Protein AF-A0A914YPM7-F1 (afdb_monomer_lite)

Radius of gyration: 37.82 Å; chains: 1; bounding box: 139×72×75 Å

Structure (mmCIF, N/CA/C/O backbone):
data_AF-A0A914YPM7-F1
#
_entry.id   AF-A0A914YPM7-F1
#
loop_
_atom_site.group_PDB
_atom_site.id
_atom_site.type_symbol
_atom_site.label_atom_id
_atom_site.label_alt_id
_atom_site.label_comp_id
_atom_site.label_asym_id
_atom_site.label_entity_id
_atom_site.label_seq_id
_atom_site.pdbx_PDB_ins_code
_atom_site.Cartn_x
_atom_site.Cartn_y
_atom_site.Cartn_z
_atom_site.occupancy
_atom_site.B_iso_or_equiv
_atom_site.auth_seq_id
_atom_site.auth_comp_id
_atom_site.auth_asym_id
_atom_site.auth_atom_id
_atom_site.pdbx_PDB_model_num
ATOM 1 N N . MET A 1 1 ? -40.660 -19.281 -16.024 1.00 26.83 1 MET A N 1
ATOM 2 C CA . MET A 1 1 ? -40.194 -19.882 -17.295 1.00 26.83 1 MET A CA 1
ATOM 3 C C . MET A 1 1 ? -38.926 -19.153 -17.717 1.00 26.83 1 MET A C 1
ATOM 5 O O . MET A 1 1 ? -38.837 -17.960 -17.471 1.00 26.83 1 MET A O 1
ATOM 9 N N . VAL A 1 2 ? -37.942 -19.888 -18.235 1.00 23.66 2 VAL A N 1
ATOM 10 C CA . VAL A 1 2 ? -36.572 -19.452 -18.594 1.00 23.66 2 VAL A CA 1
ATOM 11 C C . VAL A 1 2 ? -36.566 -18.195 -19.499 1.00 23.66 2 VAL A C 1
ATOM 13 O O . VAL A 1 2 ? -37.448 -18.094 -20.352 1.00 23.66 2 VAL A O 1
ATOM 16 N N . PRO A 1 3 ? -35.606 -17.254 -19.340 1.00 26.19 3 PRO A N 1
ATOM 17 C CA . PRO A 1 3 ? -35.573 -15.973 -20.057 1.00 26.19 3 PRO A CA 1
ATOM 18 C C . PRO A 1 3 ? -34.836 -16.068 -21.408 1.00 26.19 3 PRO A C 1
ATOM 20 O O . PRO A 1 3 ? -34.018 -16.976 -21.591 1.00 26.19 3 PRO A O 1
ATOM 23 N N . PRO A 1 4 ? -35.026 -15.113 -22.340 1.00 28.69 4 PRO A N 1
ATOM 24 C CA . PRO A 1 4 ? -34.111 -14.930 -23.455 1.00 28.69 4 PRO A CA 1
ATOM 25 C C . PRO A 1 4 ? -32.955 -13.983 -23.085 1.00 28.69 4 PRO A C 1
ATOM 27 O O . PRO A 1 4 ? -33.132 -12.955 -22.435 1.00 28.69 4 PRO A O 1
ATOM 30 N N . ARG A 1 5 ? -31.758 -14.381 -23.526 1.00 31.97 5 ARG A N 1
ATOM 31 C CA . ARG A 1 5 ? -30.486 -13.644 -23.509 1.00 31.97 5 ARG A CA 1
ATOM 32 C C . ARG A 1 5 ? -30.471 -12.523 -24.557 1.00 31.97 5 ARG A C 1
ATOM 34 O O . ARG A 1 5 ? -30.913 -12.784 -25.668 1.00 31.97 5 ARG A O 1
ATOM 41 N N . CYS A 1 6 ? -29.804 -11.409 -24.243 1.00 24.92 6 CYS A N 1
ATOM 42 C CA . CYS A 1 6 ? -28.936 -10.589 -25.120 1.00 24.92 6 CYS A CA 1
ATOM 43 C C . CYS A 1 6 ? -28.095 -9.687 -24.187 1.00 24.92 6 CYS A C 1
ATOM 45 O O . CYS A 1 6 ? -28.672 -8.984 -23.371 1.00 24.92 6 CYS A O 1
ATOM 47 N N . LYS A 1 7 ? -26.791 -9.940 -24.003 1.00 30.95 7 LYS A N 1
ATOM 48 C CA . LYS A 1 7 ? -25.614 -9.468 -24.770 1.00 30.95 7 LYS A CA 1
ATOM 49 C C . LYS A 1 7 ? -25.387 -7.951 -24.696 1.00 30.95 7 LYS A C 1
ATOM 51 O O . LYS A 1 7 ? -26.097 -7.189 -25.336 1.00 30.95 7 LYS A O 1
ATOM 56 N N . GLY A 1 8 ? -24.340 -7.596 -23.956 1.00 25.94 8 GLY A N 1
ATOM 57 C CA . GLY A 1 8 ? -23.749 -6.274 -23.779 1.00 25.94 8 GLY A CA 1
ATOM 58 C C . GLY A 1 8 ? -22.448 -6.478 -23.006 1.00 25.94 8 GLY A C 1
ATOM 59 O O . GLY A 1 8 ? -22.417 -6.334 -21.789 1.00 25.94 8 GLY A O 1
ATOM 60 N N . ASP A 1 9 ? -21.448 -6.998 -23.716 1.00 31.27 9 ASP A N 1
ATOM 61 C CA . ASP A 1 9 ? -20.073 -7.152 -23.248 1.00 31.27 9 ASP A CA 1
ATOM 62 C C . ASP A 1 9 ? -19.474 -5.741 -23.089 1.00 31.27 9 ASP A C 1
ATOM 64 O O . ASP A 1 9 ? -19.606 -4.956 -24.024 1.00 31.27 9 ASP A O 1
ATOM 68 N N . ASP A 1 10 ? -18.952 -5.415 -21.892 1.00 31.94 10 ASP A N 1
ATOM 69 C CA . ASP A 1 10 ? -17.794 -4.515 -21.634 1.00 31.94 10 ASP A CA 1
ATOM 70 C C . ASP A 1 10 ? -17.740 -3.860 -20.230 1.00 31.94 10 ASP A C 1
ATOM 72 O O . ASP A 1 10 ? -16.764 -3.190 -19.921 1.00 31.94 10 ASP A O 1
ATOM 76 N N . TYR A 1 11 ? -18.675 -4.132 -19.305 1.00 30.77 11 TYR A N 1
ATOM 77 C CA . TYR A 1 11 ? -18.599 -3.602 -17.916 1.00 30.77 11 TYR A CA 1
ATOM 78 C C . TYR A 1 11 ? -18.684 -4.678 -16.812 1.00 30.77 11 TYR A C 1
ATOM 80 O O . TYR A 1 11 ? -18.988 -4.412 -15.651 1.00 30.77 11 TYR A O 1
ATOM 88 N N . ILE A 1 12 ? -18.382 -5.932 -17.167 1.00 30.17 12 ILE A N 1
ATOM 89 C CA . ILE A 1 12 ? -18.456 -7.118 -16.298 1.00 30.17 12 ILE A CA 1
ATOM 90 C C . ILE A 1 12 ? -17.058 -7.465 -15.758 1.00 30.17 12 ILE A C 1
ATOM 92 O O . ILE A 1 12 ? -16.567 -8.553 -16.020 1.00 30.17 12 ILE A O 1
ATOM 96 N N . THR A 1 13 ? -16.395 -6.571 -15.023 1.00 30.06 13 THR A N 1
ATOM 97 C CA . THR A 1 13 ? -15.088 -6.916 -14.409 1.00 30.06 13 THR A CA 1
ATOM 98 C C . THR A 1 13 ? -15.084 -6.745 -12.891 1.00 30.06 13 THR A C 1
ATOM 100 O O . THR A 1 13 ? -14.461 -7.543 -12.205 1.00 30.06 13 THR A O 1
ATOM 103 N N . ILE A 1 14 ? -15.893 -5.839 -12.332 1.00 32.25 14 ILE A N 1
ATOM 104 C CA . ILE A 1 14 ? -15.967 -5.628 -10.870 1.00 32.25 14 ILE A CA 1
ATOM 105 C C . ILE A 1 14 ? -17.014 -6.554 -10.207 1.00 32.25 14 ILE A C 1
ATOM 107 O O . ILE A 1 14 ? -16.886 -6.948 -9.053 1.00 32.25 14 ILE A O 1
ATOM 111 N N . VAL A 1 15 ? -18.011 -7.030 -10.965 1.00 31.58 15 VAL A N 1
ATOM 112 C CA . VAL A 1 15 ? -19.019 -8.006 -10.487 1.00 31.58 15 VAL A CA 1
ATOM 113 C C . VAL A 1 15 ? -18.528 -9.466 -10.596 1.00 31.58 15 VAL A C 1
ATOM 115 O O . VAL A 1 15 ? -19.172 -10.377 -10.069 1.00 31.58 15 VAL A O 1
ATOM 118 N N . ILE A 1 16 ? -17.394 -9.726 -11.266 1.00 33.19 16 ILE A N 1
ATOM 119 C CA . ILE A 1 16 ? -16.871 -11.094 -11.436 1.00 33.19 16 ILE A CA 1
ATOM 120 C C . ILE A 1 16 ? -16.238 -11.628 -10.153 1.00 33.19 16 ILE A C 1
ATOM 122 O O . ILE A 1 16 ? -16.436 -12.807 -9.877 1.00 33.19 16 ILE A O 1
ATOM 126 N N . ASP A 1 17 ? -15.612 -10.808 -9.310 1.00 30.77 17 ASP A N 1
ATOM 127 C CA . ASP A 1 17 ? -14.884 -11.344 -8.148 1.00 30.77 17 ASP A CA 1
ATOM 128 C C . ASP A 1 17 ? -15.823 -11.947 -7.083 1.00 30.77 17 ASP A C 1
ATOM 130 O O . ASP A 1 17 ? -15.630 -13.063 -6.595 1.00 30.77 17 ASP A O 1
ATOM 134 N N . LYS A 1 18 ? -16.982 -11.314 -6.845 1.00 31.17 18 LYS A N 1
ATOM 135 C CA . LYS A 1 18 ? -18.034 -11.899 -5.989 1.00 31.17 18 LYS A CA 1
ATOM 136 C C . LYS A 1 18 ? -18.705 -13.128 -6.619 1.00 31.17 18 LYS A C 1
ATOM 138 O O . LYS A 1 18 ? -19.267 -13.955 -5.902 1.00 31.17 18 LYS A O 1
ATOM 143 N N . LYS A 1 19 ? -18.658 -13.295 -7.948 1.00 29.94 19 LYS A N 1
ATOM 144 C CA . LYS A 1 19 ? -19.285 -14.430 -8.650 1.00 29.94 19 LYS A CA 1
ATOM 145 C C . LYS A 1 19 ? -18.329 -15.600 -8.880 1.00 29.94 19 LYS A C 1
ATOM 147 O O . LYS A 1 19 ? -18.798 -16.734 -8.842 1.00 29.94 19 LYS A O 1
ATOM 152 N N . GLU A 1 20 ? -17.026 -15.381 -9.052 1.00 28.78 20 GLU A N 1
ATOM 153 C CA . GLU A 1 20 ? -16.020 -16.452 -9.094 1.00 28.78 20 GLU A CA 1
ATOM 154 C C . GLU A 1 20 ? -15.877 -17.131 -7.733 1.00 28.78 20 GLU A C 1
ATOM 156 O O . GLU A 1 20 ? -15.756 -18.355 -7.688 1.00 28.78 20 GLU A O 1
ATOM 161 N N . HIS A 1 21 ? -16.064 -16.409 -6.623 1.00 30.12 21 HIS A N 1
ATOM 162 C CA . HIS A 1 21 ? -16.155 -17.052 -5.313 1.00 30.12 21 HIS A CA 1
ATOM 163 C C . HIS A 1 21 ? -17.398 -17.958 -5.186 1.00 30.12 21 HIS A C 1
ATOM 165 O O . HIS A 1 21 ? -17.313 -19.064 -4.654 1.00 30.12 21 HIS A O 1
ATOM 171 N N . ILE A 1 22 ? -18.536 -17.558 -5.770 1.00 30.27 22 ILE A N 1
ATOM 172 C CA . ILE A 1 22 ? -19.788 -18.342 -5.792 1.00 30.27 22 ILE A CA 1
ATOM 173 C C . ILE A 1 22 ? -19.742 -19.502 -6.812 1.00 30.27 22 ILE A C 1
ATOM 175 O O . ILE A 1 22 ? -20.415 -20.520 -6.629 1.00 30.27 22 ILE A O 1
ATOM 179 N N . VAL A 1 23 ? -18.951 -19.390 -7.884 1.00 30.56 23 VAL A N 1
ATOM 180 C CA . VAL A 1 23 ? -18.801 -20.429 -8.921 1.00 30.56 23 VAL A CA 1
ATOM 181 C C . VAL A 1 23 ? -17.716 -21.450 -8.555 1.00 30.56 23 VAL A C 1
ATOM 183 O O . VAL A 1 23 ? -17.927 -22.640 -8.787 1.00 30.56 23 VAL A O 1
ATOM 186 N N . ASN A 1 24 ? -16.635 -21.049 -7.880 1.00 27.55 24 ASN A N 1
ATOM 187 C CA . ASN A 1 24 ? -15.639 -21.979 -7.332 1.00 27.55 24 ASN A CA 1
ATOM 188 C C . ASN A 1 24 ? -16.194 -22.807 -6.155 1.00 27.55 24 ASN A C 1
ATOM 190 O O . ASN A 1 24 ? -15.786 -23.952 -5.962 1.00 27.55 24 ASN A O 1
ATOM 194 N N . LEU A 1 25 ? -17.223 -22.311 -5.455 1.00 31.27 25 LEU A N 1
ATOM 195 C CA . LEU A 1 25 ? -18.004 -23.082 -4.474 1.00 31.27 25 LEU A CA 1
ATOM 196 C C . LEU A 1 25 ? -18.876 -24.191 -5.097 1.00 31.27 25 LEU A C 1
ATOM 198 O O . LEU A 1 25 ? -19.348 -25.068 -4.380 1.00 31.27 25 LEU A O 1
ATOM 202 N N . LYS A 1 26 ? -19.091 -24.200 -6.422 1.00 29.67 26 LYS A N 1
ATOM 203 C CA . LYS A 1 26 ? -19.855 -25.259 -7.109 1.00 29.67 26 LYS A CA 1
ATOM 204 C C . LYS A 1 26 ? -19.000 -26.415 -7.635 1.00 29.67 26 LYS A C 1
ATOM 206 O O . LYS A 1 26 ? -19.567 -27.359 -8.181 1.00 29.67 26 LYS A O 1
ATOM 211 N N . GLN A 1 27 ? -17.673 -26.364 -7.498 1.00 28.48 27 GLN A N 1
ATOM 212 C CA . GLN A 1 27 ? -16.773 -27.397 -8.041 1.00 28.48 27 GLN A CA 1
ATOM 213 C C . GLN A 1 27 ? -15.803 -28.022 -7.023 1.00 28.48 27 GLN A C 1
ATOM 215 O O . GLN A 1 27 ? -15.010 -28.880 -7.402 1.00 28.48 27 GLN A O 1
ATOM 220 N N . GLY A 1 28 ? -15.907 -27.689 -5.734 1.00 28.31 28 GLY A N 1
ATOM 221 C CA . GLY A 1 28 ? -15.182 -28.368 -4.653 1.00 28.31 28 GLY A CA 1
ATOM 222 C C . GLY A 1 28 ? -16.146 -29.001 -3.651 1.00 28.31 28 GLY A C 1
ATOM 223 O O . GLY A 1 28 ? -17.120 -28.366 -3.265 1.00 28.31 28 GLY A O 1
ATOM 224 N N . ASN A 1 29 ? -15.882 -30.247 -3.248 1.00 30.70 29 ASN A N 1
ATOM 225 C CA . ASN A 1 29 ? -16.627 -31.030 -2.252 1.00 30.70 29 ASN A CA 1
ATOM 226 C C . ASN A 1 29 ? -16.739 -30.319 -0.885 1.00 30.70 29 ASN A C 1
ATOM 228 O O . ASN A 1 29 ? -16.025 -30.656 0.054 1.00 30.70 29 ASN A O 1
ATOM 232 N N . ILE A 1 30 ? -17.664 -29.375 -0.747 1.00 36.69 30 ILE A N 1
ATOM 233 C CA . ILE A 1 30 ? -18.179 -28.937 0.551 1.00 36.69 30 ILE A CA 1
ATOM 234 C C . ILE A 1 30 ? -19.538 -29.617 0.699 1.00 36.69 30 ILE A C 1
ATOM 236 O O . ILE A 1 30 ? -20.400 -29.493 -0.175 1.00 36.69 30 ILE A O 1
ATOM 240 N N . SER A 1 31 ? -19.713 -30.393 1.771 1.00 47.38 31 SER A N 1
ATOM 241 C CA . SER A 1 31 ? -21.009 -30.958 2.153 1.00 47.38 31 SER A CA 1
ATOM 242 C C . SER A 1 31 ? -22.061 -29.843 2.092 1.00 47.38 31 SER A C 1
ATOM 244 O O . SER A 1 31 ? -21.815 -28.734 2.561 1.00 47.38 31 SER A O 1
ATOM 246 N N . SER A 1 32 ? -23.227 -30.075 1.476 1.00 56.41 32 SER A N 1
ATOM 247 C CA . SER A 1 32 ? -24.185 -28.990 1.177 1.00 56.41 32 SER A CA 1
ATOM 248 C C . SER A 1 32 ? -24.657 -28.195 2.410 1.00 56.41 32 SER A C 1
ATOM 250 O O . SER A 1 32 ? -25.196 -27.105 2.253 1.00 56.41 32 SER A O 1
ATOM 252 N N . CYS A 1 33 ? -24.405 -28.701 3.624 1.00 64.31 33 CYS A N 1
ATOM 253 C CA . CYS A 1 33 ? -24.662 -28.043 4.906 1.00 64.31 33 CYS A CA 1
ATOM 254 C C . CYS A 1 33 ? -23.712 -26.869 5.227 1.00 64.31 33 CYS A C 1
ATOM 256 O O . CYS A 1 33 ? -24.055 -26.032 6.062 1.00 64.31 33 CYS A O 1
ATOM 258 N N . GLY A 1 34 ? -22.524 -26.812 4.610 1.00 54.81 34 GLY A N 1
ATOM 259 C CA . GLY A 1 34 ? -21.492 -25.795 4.865 1.00 54.81 34 GLY A CA 1
ATOM 260 C C . GLY A 1 34 ? -21.659 -24.489 4.079 1.00 54.81 34 GLY A C 1
ATOM 261 O O . GLY A 1 34 ? -20.813 -23.596 4.160 1.00 54.81 34 GLY A O 1
ATOM 262 N N . TYR A 1 35 ? -22.736 -24.361 3.300 1.00 60.94 35 TYR A N 1
ATOM 263 C CA . TYR A 1 35 ? -23.008 -23.172 2.497 1.00 60.94 35 TYR A CA 1
ATOM 264 C C . TYR A 1 35 ? -23.136 -21.923 3.382 1.00 60.94 35 TYR A C 1
ATOM 266 O O . TYR A 1 35 ? -23.910 -21.901 4.338 1.00 60.94 35 TYR A O 1
ATOM 274 N N . GLY A 1 36 ? -22.380 -20.874 3.053 1.00 51.06 36 GLY A N 1
ATOM 275 C CA . GLY A 1 36 ? -22.413 -19.599 3.770 1.00 51.06 36 GLY A CA 1
ATOM 276 C C . GLY A 1 36 ? -21.486 -19.504 4.989 1.00 51.06 36 GLY A C 1
ATOM 277 O O . GLY A 1 36 ? -21.279 -18.396 5.474 1.00 51.06 36 GLY A O 1
ATOM 278 N N . LEU A 1 37 ? -20.893 -20.616 5.455 1.00 64.88 37 LEU A N 1
ATOM 279 C CA . LEU A 1 37 ? -20.035 -20.637 6.650 1.00 64.88 37 LEU A CA 1
ATOM 280 C C . LEU A 1 37 ? -18.765 -19.799 6.506 1.00 64.88 37 LEU A C 1
ATOM 282 O O . LEU A 1 37 ? -18.388 -19.122 7.451 1.00 64.88 37 LEU A O 1
ATOM 286 N N . ALA A 1 38 ? -18.137 -19.795 5.327 1.00 51.03 38 ALA A N 1
ATOM 287 C CA . ALA A 1 38 ? -16.929 -19.005 5.078 1.00 51.03 38 ALA A CA 1
ATOM 288 C C . ALA A 1 38 ? -17.133 -17.491 5.293 1.00 51.03 38 ALA A C 1
ATOM 290 O O . ALA A 1 38 ? -16.171 -16.788 5.563 1.00 51.03 38 ALA A O 1
ATOM 291 N N . PHE A 1 39 ? -18.378 -17.004 5.219 1.00 46.34 39 PHE A N 1
ATOM 292 C CA . PHE A 1 39 ? -18.729 -15.599 5.451 1.00 46.34 39 PHE A CA 1
ATOM 293 C C . PHE A 1 39 ? -19.090 -15.301 6.918 1.00 46.34 39 PHE A C 1
ATOM 295 O O . PHE A 1 39 ? -19.468 -14.180 7.249 1.00 46.34 39 PHE A O 1
ATOM 302 N N . GLN A 1 40 ? -19.037 -16.300 7.806 1.00 60.16 40 GLN A N 1
ATOM 303 C CA . GLN A 1 40 ? -19.410 -16.157 9.211 1.00 60.16 40 GLN A CA 1
ATOM 304 C C . GLN A 1 40 ? -18.174 -15.950 10.085 1.00 60.16 40 GLN A C 1
ATOM 306 O O . GLN A 1 40 ? -17.297 -16.803 10.148 1.00 60.16 40 GLN A O 1
ATOM 311 N N . ARG A 1 41 ? -18.138 -14.859 10.856 1.00 56.94 41 ARG A N 1
ATOM 312 C CA . ARG A 1 41 ? -16.989 -14.511 11.720 1.00 56.94 41 ARG A CA 1
ATOM 313 C C . ARG A 1 41 ? -16.663 -15.554 12.789 1.00 56.94 41 ARG A C 1
ATOM 315 O O . ARG A 1 41 ? -15.511 -15.704 13.186 1.00 56.94 41 ARG A O 1
ATOM 322 N N . TRP A 1 42 ? -17.679 -16.270 13.262 1.00 76.69 42 TRP A N 1
ATOM 323 C CA . TRP A 1 42 ? -17.543 -17.355 14.233 1.00 76.69 42 TRP A CA 1
ATOM 324 C C . TRP A 1 42 ? -17.113 -18.679 13.596 1.00 76.69 42 TRP A C 1
ATOM 326 O O . TRP A 1 42 ? -16.917 -19.650 14.319 1.00 76.69 42 TRP A O 1
ATOM 336 N N . TYR A 1 43 ? -16.953 -18.743 12.272 1.00 82.38 43 TYR A N 1
ATOM 337 C CA . TYR A 1 43 ? -16.416 -19.901 11.572 1.00 82.38 43 TYR A CA 1
ATOM 338 C C . TYR A 1 43 ? -14.925 -19.710 11.282 1.00 82.38 43 TYR A C 1
ATOM 340 O O . TYR A 1 43 ? -14.514 -18.823 10.545 1.00 82.38 43 TYR A O 1
ATOM 348 N N . TRP A 1 44 ? -14.090 -20.544 11.888 1.00 79.12 44 TRP A N 1
ATOM 349 C CA . TRP A 1 44 ? -12.632 -20.421 11.854 1.00 79.12 44 TRP A CA 1
ATOM 350 C C . TRP A 1 44 ? -11.965 -21.426 10.907 1.00 79.12 44 TRP A C 1
ATOM 352 O O . TRP A 1 44 ? -10.749 -21.624 10.981 1.00 79.12 44 TRP A O 1
ATOM 362 N N . GLY A 1 45 ? -12.743 -22.090 10.045 1.00 80.69 45 GLY A N 1
ATOM 363 C CA . GLY A 1 45 ? -12.248 -23.093 9.099 1.00 80.69 45 GLY A CA 1
ATOM 364 C C . GLY A 1 45 ? -11.351 -24.131 9.775 1.00 80.69 45 GLY A C 1
ATOM 365 O O . GLY A 1 45 ? -11.686 -24.664 10.833 1.00 80.69 45 GLY A O 1
ATOM 366 N N . ASN A 1 46 ? -10.163 -24.359 9.223 1.00 77.12 46 ASN A N 1
ATOM 367 C CA . ASN A 1 46 ? -9.214 -25.373 9.686 1.00 77.12 46 ASN A CA 1
ATOM 368 C C . ASN A 1 46 ? -8.432 -25.012 10.972 1.00 77.12 46 ASN A C 1
ATOM 370 O O . ASN A 1 46 ? -7.384 -25.609 11.242 1.00 77.12 46 ASN A O 1
ATOM 374 N N . ALA A 1 47 ? -8.901 -24.045 11.771 1.00 73.75 47 ALA A N 1
ATOM 375 C CA . ALA A 1 47 ? -8.243 -23.642 13.011 1.00 73.75 47 ALA A CA 1
ATOM 376 C C . ALA A 1 47 ? -8.014 -24.823 13.970 1.00 73.75 47 ALA A C 1
ATOM 378 O O . ALA A 1 47 ? -8.868 -25.691 14.160 1.00 73.75 47 ALA A O 1
ATOM 379 N N . THR A 1 48 ? -6.853 -24.843 14.630 1.00 77.94 48 THR A N 1
ATOM 380 C CA . THR A 1 48 ? -6.533 -25.913 15.578 1.00 77.94 48 THR A CA 1
ATOM 381 C C . THR A 1 48 ? -7.299 -25.745 16.888 1.00 77.94 48 THR A C 1
ATOM 383 O O . THR A 1 48 ? -7.684 -24.643 17.287 1.00 77.94 48 THR A O 1
ATOM 386 N N . ARG A 1 49 ? -7.482 -26.856 17.612 1.00 78.12 49 ARG A N 1
ATOM 387 C CA . ARG A 1 49 ? -8.100 -26.846 18.946 1.00 78.12 49 ARG A CA 1
ATOM 388 C C . ARG A 1 49 ? -7.396 -25.877 19.902 1.00 78.12 49 ARG A C 1
ATOM 390 O O . ARG A 1 49 ? -8.076 -25.180 20.645 1.00 78.12 49 ARG A O 1
ATOM 397 N N . ASP A 1 50 ? -6.067 -25.815 19.862 1.00 75.81 50 ASP A N 1
ATOM 398 C CA . ASP A 1 50 ? -5.274 -24.968 20.761 1.00 75.81 50 ASP A CA 1
ATOM 399 C C . ASP A 1 50 ? -5.442 -23.475 20.451 1.00 75.81 50 ASP A C 1
ATOM 401 O O . ASP A 1 50 ? -5.483 -22.647 21.366 1.00 75.81 50 ASP A O 1
ATOM 405 N N . MET A 1 51 ? -5.588 -23.123 19.167 1.00 63.78 51 MET A N 1
ATOM 406 C CA . MET A 1 51 ? -5.881 -21.749 18.745 1.00 63.78 51 MET A CA 1
ATOM 407 C C . MET A 1 51 ? -7.225 -21.283 19.301 1.00 63.78 51 MET A C 1
ATOM 409 O O . MET A 1 51 ? -7.299 -20.212 19.899 1.00 63.78 51 MET A O 1
ATOM 413 N N . VAL A 1 52 ? -8.259 -22.117 19.164 1.00 75.25 52 VAL A N 1
ATOM 414 C CA . VAL A 1 52 ? -9.586 -21.842 19.725 1.00 75.25 52 VAL A CA 1
ATOM 415 C C . VAL A 1 52 ? -9.529 -21.764 21.252 1.00 75.25 52 VAL A C 1
ATOM 417 O O . VAL A 1 52 ? -9.987 -20.781 21.824 1.00 75.25 52 VAL A O 1
ATOM 420 N N . ALA A 1 53 ? -8.903 -22.735 21.923 1.00 78.19 53 ALA A N 1
ATOM 421 C CA . ALA A 1 53 ? -8.802 -22.751 23.385 1.00 78.19 53 ALA A CA 1
ATOM 422 C C . ALA A 1 53 ? -8.130 -21.483 23.941 1.00 78.19 53 ALA A C 1
ATOM 424 O O . ALA A 1 53 ? -8.561 -20.946 24.955 1.00 78.19 53 ALA A O 1
ATOM 425 N N . THR A 1 54 ? -7.109 -20.964 23.252 1.00 66.44 54 THR A N 1
ATOM 426 C CA . THR A 1 54 ? -6.427 -19.718 23.641 1.00 66.44 54 THR A CA 1
ATOM 427 C C . THR A 1 54 ? -7.341 -18.496 23.523 1.00 66.44 54 THR A C 1
ATOM 429 O O . THR A 1 54 ? -7.281 -17.596 24.364 1.00 66.44 54 THR A O 1
ATOM 432 N N . ALA A 1 55 ? -8.181 -18.455 22.489 1.00 60.12 55 ALA A N 1
ATOM 433 C CA . ALA A 1 55 ? -9.109 -17.358 22.235 1.00 60.12 55 ALA A CA 1
ATOM 434 C C . ALA A 1 55 ? -10.307 -17.347 23.195 1.00 60.12 55 ALA A C 1
ATOM 436 O O . ALA A 1 55 ? -10.814 -16.285 23.543 1.00 60.12 55 ALA A O 1
ATOM 437 N N . MET A 1 56 ? -10.716 -18.529 23.660 1.00 77.25 56 MET A N 1
ATOM 438 C CA . MET A 1 56 ? -11.805 -18.720 24.622 1.00 77.25 56 MET A CA 1
ATOM 439 C C . MET A 1 56 ? -11.423 -18.318 26.062 1.00 77.25 56 MET A C 1
ATOM 441 O O . MET A 1 56 ? -12.282 -18.279 26.950 1.00 77.25 56 MET A O 1
ATOM 445 N N . ILE A 1 57 ? -10.145 -18.019 26.339 1.00 75.31 57 ILE A N 1
ATOM 446 C CA . ILE A 1 57 ? -9.682 -17.574 27.664 1.00 75.31 57 ILE A CA 1
ATOM 447 C C . ILE A 1 57 ? -10.303 -16.214 28.001 1.00 75.31 57 ILE A C 1
ATOM 449 O O . ILE A 1 57 ? -10.124 -15.248 27.265 1.00 75.31 57 ILE A O 1
ATOM 453 N N . GLY A 1 58 ? -10.979 -16.132 29.151 1.00 68.75 58 GLY A N 1
ATOM 454 C CA . GLY A 1 58 ? -11.584 -14.893 29.654 1.00 68.75 58 GLY A CA 1
ATOM 455 C C . GLY A 1 58 ? -12.908 -14.499 28.991 1.00 68.75 58 GLY A C 1
ATOM 456 O O . GLY A 1 58 ? -13.483 -13.491 29.379 1.00 68.75 58 GLY A O 1
ATOM 457 N N . GLN A 1 59 ? -13.401 -15.289 28.031 1.00 76.12 59 GLN A N 1
ATOM 458 C CA . GLN A 1 59 ? -14.681 -15.040 27.367 1.00 76.12 59 GLN A CA 1
ATOM 459 C C . GLN A 1 59 ? -15.875 -15.425 28.264 1.00 76.12 59 GLN A C 1
ATOM 461 O O . GLN A 1 59 ? -15.755 -16.389 29.035 1.00 76.12 59 GLN A O 1
ATOM 466 N N . PRO A 1 60 ? -17.007 -14.697 28.185 1.00 71.56 60 PRO A N 1
ATOM 467 C CA . PRO A 1 60 ? -18.206 -14.972 28.975 1.00 71.56 60 PRO A CA 1
ATOM 468 C C . PRO A 1 60 ? -18.931 -16.256 28.539 1.00 71.56 60 PRO A C 1
ATOM 470 O O . PRO A 1 60 ? -18.717 -16.795 27.454 1.00 71.56 60 PRO A O 1
ATOM 473 N N . ASP A 1 61 ? -19.818 -16.759 29.398 1.00 84.81 61 ASP A N 1
ATOM 474 C CA . ASP A 1 61 ? -20.687 -17.889 29.058 1.00 84.81 61 ASP A CA 1
ATOM 475 C C . ASP A 1 61 ? -21.593 -17.545 27.867 1.00 84.81 61 ASP A C 1
ATOM 477 O O . ASP A 1 61 ? -22.132 -16.445 27.780 1.00 84.81 61 ASP A O 1
ATOM 481 N N . GLY A 1 62 ? -21.766 -18.494 26.948 1.00 82.06 62 GLY A N 1
ATOM 482 C CA . GLY A 1 62 ? -22.485 -18.292 25.687 1.00 82.06 62 GLY A CA 1
ATOM 483 C C . GLY A 1 62 ? -21.577 -17.897 24.524 1.00 82.06 62 GLY A C 1
ATOM 484 O O . GLY A 1 62 ? -22.040 -17.841 23.385 1.00 82.06 62 GLY A O 1
ATOM 485 N N . THR A 1 63 ? -20.278 -17.670 24.766 1.00 85.25 63 THR A N 1
ATOM 486 C CA . THR A 1 63 ? -19.309 -17.481 23.681 1.00 85.25 63 THR A CA 1
ATOM 487 C C . THR A 1 63 ? -19.109 -18.755 22.883 1.00 85.25 63 THR A C 1
ATOM 489 O O . THR A 1 63 ? -18.883 -19.813 23.471 1.00 85.25 63 THR A O 1
ATOM 492 N N . PHE A 1 64 ? -19.159 -18.668 21.553 1.00 91.94 64 PHE A N 1
ATOM 493 C CA . PHE A 1 64 ? -19.049 -19.840 20.695 1.00 91.94 64 PHE A CA 1
ATOM 494 C C . PHE A 1 64 ? -18.243 -19.622 19.415 1.00 91.94 64 PHE A C 1
ATOM 496 O O . PHE A 1 64 ? -18.141 -18.513 18.900 1.00 91.94 64 PHE A O 1
ATOM 503 N N . VAL A 1 65 ? -17.685 -20.709 18.885 1.00 88.94 65 VAL A N 1
ATOM 504 C CA . VAL A 1 65 ? -16.931 -20.738 17.624 1.00 88.94 65 VAL A CA 1
ATOM 505 C C . VAL A 1 65 ? -17.096 -22.086 16.932 1.00 88.94 65 VAL A C 1
ATOM 507 O O . VAL A 1 65 ? -17.100 -23.126 17.591 1.00 88.94 65 VAL A O 1
ATOM 510 N N . ILE A 1 66 ? -17.201 -22.085 15.607 1.00 91.81 66 ILE A N 1
ATOM 511 C CA . ILE A 1 66 ? -17.198 -23.281 14.766 1.00 91.81 66 ILE A CA 1
ATOM 512 C C . ILE A 1 66 ? -15.884 -23.384 14.004 1.00 91.81 66 ILE A C 1
ATOM 514 O O . ILE A 1 66 ? -15.346 -22.401 13.515 1.00 91.81 66 ILE A O 1
ATOM 518 N N . ARG A 1 67 ? -15.372 -24.603 13.880 1.00 89.94 67 ARG A N 1
ATOM 519 C CA . ARG A 1 67 ? -14.225 -24.947 13.035 1.00 89.94 67 ARG A CA 1
ATOM 520 C C . ARG A 1 67 ? -14.458 -26.284 12.342 1.00 89.94 67 ARG A C 1
ATOM 522 O O . ARG A 1 67 ? -15.337 -27.045 12.754 1.00 89.94 67 ARG A O 1
ATOM 529 N N . ASP A 1 68 ? -13.621 -26.606 11.371 1.00 86.31 68 ASP A N 1
ATOM 530 C CA . ASP A 1 68 ? -13.601 -27.914 10.725 1.00 86.31 68 ASP A CA 1
ATOM 531 C C . ASP A 1 68 ? -13.333 -29.010 11.763 1.00 86.31 68 ASP A C 1
ATOM 533 O O . ASP A 1 68 ? -12.468 -28.888 12.648 1.00 86.31 68 ASP A O 1
ATOM 537 N N . ALA A 1 69 ? -14.118 -30.087 11.694 1.00 87.50 69 ALA A N 1
ATOM 538 C CA . ALA A 1 69 ? -13.839 -31.279 12.475 1.00 87.50 69 ALA A CA 1
ATOM 539 C C . ALA A 1 69 ? -12.660 -32.049 11.867 1.00 87.50 69 ALA A C 1
ATOM 541 O O . ALA A 1 69 ? -12.284 -31.882 10.713 1.00 87.50 69 ALA A O 1
ATOM 542 N N . SER A 1 70 ? -12.085 -32.965 12.647 1.00 80.75 70 SER A N 1
ATOM 543 C CA . SER A 1 70 ? -11.104 -33.923 12.117 1.00 80.75 70 SER A CA 1
ATOM 544 C C . SER A 1 70 ? -11.744 -34.986 11.211 1.00 80.75 70 SER A C 1
ATOM 546 O O . SER A 1 70 ? -11.030 -35.742 10.562 1.00 80.75 70 SER A O 1
ATOM 548 N N . THR A 1 71 ? -13.078 -35.083 11.213 1.00 79.44 71 THR A N 1
ATOM 549 C CA . THR A 1 71 ? -13.857 -35.932 10.306 1.00 79.44 71 THR A CA 1
ATOM 550 C C . THR A 1 71 ? -14.279 -35.096 9.105 1.00 79.44 71 THR A C 1
ATOM 552 O O . THR A 1 71 ? -14.867 -34.034 9.292 1.00 79.44 71 THR A O 1
ATOM 555 N N . ASP A 1 72 ? -13.985 -35.578 7.899 1.00 72.69 72 ASP A N 1
ATOM 556 C CA . ASP A 1 72 ? -14.267 -34.859 6.656 1.00 72.69 72 ASP A CA 1
ATOM 557 C C . ASP A 1 72 ? -15.777 -34.617 6.479 1.00 72.69 72 ASP A C 1
ATOM 559 O O . ASP A 1 72 ? -16.580 -35.542 6.620 1.00 72.69 72 ASP A O 1
ATOM 563 N N . GLY A 1 73 ? -16.157 -33.365 6.213 1.00 74.44 73 GLY A N 1
ATOM 564 C CA . GLY A 1 73 ? -17.548 -32.931 6.034 1.00 74.44 73 GLY A CA 1
ATOM 565 C C . GLY A 1 73 ? -18.336 -32.555 7.300 1.00 74.44 73 GLY A C 1
ATOM 566 O O . GLY A 1 73 ? -19.438 -32.022 7.147 1.00 74.44 73 GLY A O 1
ATOM 567 N N . ASP A 1 74 ? -17.791 -32.777 8.504 1.00 87.88 74 ASP A N 1
ATOM 568 C CA . ASP A 1 74 ? -18.389 -32.404 9.800 1.00 87.88 74 ASP A CA 1
ATOM 569 C C . ASP A 1 74 ? -17.721 -31.154 10.411 1.00 87.88 74 ASP A C 1
ATOM 571 O O . ASP A 1 74 ? -16.592 -30.793 10.072 1.00 87.88 74 ASP A O 1
ATOM 575 N N . PHE A 1 75 ? -18.367 -30.541 11.410 1.00 93.00 75 PHE A N 1
ATOM 576 C CA . PHE A 1 75 ? -17.834 -29.366 12.111 1.00 93.00 75 PHE A CA 1
ATOM 577 C C . PHE A 1 75 ? -17.736 -29.573 13.627 1.00 93.00 75 PHE A C 1
ATOM 579 O O . PHE A 1 75 ? -18.334 -30.478 14.208 1.00 93.00 75 PHE A O 1
ATOM 586 N N . THR A 1 76 ? -16.941 -28.738 14.294 1.00 94.50 76 THR A N 1
ATOM 587 C CA . THR A 1 76 ? -16.831 -28.693 15.757 1.00 94.50 76 THR A CA 1
ATOM 588 C C . THR A 1 76 ? -17.238 -27.317 16.266 1.00 94.50 76 THR A C 1
ATOM 590 O O . THR A 1 76 ? -16.547 -26.339 15.995 1.00 94.50 76 THR A O 1
ATOM 593 N N . LEU A 1 77 ? -18.313 -27.266 17.049 1.00 94.50 77 LEU A N 1
ATOM 594 C CA . LEU A 1 77 ? -18.736 -26.112 17.837 1.00 94.50 77 LEU A CA 1
ATOM 595 C C . LEU A 1 77 ? -18.013 -26.136 19.188 1.00 94.50 77 LEU A C 1
ATOM 597 O O . LEU A 1 77 ? -18.047 -27.136 19.898 1.00 94.50 77 LEU A O 1
ATOM 601 N N . THR A 1 78 ? -17.358 -25.046 19.563 1.00 94.75 78 THR A N 1
ATOM 602 C CA . THR A 1 78 ? -16.819 -24.843 20.912 1.00 94.75 78 THR A CA 1
ATOM 603 C C . THR A 1 78 ? -17.661 -23.778 21.596 1.00 94.75 78 THR A C 1
ATOM 605 O O . THR A 1 78 ? -17.766 -22.688 21.051 1.00 94.75 78 THR A O 1
ATOM 608 N N . LEU A 1 79 ? -18.256 -24.085 22.750 1.00 94.88 79 LEU A N 1
ATOM 609 C CA . LEU A 1 79 ? -19.162 -23.209 23.502 1.00 94.88 79 LEU A CA 1
ATOM 610 C C . LEU A 1 79 ? -18.667 -23.014 24.941 1.00 94.88 79 LEU A C 1
ATOM 612 O O . LEU A 1 79 ? -18.338 -23.988 25.620 1.00 94.88 79 LEU A O 1
ATOM 616 N N . LYS A 1 80 ? -18.650 -21.773 25.429 1.00 92.50 80 LYS A N 1
ATOM 617 C CA . LYS A 1 80 ? -18.328 -21.432 26.817 1.00 92.50 80 LYS A CA 1
ATOM 618 C C . LYS A 1 80 ? -19.541 -21.667 27.714 1.00 92.50 80 LYS A C 1
ATOM 620 O O . LYS A 1 80 ? -20.574 -21.029 27.536 1.00 92.50 80 LYS A O 1
ATOM 625 N N . VAL A 1 81 ? -19.417 -22.571 28.683 1.00 91.38 81 VAL A N 1
ATOM 626 C CA . VAL A 1 81 ? -20.470 -22.869 29.665 1.00 91.38 81 VAL A CA 1
ATOM 627 C C . VAL A 1 81 ? -19.857 -22.985 31.056 1.00 91.38 81 VAL A C 1
ATOM 629 O O . VAL A 1 81 ? -18.987 -23.831 31.289 1.00 91.38 81 VAL A O 1
ATOM 632 N N . ARG A 1 82 ? -20.330 -22.167 31.999 1.00 86.88 82 ARG A N 1
ATOM 633 C CA . ARG A 1 82 ? -19.855 -22.077 33.387 1.00 86.88 82 ARG A CA 1
ATOM 634 C C . ARG A 1 82 ? -18.336 -21.927 33.474 1.00 86.88 82 ARG A C 1
ATOM 636 O O . ARG A 1 82 ? -17.679 -22.612 34.257 1.00 86.88 82 ARG A O 1
ATOM 643 N N . GLY A 1 83 ? -17.768 -21.090 32.607 1.00 79.50 83 GLY A N 1
ATOM 644 C CA . GLY A 1 83 ? -16.327 -20.849 32.510 1.00 79.50 83 GLY A CA 1
ATOM 645 C C . GLY A 1 83 ? -15.512 -21.971 31.847 1.00 79.50 83 GLY A C 1
ATOM 646 O O . GLY A 1 83 ? -14.296 -21.827 31.713 1.00 79.50 83 GLY A O 1
ATOM 647 N N . THR A 1 84 ? -16.147 -23.059 31.396 1.00 88.19 84 THR A N 1
ATOM 648 C CA . THR A 1 84 ? -15.487 -24.198 30.730 1.00 88.19 84 THR A CA 1
ATOM 649 C C . THR A 1 84 ? -15.822 -24.268 29.244 1.00 88.19 84 THR A C 1
ATOM 651 O O . THR A 1 84 ? -16.958 -24.016 28.850 1.00 88.19 84 THR A O 1
ATOM 654 N N . ASP A 1 85 ? -14.848 -24.647 28.416 1.00 91.88 85 ASP A N 1
ATOM 655 C CA . ASP A 1 85 ? -15.042 -24.772 26.970 1.00 91.88 85 ASP A CA 1
ATOM 656 C C . ASP A 1 85 ? -15.576 -26.176 26.639 1.00 91.88 85 ASP A C 1
ATOM 658 O O . ASP A 1 85 ? -14.914 -27.191 26.879 1.00 91.88 85 ASP A O 1
ATOM 662 N N . ARG A 1 86 ? -16.789 -26.253 26.089 1.00 93.56 86 ARG A N 1
ATOM 663 C CA . ARG A 1 86 ? -17.455 -27.495 25.678 1.00 93.56 86 ARG A CA 1
ATOM 664 C C . ARG A 1 86 ? -17.327 -27.675 24.172 1.00 93.56 86 ARG A C 1
ATOM 666 O O . ARG A 1 86 ? -17.763 -26.820 23.413 1.00 93.56 86 ARG A O 1
ATOM 673 N N . LEU A 1 87 ? -16.734 -28.789 23.743 1.00 92.75 87 LEU A N 1
ATOM 674 C CA . LEU A 1 87 ? -16.615 -29.149 22.329 1.00 92.75 87 LEU A CA 1
ATOM 675 C C . LEU A 1 87 ? -17.783 -30.056 21.937 1.00 92.75 87 LEU A C 1
ATOM 677 O O . LEU A 1 87 ? -17.977 -31.114 22.534 1.00 92.75 87 LEU A O 1
ATOM 681 N N . ILE A 1 88 ? -18.532 -29.646 20.925 1.00 93.12 88 ILE A N 1
ATOM 682 C CA . ILE A 1 88 ? -19.752 -30.286 20.445 1.00 93.12 88 ILE A CA 1
ATOM 683 C C . ILE A 1 88 ? -19.561 -30.574 18.957 1.00 93.12 88 ILE A C 1
ATOM 685 O O . ILE A 1 88 ? -19.156 -29.701 18.189 1.00 93.12 88 ILE A O 1
ATOM 689 N N . LYS A 1 89 ? -19.825 -31.813 18.540 1.00 91.81 89 LYS A N 1
ATOM 690 C CA . LYS A 1 89 ? -19.725 -32.194 17.131 1.00 91.81 89 LYS A CA 1
ATOM 691 C C . LYS A 1 89 ? -21.012 -31.803 16.405 1.00 91.81 89 LYS A C 1
ATOM 693 O O . LYS A 1 89 ? -22.099 -32.125 16.872 1.00 91.81 89 LYS A O 1
ATOM 698 N N . VAL A 1 90 ? -20.873 -31.134 15.266 1.00 92.19 90 VAL A N 1
ATOM 699 C CA . VAL A 1 90 ? -21.967 -30.854 14.333 1.00 92.19 90 VAL A CA 1
ATOM 700 C C . VAL A 1 90 ? -21.844 -31.845 13.187 1.00 92.19 90 VAL A C 1
ATOM 702 O O . VAL A 1 90 ? -20.859 -31.832 12.447 1.00 92.19 90 VAL A O 1
ATOM 705 N N . ILE A 1 91 ? -22.826 -32.732 13.088 1.00 90.56 91 ILE A N 1
ATOM 706 C CA . ILE A 1 91 ? -22.835 -33.855 12.155 1.00 90.56 91 ILE A CA 1
ATOM 707 C C . ILE A 1 91 ? -23.587 -33.431 10.899 1.00 90.56 91 ILE A C 1
ATOM 709 O O . ILE A 1 91 ? -24.686 -32.887 11.008 1.00 90.56 91 ILE A O 1
ATOM 713 N N . CYS A 1 92 ? -23.013 -33.679 9.722 1.00 85.31 92 CYS A N 1
ATOM 714 C CA . CYS A 1 92 ? -23.617 -33.333 8.436 1.00 85.31 92 CYS A CA 1
ATOM 715 C C . CYS A 1 92 ? -23.778 -34.578 7.554 1.00 85.31 92 CYS A C 1
ATOM 717 O O . CYS A 1 92 ? -22.797 -35.172 7.115 1.00 85.31 92 CYS A O 1
ATOM 719 N N . VAL A 1 93 ? -25.021 -34.962 7.242 1.00 83.56 93 VAL A N 1
ATOM 720 C CA . VAL A 1 93 ? -25.326 -36.128 6.392 1.00 83.56 93 VAL A CA 1
ATOM 721 C C . VAL A 1 93 ? -26.437 -35.771 5.406 1.00 83.56 93 VAL A C 1
ATOM 723 O O . VAL A 1 93 ? -27.468 -35.232 5.794 1.00 83.56 93 VAL A O 1
ATOM 726 N N . ASN A 1 94 ? -26.243 -36.082 4.117 1.00 77.31 94 ASN A N 1
ATOM 727 C CA . ASN A 1 94 ? -27.235 -35.883 3.044 1.00 77.31 94 ASN A CA 1
ATOM 728 C C . ASN A 1 94 ? -27.828 -34.461 2.958 1.00 77.31 94 ASN A C 1
ATOM 730 O O . ASN A 1 94 ? -28.985 -34.288 2.584 1.00 77.31 94 ASN A O 1
ATOM 734 N N . GLY A 1 95 ? -27.040 -33.441 3.302 1.00 74.38 95 GLY A N 1
ATOM 735 C CA . GLY A 1 95 ? -27.469 -32.044 3.242 1.00 74.38 95 GLY A CA 1
ATOM 736 C C . GLY A 1 95 ? -28.340 -31.566 4.396 1.00 74.38 95 GLY A C 1
ATOM 737 O O . GLY A 1 95 ? -28.866 -30.460 4.329 1.00 74.38 95 GLY A O 1
ATOM 738 N N . LYS A 1 96 ? -28.448 -32.370 5.456 1.00 83.81 96 LYS A N 1
ATOM 739 C CA . LYS A 1 96 ? -28.990 -31.970 6.751 1.00 83.81 96 LYS A CA 1
ATOM 740 C C . LYS A 1 96 ? -27.896 -31.997 7.819 1.00 83.81 96 LYS A C 1
ATOM 742 O O . LYS A 1 96 ? -26.940 -32.772 7.717 1.00 83.81 96 LYS A O 1
ATOM 747 N N . CYS A 1 97 ? -28.028 -31.168 8.849 1.00 88.44 97 CYS A N 1
ATOM 748 C CA . CYS A 1 97 ? -27.109 -31.130 9.981 1.00 88.44 97 CYS A CA 1
ATOM 749 C C . CYS A 1 97 ? -27.819 -31.059 11.338 1.00 88.44 97 CYS A C 1
ATOM 751 O O . CYS A 1 97 ? -28.971 -30.637 11.444 1.00 88.44 97 CYS A O 1
ATOM 753 N N . GLY A 1 98 ? -27.102 -31.465 12.384 1.00 90.19 98 GLY A N 1
ATOM 754 C CA . GLY A 1 98 ? -27.574 -31.452 13.766 1.00 90.19 98 GLY A CA 1
ATOM 755 C C . GLY A 1 98 ? -26.507 -31.955 14.739 1.00 90.19 98 GLY A C 1
ATOM 756 O O . GLY A 1 98 ? -25.396 -32.309 14.339 1.00 90.19 98 GLY A O 1
ATOM 757 N N . PHE A 1 99 ? -26.840 -31.984 16.029 1.00 90.19 99 PHE A N 1
ATOM 758 C CA . PHE A 1 99 ? -25.929 -32.451 17.084 1.00 90.19 99 PHE A CA 1
ATOM 759 C C . PHE A 1 99 ? -26.037 -33.959 17.363 1.00 90.19 99 PHE A C 1
ATOM 761 O O . PHE A 1 99 ? -25.121 -34.546 17.937 1.00 90.19 99 PHE A O 1
ATOM 768 N N . ASN A 1 100 ? -27.131 -34.601 16.936 1.00 85.00 100 ASN A N 1
ATOM 769 C CA . ASN A 1 100 ? -27.355 -36.041 17.060 1.00 85.00 100 ASN A CA 1
ATOM 770 C C . ASN A 1 100 ? -27.675 -36.650 15.683 1.00 85.00 100 ASN A C 1
ATOM 772 O O . ASN A 1 100 ? -28.381 -36.050 14.875 1.00 85.00 100 ASN A O 1
ATOM 776 N N . VAL A 1 101 ? -27.160 -37.854 15.423 1.00 78.12 101 VAL A N 1
ATOM 777 C CA . VAL A 1 101 ? -27.334 -38.593 14.160 1.00 78.12 101 VAL A CA 1
ATOM 778 C C . VAL A 1 101 ? -28.806 -38.933 13.904 1.00 78.12 101 VAL A C 1
ATOM 780 O O . VAL A 1 101 ? -29.233 -38.997 12.755 1.00 78.12 101 VAL A O 1
ATOM 783 N N . GLU A 1 102 ? -29.588 -39.129 14.966 1.00 76.00 102 GLU A N 1
ATOM 784 C CA . GLU A 1 102 ? -31.008 -39.490 14.885 1.00 76.00 102 GLU A CA 1
ATOM 785 C C . GLU A 1 102 ? -31.936 -38.280 14.643 1.00 76.00 102 GLU A C 1
ATOM 787 O O . GLU A 1 102 ? -33.107 -38.471 14.327 1.00 76.00 102 GLU A O 1
ATOM 792 N N . SER A 1 103 ? -31.423 -37.043 14.741 1.00 75.56 103 SER A N 1
ATOM 793 C CA . SER A 1 103 ? -32.204 -35.796 14.654 1.00 75.56 103 SER A CA 1
ATOM 794 C C . SER A 1 103 ? -31.465 -34.703 13.856 1.00 75.56 103 SER A C 1
ATOM 796 O O . SER A 1 103 ? -30.990 -33.701 14.399 1.00 75.56 103 SER A O 1
ATOM 798 N N . LEU A 1 104 ? -31.335 -34.908 12.541 1.00 84.62 104 LEU A N 1
ATOM 799 C CA . LEU A 1 104 ? -30.737 -33.947 11.603 1.00 84.62 104 LEU A CA 1
ATOM 800 C C . LEU A 1 104 ? -31.826 -33.069 10.966 1.00 84.62 104 LEU A C 1
ATOM 802 O O . LEU A 1 104 ? -32.295 -33.336 9.859 1.00 84.62 104 LEU A O 1
ATOM 806 N N . GLU A 1 105 ? -32.266 -32.041 11.685 1.00 83.69 105 GLU A N 1
ATOM 807 C CA . GLU A 1 105 ? -33.445 -31.249 11.301 1.00 83.69 105 GLU A CA 1
ATOM 808 C C . GLU A 1 105 ? -33.109 -30.052 10.390 1.00 83.69 105 GLU A C 1
ATOM 810 O O . GLU A 1 105 ? -33.929 -29.643 9.559 1.00 83.69 105 GLU A O 1
ATOM 815 N N . TYR A 1 106 ? -31.876 -29.544 10.456 1.00 84.50 106 TYR A N 1
ATOM 816 C CA . TYR A 1 106 ? -31.487 -28.265 9.857 1.00 84.50 106 TYR A CA 1
ATOM 817 C C . TYR A 1 106 ? -30.847 -28.421 8.476 1.00 84.50 106 TYR A C 1
ATOM 819 O O . TYR A 1 106 ? -30.054 -29.328 8.250 1.00 84.50 106 TYR A O 1
ATOM 827 N N . ASP A 1 107 ? -31.173 -27.517 7.549 1.00 81.25 107 ASP A N 1
ATOM 828 C CA . ASP A 1 107 ? -30.669 -27.521 6.160 1.00 81.25 107 ASP A CA 1
ATOM 829 C C . ASP A 1 107 ? -29.250 -26.947 5.996 1.00 81.25 107 ASP A C 1
ATOM 831 O O . ASP A 1 107 ? -28.621 -27.117 4.953 1.00 81.25 107 ASP A O 1
ATOM 835 N N . SER A 1 108 ? -28.735 -26.243 7.005 1.00 84.19 108 SER A N 1
ATOM 836 C CA . SER A 1 108 ? -27.372 -25.710 7.009 1.00 84.19 108 SER A CA 1
ATOM 837 C C . SER A 1 108 ? -26.877 -25.477 8.429 1.00 8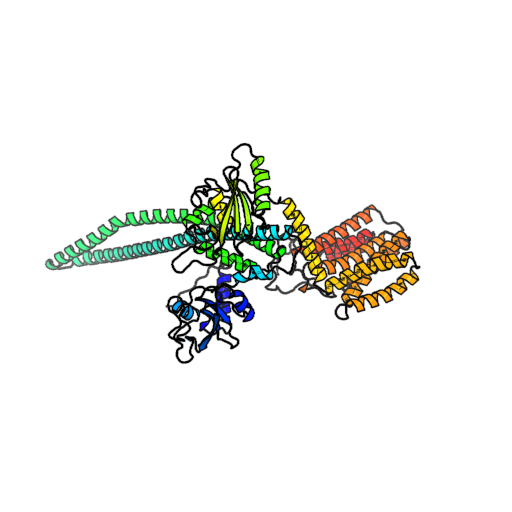4.19 108 SER A C 1
ATOM 839 O O . SER A 1 108 ? -27.665 -25.267 9.355 1.00 84.19 108 SER A O 1
ATOM 841 N N . VAL A 1 109 ? -25.554 -25.469 8.599 1.00 84.56 109 VAL A N 1
ATOM 842 C CA . VAL A 1 109 ? -24.934 -25.177 9.900 1.00 84.56 109 VAL A CA 1
ATOM 843 C C . VAL A 1 109 ? -25.256 -23.751 10.345 1.00 84.56 109 VAL A C 1
ATOM 845 O O . VAL A 1 109 ? -25.431 -23.511 11.533 1.00 84.56 109 VAL A O 1
ATOM 848 N N . LEU A 1 110 ? -25.409 -22.820 9.398 1.00 82.50 110 LEU A N 1
ATOM 849 C CA . LEU A 1 110 ? -25.872 -21.460 9.671 1.00 82.50 110 LEU A CA 1
ATOM 850 C C . LEU A 1 110 ? -27.275 -21.461 10.299 1.00 82.50 110 LEU A C 1
ATOM 852 O O . LEU A 1 110 ? -27.464 -20.875 11.358 1.00 82.50 110 LEU A O 1
ATOM 856 N N . HIS A 1 111 ? -28.222 -22.195 9.702 1.00 84.25 111 HIS A N 1
ATOM 857 C CA . HIS A 1 111 ? -29.583 -22.325 10.230 1.00 84.25 111 HIS A CA 1
ATOM 858 C C . HIS A 1 111 ? -29.594 -22.986 11.618 1.00 84.25 111 HIS A C 1
ATOM 860 O O . HIS A 1 111 ? -30.306 -22.527 12.507 1.00 84.25 111 HIS A O 1
ATOM 866 N N . LEU A 1 112 ? -28.761 -24.013 11.829 1.00 88.75 112 LEU A N 1
ATOM 867 C CA . LEU A 1 112 ? -28.583 -24.646 13.139 1.00 88.75 112 LEU A CA 1
ATOM 868 C C . LEU A 1 112 ? -28.066 -23.649 14.190 1.00 88.75 112 LEU A C 1
ATOM 870 O O . LEU A 1 112 ? -28.569 -23.630 15.309 1.00 88.75 112 LEU A O 1
ATOM 874 N N . MET A 1 113 ? -27.063 -22.831 13.855 1.00 89.50 113 MET A N 1
ATOM 875 C CA . MET A 1 113 ? -26.514 -21.855 14.803 1.00 89.50 113 MET A CA 1
ATOM 876 C C . MET A 1 113 ? -27.520 -20.752 15.122 1.00 89.50 113 MET A C 1
ATOM 878 O O . MET A 1 113 ? -27.707 -20.428 16.292 1.00 89.50 113 MET A O 1
ATOM 882 N N . ASP A 1 114 ? -28.196 -20.212 14.107 1.00 81.88 114 ASP A N 1
ATOM 883 C CA . ASP A 1 114 ? -29.170 -19.135 14.288 1.00 81.88 114 ASP A CA 1
ATOM 884 C C . ASP A 1 114 ? -30.378 -19.583 15.120 1.00 81.88 114 ASP A C 1
ATOM 886 O O . ASP A 1 114 ? -30.819 -18.839 15.995 1.00 81.88 114 ASP A O 1
ATOM 890 N N . ALA A 1 115 ? -30.852 -20.822 14.947 1.00 83.69 115 ALA A N 1
ATOM 891 C CA . ALA A 1 115 ? -31.928 -21.383 15.768 1.00 83.69 115 ALA A CA 1
ATOM 892 C C . ALA A 1 115 ? -31.565 -21.469 17.264 1.00 83.69 115 ALA A C 1
ATOM 894 O O . ALA A 1 115 ? -32.430 -21.317 18.126 1.00 83.69 115 ALA A O 1
ATOM 895 N N . HIS A 1 116 ? -30.282 -21.660 17.584 1.00 87.56 116 HIS A N 1
ATOM 896 C CA . HIS A 1 116 ? -29.786 -21.772 18.958 1.00 87.56 116 HIS A CA 1
ATOM 897 C C . HIS A 1 116 ? -29.173 -20.474 19.516 1.00 87.56 116 HIS A C 1
ATOM 899 O O . HIS A 1 116 ? -28.596 -20.487 20.606 1.00 87.56 116 HIS A O 1
ATOM 905 N N . ARG A 1 117 ? -29.324 -19.335 18.823 1.00 82.06 117 ARG A N 1
ATOM 906 C CA . ARG A 1 117 ? -28.929 -18.013 19.354 1.00 82.06 117 ARG A CA 1
ATOM 907 C C . ARG A 1 117 ? -29.814 -17.537 20.500 1.00 82.06 117 ARG A C 1
ATOM 909 O O . ARG A 1 117 ? -29.322 -16.898 21.421 1.00 82.06 117 ARG A O 1
ATOM 916 N N . GLU A 1 118 ? -31.105 -17.849 20.445 1.00 71.69 118 GLU A N 1
ATOM 917 C CA . GLU A 1 118 ? -32.089 -17.445 21.463 1.00 71.69 118 GLU A CA 1
ATOM 918 C C . GLU A 1 118 ? -32.573 -18.632 22.310 1.00 71.69 118 GLU A C 1
ATOM 920 O O . GLU A 1 118 ? -33.121 -18.449 23.396 1.00 71.69 118 GLU A O 1
ATOM 925 N N . CYS A 1 119 ? -32.337 -19.860 21.838 1.00 81.62 119 CYS A N 1
ATOM 926 C CA . CYS A 1 119 ? -32.779 -21.095 22.476 1.00 81.62 119 CYS A CA 1
ATOM 927 C C . CYS A 1 119 ? -31.572 -21.937 22.940 1.00 81.62 119 CYS A C 1
ATOM 929 O O . CYS A 1 119 ? -30.771 -22.363 22.102 1.00 81.62 119 CYS A O 1
ATOM 931 N N . PRO A 1 120 ? -31.426 -22.216 24.253 1.00 85.81 120 PRO A N 1
ATOM 932 C CA . PRO A 1 120 ? -30.354 -23.056 24.784 1.00 85.81 120 PRO A CA 1
ATOM 933 C C . PRO A 1 120 ? -30.332 -24.461 24.178 1.00 85.81 120 PRO A C 1
ATOM 935 O O . PRO A 1 120 ? -31.344 -24.990 23.727 1.00 85.81 120 PRO A O 1
ATOM 938 N N . LEU A 1 121 ? -29.181 -25.122 24.266 1.00 85.06 121 LEU A N 1
ATOM 939 C CA . LEU A 1 121 ? -28.976 -26.484 23.762 1.00 85.06 121 LEU A CA 1
ATOM 940 C C . LEU A 1 121 ? -29.477 -27.570 24.736 1.00 85.06 121 LEU A C 1
ATOM 942 O O . LEU A 1 121 ? -28.981 -28.697 24.721 1.00 85.06 121 LEU A O 1
ATOM 946 N N . THR A 1 122 ? -30.456 -27.253 25.589 1.00 84.56 122 THR A N 1
ATOM 947 C CA . THR A 1 122 ? -30.961 -28.140 26.653 1.00 84.56 122 THR A CA 1
ATOM 948 C C . THR A 1 122 ? -31.650 -29.390 26.121 1.00 84.56 122 THR A C 1
ATOM 950 O O . THR A 1 122 ? -31.585 -30.431 26.772 1.00 84.56 122 THR A O 1
ATOM 953 N N . GLU A 1 123 ? -32.262 -29.308 24.937 1.00 78.69 123 GLU A N 1
ATOM 954 C CA . GLU A 1 123 ? -32.870 -30.455 24.250 1.00 78.69 123 GLU A CA 1
ATOM 955 C C . GLU A 1 123 ? -31.825 -31.487 23.808 1.00 78.69 123 GLU A C 1
ATOM 957 O O . GLU A 1 123 ? -32.087 -32.687 23.830 1.00 78.69 123 GLU A O 1
ATOM 962 N N . TYR A 1 124 ? -30.619 -31.029 23.460 1.00 82.94 124 TYR A N 1
ATOM 963 C CA . TYR A 1 124 ? -29.499 -31.900 23.111 1.00 82.94 124 TYR A CA 1
ATOM 964 C C . TYR A 1 124 ? -28.752 -32.395 24.356 1.00 82.94 124 TYR A C 1
ATOM 966 O O . TYR A 1 124 ? -28.431 -33.579 24.470 1.00 82.94 124 TYR A O 1
ATOM 974 N N . ASN A 1 125 ? -28.460 -31.498 25.300 1.00 85.56 125 ASN A N 1
ATOM 975 C CA . ASN A 1 125 ? -27.825 -31.841 26.565 1.00 85.56 125 ASN A CA 1
ATOM 976 C C . ASN A 1 125 ? -28.263 -30.856 27.670 1.00 85.56 125 ASN A C 1
ATOM 978 O O . ASN A 1 125 ? -27.936 -29.670 27.575 1.00 85.56 125 ASN A O 1
ATOM 982 N N . PRO A 1 126 ? -28.911 -31.325 28.756 1.00 86.25 126 PRO A N 1
ATOM 983 C CA . PRO A 1 126 ? -29.371 -30.472 29.857 1.00 86.25 126 PRO A CA 1
ATOM 984 C C . PRO A 1 126 ? -28.275 -29.623 30.524 1.00 86.25 126 PRO A C 1
ATOM 986 O O . PRO A 1 126 ? -28.573 -28.567 31.082 1.00 86.25 126 PRO A O 1
ATOM 989 N N . ASP A 1 127 ? -27.009 -30.051 30.456 1.00 84.19 127 ASP A N 1
ATOM 990 C CA . ASP A 1 127 ? -25.869 -29.302 31.000 1.00 84.19 127 ASP A CA 1
ATOM 991 C C . ASP A 1 127 ? -25.491 -28.074 30.151 1.00 84.19 127 ASP A C 1
ATOM 993 O O . ASP A 1 127 ? -24.772 -27.192 30.628 1.00 84.19 127 ASP A O 1
ATOM 997 N N . LEU A 1 128 ? -25.982 -27.983 28.910 1.00 87.81 128 LEU A N 1
ATOM 998 C CA . LEU A 1 128 ? -25.758 -26.873 27.980 1.00 87.81 128 LEU A CA 1
ATOM 999 C C . LEU A 1 128 ? -26.910 -25.857 28.033 1.00 87.81 128 LEU A C 1
ATOM 1001 O O . LEU A 1 128 ? -27.465 -25.455 27.011 1.00 87.81 128 LEU A O 1
ATOM 1005 N N . ASN A 1 129 ? -27.269 -25.425 29.244 1.00 87.31 129 ASN A N 1
ATOM 1006 C CA . ASN A 1 129 ? -28.319 -24.429 29.477 1.00 87.31 129 ASN A CA 1
ATOM 1007 C C . ASN A 1 129 ? -27.838 -22.985 29.248 1.00 87.31 129 ASN A C 1
ATOM 1009 O O . ASN A 1 129 ? -27.987 -22.122 30.113 1.00 87.31 129 ASN A O 1
ATOM 1013 N N . VAL A 1 130 ? -27.189 -22.749 28.111 1.00 85.12 130 VAL A N 1
ATOM 1014 C CA . VAL A 1 130 ? -26.726 -21.431 27.675 1.00 85.12 130 VAL A CA 1
ATOM 1015 C C . VAL A 1 130 ? -26.932 -21.344 26.158 1.00 85.12 130 VAL A C 1
ATOM 1017 O O . VAL A 1 130 ? -26.553 -22.290 25.460 1.00 85.12 130 VAL A O 1
ATOM 1020 N N . PRO A 1 131 ? -27.558 -20.274 25.640 1.00 87.06 131 PRO A N 1
ATOM 1021 C CA . PRO A 1 131 ? -27.705 -20.082 24.202 1.00 87.06 131 PRO A CA 1
ATOM 1022 C C . PRO A 1 131 ? -26.377 -19.674 23.542 1.00 87.06 131 PRO A C 1
ATOM 1024 O O . PRO A 1 131 ? -25.396 -19.343 24.213 1.00 87.06 131 PRO A O 1
ATOM 1027 N N . LEU A 1 132 ? -26.334 -19.714 22.210 1.00 89.12 132 LEU A N 1
ATOM 1028 C CA . LEU A 1 132 ? -25.189 -19.283 21.403 1.00 89.12 132 LEU A CA 1
ATOM 1029 C C . LEU A 1 132 ? -25.150 -17.749 21.304 1.00 89.12 132 LEU A C 1
ATOM 1031 O O . LEU A 1 132 ? -25.426 -17.165 20.259 1.00 89.12 132 LEU A O 1
ATOM 1035 N N . THR A 1 133 ? -24.843 -17.098 22.425 1.00 78.69 133 THR A N 1
ATOM 1036 C CA . THR A 1 133 ? -25.014 -15.651 22.606 1.00 78.69 133 THR A CA 1
ATOM 1037 C C . THR A 1 133 ? -23.912 -14.815 21.958 1.00 78.69 133 THR A C 1
ATOM 1039 O O . THR A 1 133 ? -24.205 -13.778 21.370 1.00 78.69 133 THR A O 1
ATOM 1042 N N . PHE A 1 134 ? -22.644 -15.231 22.071 1.00 74.81 134 PHE A N 1
ATOM 1043 C CA . PHE A 1 134 ? -21.498 -14.395 21.688 1.00 74.81 134 PHE A CA 1
ATOM 1044 C C . PHE A 1 134 ? -20.631 -15.090 20.619 1.00 74.81 134 PHE A C 1
ATOM 1046 O O . PHE A 1 134 ? -19.766 -15.902 20.955 1.00 74.81 134 PHE A O 1
ATOM 1053 N N . PRO A 1 135 ? -20.830 -14.808 19.321 1.00 77.75 135 PRO A N 1
ATOM 1054 C CA . PRO A 1 135 ? -20.012 -15.398 18.270 1.00 77.75 135 PRO A CA 1
ATOM 1055 C C . PRO A 1 135 ? -18.569 -14.883 18.341 1.00 77.75 135 PRO A C 1
ATOM 1057 O O . PRO A 1 135 ? -18.312 -13.686 18.222 1.00 77.75 135 PRO A O 1
ATOM 1060 N N . LEU A 1 136 ? -17.601 -15.782 18.506 1.00 67.06 136 LEU A N 1
ATOM 1061 C CA . LEU A 1 136 ? -16.196 -15.416 18.657 1.00 67.06 136 LEU A CA 1
ATOM 1062 C C . LEU A 1 136 ? -15.519 -15.248 17.290 1.00 67.06 136 LEU A C 1
ATOM 1064 O O . LEU A 1 136 ? -15.265 -16.225 16.589 1.00 67.06 136 LEU A O 1
ATOM 1068 N N . GLY A 1 137 ? -15.192 -14.006 16.929 1.00 57.41 137 GLY A N 1
ATOM 1069 C CA . GLY A 1 137 ? -14.424 -13.672 15.724 1.00 57.41 137 GLY A CA 1
ATOM 1070 C C . GLY A 1 137 ? -12.936 -14.032 15.826 1.00 57.41 137 GLY A C 1
ATOM 1071 O O . GLY A 1 137 ? -12.338 -13.934 16.900 1.00 57.41 137 GLY A O 1
ATOM 1072 N N . ARG A 1 138 ? -12.309 -14.407 14.701 1.00 47.19 138 ARG A N 1
ATOM 1073 C CA . ARG A 1 138 ? -10.879 -14.788 14.617 1.00 47.19 138 ARG A CA 1
ATOM 1074 C C . ARG A 1 138 ? -9.915 -13.677 15.081 1.00 47.19 138 ARG A C 1
ATOM 1076 O O . ARG A 1 138 ? -8.823 -13.977 15.571 1.00 47.19 138 ARG A O 1
ATOM 1083 N N . LEU A 1 139 ? -10.341 -12.412 15.013 1.00 38.00 139 LEU A N 1
ATOM 1084 C CA . LEU A 1 139 ? -9.525 -11.215 15.260 1.00 38.00 139 LEU A CA 1
ATOM 1085 C C . LEU A 1 139 ? -9.181 -10.885 16.726 1.00 38.00 139 LEU A C 1
ATOM 1087 O O . LEU A 1 139 ? -8.348 -10.013 16.964 1.00 38.00 139 LEU A O 1
ATOM 1091 N N . ILE A 1 140 ? -9.696 -11.600 17.733 1.00 37.47 140 ILE A N 1
ATOM 1092 C CA . ILE A 1 140 ? -9.365 -11.291 19.146 1.00 37.47 140 ILE A CA 1
ATOM 1093 C C . ILE A 1 140 ? -7.943 -11.773 19.546 1.00 37.47 140 ILE A C 1
ATOM 1095 O O . ILE A 1 140 ? -7.429 -11.461 20.620 1.00 37.47 140 ILE A O 1
ATOM 1099 N N . CYS A 1 141 ? -7.224 -12.489 18.671 1.00 33.53 141 CYS A N 1
ATOM 1100 C CA . CYS A 1 141 ? -5.938 -13.115 19.018 1.00 33.53 141 CYS A CA 1
ATOM 1101 C C . CYS A 1 141 ? -4.664 -12.312 18.677 1.00 33.53 141 CYS A C 1
ATOM 1103 O O . CYS A 1 141 ? -3.575 -12.703 19.115 1.00 33.53 141 CYS A O 1
ATOM 1105 N N . LEU A 1 142 ? -4.739 -11.202 17.932 1.00 35.62 142 LEU A N 1
ATOM 1106 C CA . LEU A 1 142 ? -3.531 -10.528 17.419 1.00 35.62 142 LEU A CA 1
ATOM 1107 C C . LEU A 1 142 ? -2.799 -9.646 18.444 1.00 35.62 142 LEU A C 1
ATOM 1109 O O . LEU A 1 142 ? -1.599 -9.413 18.297 1.00 35.62 142 LEU A O 1
ATOM 1113 N N . GLY A 1 143 ? -3.436 -9.299 19.567 1.00 35.84 143 GLY A N 1
ATOM 1114 C CA . GLY A 1 143 ? -2.742 -8.689 20.711 1.00 35.84 143 GLY A CA 1
ATOM 1115 C C . GLY A 1 143 ? -1.710 -9.610 21.385 1.00 35.84 143 GLY A C 1
ATOM 1116 O O . GLY A 1 143 ? -0.870 -9.138 22.145 1.00 35.84 143 GLY A O 1
ATOM 1117 N N . LYS A 1 144 ? -1.730 -10.926 21.108 1.00 36.62 144 LYS A N 1
ATOM 1118 C CA . LYS A 1 144 ? -0.875 -11.914 21.796 1.00 36.62 144 LYS A CA 1
ATOM 1119 C C . LYS A 1 144 ? 0.289 -12.469 20.962 1.00 36.62 144 LYS A C 1
ATOM 1121 O O . LYS A 1 144 ? 1.165 -13.110 21.539 1.00 36.62 144 LYS A O 1
ATOM 1126 N N . LYS A 1 145 ? 0.350 -12.235 19.641 1.00 30.70 145 LYS A N 1
ATOM 1127 C CA . LYS A 1 145 ? 1.402 -12.804 18.758 1.00 30.70 145 LYS A CA 1
ATOM 1128 C C . LYS A 1 145 ? 2.429 -11.813 18.196 1.00 30.70 145 LYS A C 1
ATOM 1130 O O . LYS A 1 145 ? 3.451 -12.263 17.684 1.00 30.70 145 LYS A O 1
ATOM 1135 N N . SER A 1 146 ? 2.235 -10.502 18.345 1.00 33.81 146 SER A N 1
ATOM 1136 C CA . SER A 1 146 ? 3.181 -9.488 17.833 1.00 33.81 146 SER A CA 1
ATOM 1137 C C . SER A 1 146 ? 4.545 -9.464 18.563 1.00 33.81 146 SER A C 1
ATOM 1139 O O . SER A 1 146 ? 5.513 -8.879 18.087 1.00 33.81 146 SER A O 1
ATOM 1141 N N . SER A 1 147 ? 4.702 -10.171 19.684 1.00 33.81 147 SER A N 1
ATOM 1142 C CA . SER A 1 147 ? 5.880 -10.079 20.560 1.00 33.81 147 SER A CA 1
ATOM 1143 C C . SER A 1 147 ? 7.173 -10.751 20.058 1.00 33.81 147 SER A C 1
ATOM 1145 O O . SER A 1 147 ? 8.066 -11.010 20.866 1.00 33.81 147 SER A O 1
ATOM 1147 N N . LYS A 1 148 ? 7.338 -11.033 18.755 1.00 33.25 148 LYS A N 1
ATOM 1148 C CA . LYS A 1 148 ? 8.563 -11.698 18.263 1.00 33.25 148 LYS A CA 1
ATOM 1149 C C . LYS A 1 148 ? 9.284 -11.103 17.057 1.00 33.25 148 LYS A C 1
ATOM 1151 O O . LYS A 1 148 ? 10.317 -11.662 16.694 1.00 33.25 148 LYS A O 1
ATOM 1156 N N . LEU A 1 149 ? 8.858 -9.976 16.487 1.00 38.19 149 LEU A N 1
ATOM 1157 C CA . LEU A 1 149 ? 9.627 -9.322 15.420 1.00 38.19 149 LEU A CA 1
ATOM 1158 C C . LEU A 1 149 ? 9.479 -7.787 15.470 1.00 38.19 149 LEU A C 1
ATOM 1160 O O . LEU A 1 149 ? 8.356 -7.307 15.510 1.00 38.19 149 LEU A O 1
ATOM 1164 N N . LEU A 1 150 ? 10.620 -7.077 15.402 1.00 39.53 150 LEU A N 1
ATOM 1165 C CA . LEU A 1 150 ? 10.838 -5.608 15.302 1.00 39.53 150 LEU A CA 1
ATOM 1166 C C . LEU A 1 150 ? 10.873 -4.863 16.663 1.00 39.53 150 LEU A C 1
ATOM 1168 O O . LEU A 1 150 ? 9.895 -4.820 17.400 1.00 39.53 150 LEU A O 1
ATOM 1172 N N . ILE A 1 151 ? 12.065 -4.546 17.200 1.00 44.09 151 ILE A N 1
ATOM 1173 C CA . ILE A 1 151 ? 12.917 -3.351 16.961 1.00 44.09 151 ILE A CA 1
ATOM 1174 C C . ILE A 1 151 ? 12.187 -2.043 17.318 1.00 44.09 151 ILE A C 1
ATOM 1176 O O . ILE A 1 151 ? 11.250 -1.682 16.629 1.00 44.09 151 ILE A O 1
ATOM 1180 N N . ASP A 1 152 ? 12.687 -1.375 18.369 1.00 52.66 152 ASP A N 1
ATOM 1181 C CA . ASP A 1 152 ? 12.384 -0.028 18.900 1.00 52.66 152 ASP A CA 1
ATOM 1182 C C . ASP A 1 152 ? 10.907 0.357 19.140 1.00 52.66 152 ASP A C 1
ATOM 1184 O O . ASP A 1 152 ? 10.009 0.114 18.335 1.00 52.66 152 ASP A O 1
ATOM 1188 N N . ASP A 1 153 ? 10.646 1.032 20.260 1.00 51.41 153 ASP A N 1
ATOM 1189 C CA . ASP A 1 153 ? 9.303 1.508 20.582 1.00 51.41 153 ASP A CA 1
ATOM 1190 C C . ASP A 1 153 ? 8.824 2.510 19.524 1.00 51.41 153 ASP A C 1
ATOM 1192 O O . ASP A 1 153 ? 7.689 2.418 19.087 1.00 51.41 153 ASP A O 1
ATOM 1196 N N . THR A 1 154 ? 9.688 3.351 18.950 1.00 50.69 154 THR A N 1
ATOM 1197 C CA . THR A 1 154 ? 9.322 4.289 17.867 1.00 50.69 154 THR A CA 1
ATOM 1198 C C . THR A 1 154 ? 8.660 3.619 16.651 1.00 50.69 154 THR A C 1
ATOM 1200 O O . THR A 1 154 ? 7.728 4.178 16.061 1.00 50.69 154 THR A O 1
ATOM 1203 N N . TYR A 1 155 ? 9.105 2.418 16.275 1.00 55.09 155 TYR A N 1
ATOM 1204 C CA . TYR A 1 155 ? 8.586 1.692 15.113 1.00 55.09 155 TYR A CA 1
ATOM 1205 C C . TYR A 1 155 ? 7.179 1.134 15.376 1.00 55.09 155 TYR A C 1
ATOM 1207 O O . TYR A 1 155 ? 6.294 1.263 14.529 1.00 55.09 155 TYR A O 1
ATOM 1215 N N . LYS A 1 156 ? 6.917 0.638 16.595 1.00 59.44 156 LYS A N 1
ATOM 1216 C CA . LYS A 1 156 ? 5.574 0.199 17.017 1.00 59.44 156 LYS A CA 1
ATOM 1217 C C . LYS A 1 156 ? 4.546 1.335 16.961 1.00 59.44 156 LYS A C 1
ATOM 1219 O O . LYS A 1 156 ? 3.386 1.090 16.644 1.00 59.44 156 LYS A O 1
ATOM 1224 N N . ARG A 1 157 ? 4.967 2.581 17.228 1.00 61.25 157 ARG A N 1
ATOM 1225 C CA . ARG A 1 157 ? 4.092 3.777 17.230 1.00 61.25 157 ARG A CA 1
ATOM 1226 C C . ARG A 1 157 ? 3.602 4.051 15.840 1.00 61.25 157 ARG A C 1
ATOM 1228 O O . ARG A 1 157 ? 2.417 4.258 15.620 1.00 61.25 157 ARG A O 1
ATOM 1235 N N . MET A 1 158 ? 4.571 4.099 14.937 1.00 63.53 158 MET A N 1
ATOM 1236 C CA . MET A 1 158 ? 4.346 4.377 13.541 1.00 63.53 158 MET A CA 1
ATOM 1237 C C . MET A 1 158 ? 3.436 3.310 12.960 1.00 63.53 158 MET A C 1
ATOM 1239 O O . MET A 1 158 ? 2.448 3.649 12.332 1.00 63.53 158 MET A O 1
ATOM 1243 N N . TYR A 1 159 ? 3.711 2.043 13.250 1.00 69.00 159 TYR A N 1
ATOM 1244 C CA . TYR A 1 159 ? 2.896 0.946 12.763 1.00 69.00 159 TYR A CA 1
ATOM 1245 C C . TYR A 1 159 ? 1.447 0.984 13.262 1.00 69.00 159 TYR A C 1
ATOM 1247 O O . TYR A 1 159 ? 0.513 0.832 12.480 1.00 69.00 159 TYR A O 1
ATOM 1255 N N . PHE A 1 160 ? 1.244 1.242 14.554 1.00 71.50 160 PHE A N 1
ATOM 1256 C CA . PHE A 1 160 ? -0.101 1.342 15.113 1.00 71.50 160 PHE A CA 1
ATOM 1257 C C . PHE A 1 160 ? -0.862 2.559 14.553 1.00 71.50 160 PHE A C 1
ATOM 1259 O O . PHE A 1 160 ? -2.023 2.442 14.172 1.00 71.50 160 PHE A O 1
ATOM 1266 N N . ALA A 1 161 ? -0.180 3.698 14.388 1.00 75.31 161 ALA A N 1
ATOM 1267 C CA . ALA A 1 161 ? -0.745 4.884 13.749 1.00 75.31 161 ALA A CA 1
ATOM 1268 C C . ALA A 1 161 ? -1.079 4.665 12.260 1.00 75.31 161 ALA A C 1
ATOM 1270 O O . ALA A 1 161 ? -2.128 5.112 11.806 1.00 75.31 161 ALA A O 1
ATOM 1271 N N . LEU A 1 162 ? -0.220 3.954 11.519 1.00 73.50 162 LEU A N 1
ATOM 1272 C CA . LEU A 1 162 ? -0.438 3.558 10.123 1.00 73.50 162 LEU A CA 1
ATOM 1273 C C . LEU A 1 162 ? -1.695 2.704 9.984 1.00 73.50 162 LEU A C 1
ATOM 1275 O O . LEU A 1 162 ? -2.559 3.001 9.165 1.00 73.50 162 LEU A O 1
ATOM 1279 N N . ARG A 1 163 ? -1.817 1.675 10.828 1.00 80.25 163 ARG A N 1
ATOM 1280 C CA . ARG A 1 163 ? -2.998 0.817 10.865 1.00 80.25 163 ARG A CA 1
ATOM 1281 C C . ARG A 1 163 ? -4.263 1.627 11.134 1.00 80.25 163 ARG A C 1
ATOM 1283 O O . ARG A 1 163 ? -5.211 1.514 10.369 1.00 80.25 163 ARG A O 1
ATOM 1290 N N . CYS A 1 164 ? -4.272 2.463 12.173 1.00 84.19 164 CYS A N 1
ATOM 1291 C CA . CYS A 1 164 ? -5.441 3.288 12.475 1.00 84.19 164 CYS A CA 1
ATOM 1292 C C . CYS A 1 164 ? -5.781 4.253 11.335 1.00 84.19 164 CYS A C 1
ATOM 1294 O O . CYS A 1 164 ? -6.954 4.528 11.107 1.00 84.19 164 CYS A O 1
ATOM 1296 N N . HIS A 1 165 ? -4.779 4.755 10.609 1.00 84.00 165 HIS A N 1
ATOM 1297 C CA . HIS A 1 165 ? -5.011 5.607 9.448 1.00 84.00 165 HIS A CA 1
ATOM 1298 C C . HIS A 1 165 ? -5.707 4.838 8.323 1.00 84.00 165 HIS A C 1
ATOM 1300 O O . HIS A 1 165 ? -6.719 5.309 7.812 1.00 84.00 165 HIS A O 1
ATOM 1306 N N . MET A 1 166 ? -5.211 3.640 8.001 1.00 85.56 166 MET A N 1
ATOM 1307 C CA . MET A 1 166 ? -5.818 2.757 7.004 1.00 85.56 166 MET A CA 1
ATOM 1308 C C . MET A 1 166 ? -7.248 2.364 7.383 1.00 85.56 166 MET A C 1
ATOM 1310 O O . MET A 1 166 ? -8.129 2.471 6.539 1.00 85.56 166 MET A O 1
ATOM 1314 N N . GLU A 1 167 ? -7.506 2.009 8.646 1.00 88.88 167 GLU A N 1
ATOM 1315 C CA . GLU A 1 167 ? -8.864 1.717 9.126 1.00 88.88 167 GLU A CA 1
ATOM 1316 C C . GLU A 1 167 ? -9.809 2.902 8.855 1.00 88.88 167 GLU A C 1
ATOM 1318 O O . GLU A 1 167 ? -10.894 2.715 8.311 1.00 88.88 167 GLU A O 1
ATOM 1323 N N . GLY A 1 168 ? -9.385 4.134 9.168 1.00 89.50 168 GLY A N 1
ATOM 1324 C CA . GLY A 1 168 ? -10.187 5.337 8.920 1.00 89.50 168 GLY A CA 1
ATOM 1325 C C . GLY A 1 168 ? -10.456 5.620 7.438 1.00 89.50 168 GLY A C 1
ATOM 1326 O O . GLY A 1 168 ? -11.547 6.069 7.097 1.00 89.50 168 GLY A O 1
ATOM 1327 N N . LEU A 1 169 ? -9.486 5.345 6.560 1.00 86.12 169 LEU A N 1
ATOM 1328 C CA . LEU A 1 169 ? -9.650 5.481 5.108 1.00 86.12 169 LEU A CA 1
ATOM 1329 C C . LEU A 1 169 ? -10.576 4.407 4.535 1.00 86.12 169 LEU A C 1
ATOM 1331 O O . LEU A 1 169 ? -11.427 4.718 3.705 1.00 86.12 169 LEU A O 1
ATOM 1335 N N . GLN A 1 170 ? -10.452 3.165 5.013 1.00 89.94 170 GLN A N 1
ATOM 1336 C CA . GLN A 1 170 ? -11.377 2.092 4.663 1.00 89.94 170 GLN A CA 1
ATOM 1337 C C . GLN A 1 170 ? -12.804 2.471 5.074 1.00 89.94 170 GLN A C 1
ATOM 1339 O O . GLN A 1 170 ? -13.724 2.297 4.285 1.00 89.94 170 GLN A O 1
ATOM 1344 N N . ALA A 1 171 ? -12.992 3.039 6.269 1.00 92.25 171 ALA A N 1
ATOM 1345 C CA . ALA A 1 171 ? -14.311 3.457 6.732 1.00 92.25 171 ALA A CA 1
ATOM 1346 C C . ALA A 1 171 ? -14.933 4.542 5.835 1.00 92.25 171 ALA A C 1
ATOM 1348 O O . ALA A 1 171 ? -16.117 4.464 5.515 1.00 92.25 171 ALA A O 1
ATOM 1349 N N . ASP A 1 172 ? -14.146 5.530 5.392 1.00 89.38 172 ASP A N 1
ATOM 1350 C CA . ASP A 1 172 ? -14.619 6.560 4.458 1.00 89.38 172 ASP A CA 1
ATOM 1351 C C . ASP A 1 172 ? -15.004 5.960 3.099 1.00 89.38 172 ASP A C 1
ATOM 1353 O O . ASP A 1 172 ? -16.085 6.256 2.590 1.00 89.38 172 ASP A O 1
ATOM 1357 N N . TYR A 1 173 ? -14.170 5.075 2.541 1.00 88.44 173 TYR A N 1
ATOM 1358 C CA . TYR A 1 173 ? -14.483 4.361 1.300 1.00 88.44 173 TYR A CA 1
ATOM 1359 C C . TYR A 1 173 ? -15.807 3.587 1.405 1.00 88.44 173 TYR A C 1
ATOM 1361 O O . TYR A 1 173 ? -16.673 3.750 0.548 1.00 88.44 173 TYR A O 1
ATOM 1369 N N . GLU A 1 174 ? -16.001 2.804 2.470 1.00 88.44 174 GLU A N 1
ATOM 1370 C CA . GLU A 1 174 ? -17.217 2.001 2.668 1.00 88.44 174 GLU A CA 1
ATOM 1371 C C . GLU A 1 174 ? -18.474 2.877 2.788 1.00 88.44 174 GLU A C 1
ATOM 1373 O O . GLU A 1 174 ? -19.530 2.535 2.250 1.00 88.44 174 GLU A O 1
ATOM 1378 N N . ARG A 1 175 ? -18.376 4.049 3.435 1.00 90.56 175 ARG A N 1
ATOM 1379 C CA . ARG A 1 175 ? -19.490 5.011 3.517 1.00 90.56 175 ARG A CA 1
ATOM 1380 C C . ARG A 1 175 ? -19.838 5.602 2.155 1.00 90.56 175 ARG A C 1
ATOM 1382 O O . ARG A 1 175 ? -21.015 5.625 1.795 1.00 90.56 175 ARG A O 1
ATOM 1389 N N . ILE A 1 176 ? -18.838 6.060 1.399 1.00 80.81 176 ILE A N 1
ATOM 1390 C CA . ILE A 1 176 ? -19.039 6.659 0.069 1.00 80.81 176 ILE A CA 1
ATOM 1391 C C . ILE A 1 176 ? -19.612 5.605 -0.893 1.00 80.81 176 ILE A C 1
ATOM 1393 O O . ILE A 1 176 ? -20.600 5.867 -1.583 1.00 80.81 176 ILE A O 1
ATOM 1397 N N . ALA A 1 177 ? -19.065 4.386 -0.879 1.00 76.88 177 ALA A N 1
ATOM 1398 C CA . ALA A 1 177 ? -19.567 3.261 -1.665 1.00 76.88 177 ALA A CA 1
ATOM 1399 C C . ALA A 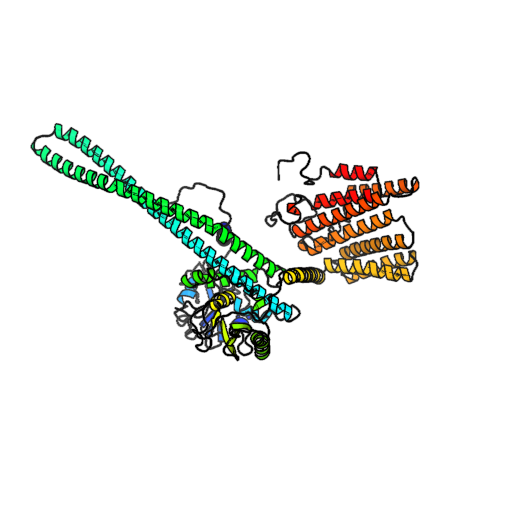1 177 ? -21.020 2.906 -1.297 1.00 76.88 177 ALA A C 1
ATOM 1401 O O . ALA A 1 177 ? -21.860 2.738 -2.179 1.00 76.88 177 ALA A O 1
ATOM 1402 N N . SER A 1 178 ? -21.354 2.876 -0.003 1.00 80.25 178 SER A N 1
ATOM 1403 C CA . SER A 1 178 ? -22.723 2.638 0.469 1.00 80.25 178 SER A CA 1
ATOM 1404 C C . SER A 1 178 ? -23.701 3.731 0.018 1.00 80.25 178 SER A C 1
ATOM 1406 O O . SER A 1 178 ? -24.821 3.431 -0.409 1.00 80.25 178 SER A O 1
ATOM 1408 N N . GLN A 1 179 ? -23.310 5.011 0.059 1.00 80.56 179 GLN A N 1
ATOM 1409 C CA . GLN A 1 179 ? -24.150 6.100 -0.453 1.00 80.56 179 GLN A CA 1
ATOM 1410 C C . GLN A 1 179 ? -24.382 5.974 -1.970 1.00 80.56 179 GLN A C 1
ATOM 1412 O O . GLN A 1 179 ? -25.519 6.148 -2.423 1.00 80.56 179 GLN A O 1
ATOM 1417 N N . PHE A 1 180 ? -23.349 5.610 -2.737 1.00 78.06 180 PHE A N 1
ATOM 1418 C CA . PHE A 1 180 ? -23.459 5.346 -4.175 1.00 78.06 180 PHE A CA 1
ATOM 1419 C C . PHE A 1 180 ? -24.426 4.190 -4.463 1.00 78.06 180 PHE A C 1
ATOM 1421 O O . PHE A 1 180 ? -25.372 4.355 -5.236 1.00 78.06 180 PHE A O 1
ATOM 1428 N N . ASP A 1 181 ? -24.257 3.051 -3.784 1.00 75.06 181 ASP A N 1
ATOM 1429 C CA . ASP A 1 181 ? -25.128 1.881 -3.930 1.00 75.06 181 ASP A CA 1
ATOM 1430 C C . ASP A 1 181 ? -26.591 2.232 -3.627 1.00 75.06 181 ASP A C 1
ATOM 1432 O O . ASP A 1 181 ? -27.500 1.866 -4.378 1.00 75.06 181 ASP A O 1
ATOM 1436 N N . ASN A 1 182 ? -26.843 2.992 -2.556 1.00 77.31 182 ASN A N 1
ATOM 1437 C CA . ASN A 1 182 ? -28.188 3.440 -2.191 1.00 77.31 182 ASN A CA 1
ATOM 1438 C C . ASN A 1 182 ? -28.827 4.323 -3.274 1.00 77.31 182 ASN A C 1
ATOM 1440 O O . ASN A 1 182 ? -30.008 4.148 -3.605 1.00 77.31 182 ASN A O 1
ATOM 1444 N N . LEU A 1 183 ? -28.065 5.263 -3.843 1.00 76.06 183 LEU A N 1
ATOM 1445 C CA . LEU A 1 183 ? -28.539 6.131 -4.921 1.00 76.06 183 LEU A CA 1
ATOM 1446 C C . LEU A 1 183 ? -28.813 5.328 -6.201 1.00 76.06 183 LEU A C 1
ATOM 1448 O O . LEU A 1 183 ? -29.865 5.488 -6.827 1.00 76.06 183 LEU A O 1
ATOM 1452 N N . PHE A 1 184 ? -27.922 4.397 -6.533 1.00 75.56 184 PHE A N 1
ATOM 1453 C CA . PHE A 1 184 ? -28.048 3.508 -7.680 1.00 75.56 184 PHE A CA 1
ATOM 1454 C C . PHE A 1 184 ? -29.287 2.603 -7.579 1.00 75.56 184 PHE A C 1
ATOM 1456 O O . PHE A 1 184 ? -30.088 2.515 -8.514 1.00 75.56 184 PHE A O 1
ATOM 1463 N N . TRP A 1 185 ? -29.536 1.995 -6.415 1.00 75.19 185 TRP A N 1
ATOM 1464 C CA . TRP A 1 185 ? -30.750 1.204 -6.183 1.00 75.19 185 TRP A CA 1
ATOM 1465 C C . TRP A 1 185 ? -32.027 2.035 -6.298 1.00 75.19 185 TRP A C 1
ATOM 1467 O O . TRP A 1 185 ? -33.056 1.554 -6.795 1.00 75.19 185 TRP A O 1
ATOM 1477 N N . ARG A 1 186 ? -31.974 3.300 -5.874 1.00 76.19 186 ARG A N 1
ATOM 1478 C CA . ARG A 1 186 ? -33.096 4.227 -6.010 1.00 76.19 186 ARG A CA 1
ATOM 1479 C C . ARG A 1 186 ? -33.377 4.569 -7.472 1.00 76.19 186 ARG A C 1
ATOM 1481 O O . ARG A 1 186 ? -34.554 4.599 -7.837 1.00 76.19 186 ARG A O 1
ATOM 1488 N N . LYS A 1 187 ? -32.341 4.731 -8.305 1.00 79.12 187 LYS A N 1
ATOM 1489 C CA . LYS A 1 187 ? -32.471 4.868 -9.766 1.00 79.12 187 LYS A CA 1
ATOM 1490 C C . LYS A 1 187 ? -33.180 3.659 -10.372 1.00 79.12 187 LYS A C 1
ATOM 1492 O O . LYS A 1 187 ? -34.238 3.827 -10.971 1.00 79.12 187 LYS A O 1
ATOM 1497 N N . ILE A 1 188 ? -32.674 2.445 -10.131 1.00 77.50 188 ILE A N 1
ATOM 1498 C CA . ILE A 1 188 ? -33.260 1.204 -10.675 1.00 77.50 188 ILE A CA 1
ATOM 1499 C C . ILE A 1 188 ? -34.735 1.068 -10.277 1.00 77.50 188 ILE A C 1
ATOM 1501 O O . ILE A 1 188 ? -35.594 0.734 -11.095 1.00 77.50 188 ILE A O 1
ATOM 1505 N N . THR A 1 189 ? -35.052 1.334 -9.009 1.00 79.94 189 THR A N 1
ATOM 1506 C CA . THR A 1 189 ? -36.431 1.254 -8.507 1.00 79.94 189 THR A CA 1
ATOM 1507 C C . THR A 1 189 ? -37.335 2.271 -9.207 1.00 79.94 189 THR A C 1
ATOM 1509 O O . THR A 1 189 ? -38.490 1.974 -9.532 1.00 79.94 189 THR A O 1
ATOM 1512 N N . LEU A 1 190 ? -36.817 3.473 -9.464 1.00 79.94 190 LEU A N 1
ATOM 1513 C CA . LEU A 1 190 ? -37.549 4.507 -10.175 1.00 79.94 190 LEU A CA 1
ATOM 1514 C C . LEU A 1 190 ? -37.780 4.134 -11.643 1.00 79.94 190 LEU A C 1
ATOM 1516 O O . LEU A 1 190 ? -38.918 4.247 -12.100 1.00 79.94 190 LEU A O 1
ATOM 1520 N N . GLU A 1 191 ? -36.766 3.631 -12.346 1.00 81.62 191 GLU A N 1
ATOM 1521 C CA . GLU A 1 191 ? -36.874 3.138 -13.728 1.00 81.62 191 GLU A CA 1
ATOM 1522 C C . GLU A 1 191 ? -37.959 2.062 -13.851 1.00 81.62 191 GLU A C 1
ATOM 1524 O O . GLU A 1 191 ? -38.875 2.187 -14.665 1.00 81.62 191 GLU A O 1
ATOM 1529 N N . GLN A 1 192 ? -37.957 1.070 -12.954 1.00 81.69 192 GLN A N 1
ATOM 1530 C CA . GLN A 1 192 ? -39.001 0.040 -12.913 1.00 81.69 192 GLN A CA 1
ATOM 1531 C C . GLN A 1 192 ? -40.400 0.634 -12.695 1.00 81.69 192 GLN A C 1
ATOM 1533 O O . GLN A 1 192 ? -41.386 0.178 -13.283 1.00 81.69 192 GLN A O 1
ATOM 1538 N N . SER A 1 193 ? -40.507 1.667 -11.853 1.00 80.00 193 SER A N 1
ATOM 1539 C CA . SER A 1 193 ? -41.776 2.355 -11.607 1.00 80.00 193 SER A CA 1
ATOM 1540 C C . SER A 1 193 ? -42.271 3.124 -12.841 1.00 80.00 193 SER A C 1
ATOM 1542 O O . SER A 1 193 ? -43.480 3.159 -13.099 1.00 80.00 193 SER A O 1
ATOM 1544 N N . ILE A 1 194 ? -41.351 3.697 -13.624 1.00 79.44 194 ILE A N 1
ATOM 1545 C CA . ILE A 1 194 ? -41.636 4.401 -14.877 1.00 79.44 194 ILE A CA 1
ATOM 1546 C C . ILE A 1 194 ? -42.086 3.395 -15.935 1.00 79.44 194 ILE A C 1
ATOM 1548 O O . ILE A 1 194 ? -43.154 3.578 -16.518 1.00 79.44 194 ILE A O 1
ATOM 1552 N N . ASP A 1 195 ? -41.364 2.289 -16.112 1.00 81.94 195 ASP A N 1
ATOM 1553 C CA . ASP A 1 195 ? -41.715 1.226 -17.059 1.00 81.94 195 ASP A CA 1
ATOM 1554 C C . ASP A 1 195 ? -43.089 0.619 -16.762 1.00 81.94 195 ASP A C 1
ATOM 1556 O O . ASP A 1 195 ? -43.911 0.416 -17.662 1.00 81.94 195 ASP A O 1
ATOM 1560 N N . ALA A 1 196 ? -43.399 0.381 -15.484 1.00 82.50 196 ALA A N 1
ATOM 1561 C CA . ALA A 1 196 ? -44.716 -0.093 -15.070 1.00 82.50 196 ALA A CA 1
ATOM 1562 C C . ALA A 1 196 ? -45.833 0.904 -15.441 1.00 82.50 196 ALA A C 1
ATOM 1564 O O . ALA A 1 196 ? -46.911 0.498 -15.892 1.00 82.50 196 ALA A O 1
ATOM 1565 N N . ARG A 1 197 ? -45.588 2.214 -15.289 1.00 79.38 197 ARG A N 1
ATOM 1566 C CA . ARG A 1 197 ? -46.534 3.268 -15.696 1.00 79.38 197 ARG A CA 1
ATOM 1567 C C . ARG A 1 197 ? -46.664 3.356 -17.216 1.00 79.38 197 ARG A C 1
ATOM 1569 O O . ARG A 1 197 ? -47.788 3.439 -17.706 1.00 79.38 197 ARG A O 1
ATOM 1576 N N . ILE A 1 198 ? -45.558 3.280 -17.953 1.00 78.69 198 ILE A N 1
ATOM 1577 C CA . ILE A 1 198 ? -45.530 3.279 -19.421 1.00 78.69 198 ILE A CA 1
ATOM 1578 C C . ILE A 1 198 ? -46.342 2.100 -19.969 1.00 78.69 198 ILE A C 1
ATOM 1580 O O . ILE A 1 198 ? -47.237 2.296 -20.792 1.00 78.69 198 ILE A O 1
ATOM 1584 N N . ASN A 1 199 ? -46.135 0.894 -19.440 1.00 83.06 199 ASN A N 1
ATOM 1585 C CA . ASN A 1 199 ? -46.921 -0.286 -19.809 1.00 83.06 199 ASN A CA 1
ATOM 1586 C C . ASN A 1 199 ? -48.423 -0.095 -19.531 1.00 83.06 199 ASN A C 1
ATOM 1588 O O . ASN A 1 199 ? -49.279 -0.487 -20.331 1.00 83.06 199 ASN A O 1
ATOM 1592 N N . LYS A 1 200 ? -48.778 0.570 -18.425 1.00 80.69 200 LYS A N 1
ATOM 1593 C CA . LYS A 1 200 ? -50.174 0.907 -18.109 1.00 80.69 200 LYS A CA 1
ATOM 1594 C C . LYS A 1 200 ? -50.773 1.918 -19.094 1.00 80.69 200 LYS A C 1
ATOM 1596 O O . LYS A 1 200 ? -51.965 1.845 -19.383 1.00 80.69 200 LYS A O 1
ATOM 1601 N N . ILE A 1 201 ? -49.978 2.843 -19.628 1.00 75.62 201 ILE A N 1
ATOM 1602 C CA . ILE A 1 201 ? -50.425 3.805 -20.644 1.00 75.62 201 ILE A CA 1
ATOM 1603 C C . ILE A 1 201 ? -50.649 3.094 -21.979 1.00 75.62 201 ILE A C 1
ATOM 1605 O O . ILE A 1 201 ? -51.735 3.229 -22.539 1.00 75.62 201 ILE A O 1
ATOM 1609 N N . TYR A 1 202 ? -49.687 2.286 -22.438 1.00 79.56 202 TYR A N 1
ATOM 1610 C CA . TYR A 1 202 ? -49.811 1.521 -23.685 1.00 79.56 202 TYR A CA 1
ATOM 1611 C C . TYR A 1 202 ? -51.034 0.599 -23.680 1.00 79.56 202 TYR A C 1
ATOM 1613 O O . TYR A 1 202 ? -51.817 0.595 -24.629 1.00 79.56 202 TYR A O 1
ATOM 1621 N N . THR A 1 203 ? -51.267 -0.115 -22.575 1.00 81.81 203 THR A N 1
ATOM 1622 C CA . THR A 1 203 ? -52.468 -0.953 -22.424 1.00 81.81 203 THR A CA 1
ATOM 1623 C C . THR A 1 203 ? -53.758 -0.129 -22.446 1.00 81.81 203 THR A C 1
ATOM 1625 O O . THR A 1 203 ? -54.747 -0.549 -23.047 1.00 81.81 203 THR A O 1
ATOM 1628 N N . CYS A 1 204 ? -53.776 1.067 -21.846 1.00 78.44 204 CYS A N 1
ATOM 1629 C CA . CYS A 1 204 ? -54.927 1.966 -21.953 1.00 78.44 204 CYS A CA 1
ATOM 1630 C C . CYS A 1 204 ? -55.157 2.457 -23.393 1.00 78.44 204 CYS A C 1
ATOM 1632 O O . CYS A 1 204 ? -56.311 2.519 -23.820 1.00 78.44 204 CYS A O 1
ATOM 1634 N N . GLU A 1 205 ? -54.097 2.792 -24.137 1.00 79.69 205 GLU A N 1
ATOM 1635 C CA . GLU A 1 205 ? -54.186 3.217 -25.541 1.00 79.69 205 GLU A CA 1
ATOM 1636 C C . GLU A 1 205 ? -54.792 2.123 -26.416 1.00 79.69 205 GLU A C 1
ATOM 1638 O O . GLU A 1 205 ? -55.792 2.368 -27.096 1.00 79.69 205 GLU A O 1
ATOM 1643 N N . GLU A 1 206 ? -54.276 0.900 -26.316 1.00 83.44 206 GLU A N 1
ATOM 1644 C CA . GLU A 1 206 ? -54.775 -0.252 -27.066 1.00 83.44 206 GLU A CA 1
ATOM 1645 C C . GLU A 1 206 ? -56.260 -0.524 -26.763 1.00 83.44 206 GLU A C 1
ATOM 1647 O O . GLU A 1 206 ? -57.084 -0.672 -27.672 1.00 83.44 206 GLU A O 1
ATOM 1652 N N . VAL A 1 207 ? -56.652 -0.484 -25.480 1.00 81.81 207 VAL A N 1
ATOM 1653 C CA . VAL A 1 207 ? -58.059 -0.627 -25.069 1.00 81.81 207 VAL A CA 1
ATOM 1654 C C . VAL A 1 207 ? -58.923 0.486 -25.663 1.00 81.81 207 VAL A C 1
ATOM 1656 O O . VAL A 1 207 ? -60.038 0.219 -26.122 1.00 81.81 207 VAL A O 1
ATOM 1659 N N . THR A 1 208 ? -58.444 1.734 -25.685 1.00 77.94 208 THR A N 1
ATOM 1660 C CA . THR A 1 208 ? -59.208 2.844 -26.273 1.00 77.94 208 THR A CA 1
ATOM 1661 C C . THR A 1 208 ? -59.368 2.711 -27.784 1.00 77.94 208 THR A C 1
ATOM 1663 O O . THR A 1 208 ? -60.451 3.002 -28.297 1.00 77.94 208 THR A O 1
ATOM 1666 N N . GLU A 1 209 ? -58.357 2.200 -28.488 1.00 82.56 209 GLU A N 1
ATOM 1667 C CA . GLU A 1 209 ? -58.417 1.941 -29.926 1.00 82.56 209 GLU A CA 1
ATOM 1668 C C . GLU A 1 209 ? -59.426 0.829 -30.250 1.00 82.56 209 GLU A C 1
ATOM 1670 O O . GLU A 1 209 ? -60.275 0.986 -31.133 1.00 82.56 209 GLU A O 1
ATOM 1675 N N . ILE A 1 210 ? -59.407 -0.267 -29.484 1.00 82.56 210 ILE A N 1
ATOM 1676 C CA . ILE A 1 210 ? -60.386 -1.357 -29.603 1.00 82.56 210 ILE A CA 1
ATOM 1677 C C . ILE A 1 210 ? -61.804 -0.829 -29.356 1.00 82.56 210 ILE A C 1
ATOM 1679 O O . ILE A 1 210 ? -62.730 -1.124 -30.118 1.00 82.56 210 ILE A O 1
ATOM 1683 N N . VAL A 1 211 ? -61.993 -0.010 -28.316 1.00 79.75 211 VAL A N 1
ATOM 1684 C CA . VAL A 1 211 ? -63.290 0.609 -28.008 1.00 79.75 211 VAL A CA 1
ATOM 1685 C C . VAL A 1 211 ? -63.749 1.542 -29.135 1.00 79.75 211 VAL A C 1
ATOM 1687 O O . VAL A 1 211 ? -64.931 1.516 -29.490 1.00 79.75 211 VAL A O 1
ATOM 1690 N N . ALA A 1 212 ? -62.846 2.317 -29.739 1.00 76.25 212 ALA A N 1
ATOM 1691 C CA . ALA A 1 212 ? -63.151 3.192 -30.871 1.00 76.25 212 ALA A CA 1
ATOM 1692 C C . ALA A 1 212 ? -63.551 2.401 -32.132 1.00 76.25 212 ALA A C 1
ATOM 1694 O O . ALA A 1 212 ? -64.558 2.727 -32.767 1.00 76.25 212 ALA A O 1
ATOM 1695 N N . LYS A 1 213 ? -62.837 1.315 -32.459 1.00 82.19 213 LYS A N 1
ATOM 1696 C CA . LYS A 1 213 ? -63.199 0.398 -33.558 1.00 82.19 213 LYS A CA 1
ATOM 1697 C C . LYS A 1 213 ? -64.567 -0.245 -33.321 1.00 82.19 213 LYS A C 1
ATOM 1699 O O . LYS A 1 213 ? -65.419 -0.245 -34.211 1.00 82.19 213 LYS A O 1
ATOM 1704 N N . ASN A 1 214 ? -64.826 -0.718 -32.100 1.00 77.25 214 ASN A N 1
ATOM 1705 C CA . ASN A 1 214 ? -66.127 -1.274 -31.717 1.00 77.25 214 ASN A CA 1
ATOM 1706 C C . ASN A 1 214 ? -67.257 -0.244 -31.864 1.00 77.25 214 ASN A C 1
ATOM 1708 O O . ASN A 1 214 ? -68.333 -0.580 -32.357 1.00 77.25 214 ASN A O 1
ATOM 1712 N N . LEU A 1 215 ? -67.014 1.016 -31.491 1.00 72.56 215 LEU A N 1
ATOM 1713 C CA . LEU A 1 215 ? -67.949 2.124 -31.697 1.00 72.56 215 LEU A CA 1
ATOM 1714 C C . LEU A 1 215 ? -68.279 2.338 -33.182 1.00 72.56 215 LEU A C 1
ATOM 1716 O O . LEU A 1 215 ? -69.456 2.457 -33.515 1.00 72.56 215 LEU A O 1
ATOM 1720 N N . GLN A 1 216 ? -67.281 2.331 -34.071 1.00 76.12 216 GLN A N 1
ATOM 1721 C CA . GLN A 1 216 ? -67.496 2.466 -35.519 1.00 76.12 216 GLN A CA 1
ATOM 1722 C C . GLN A 1 216 ? -68.328 1.309 -36.091 1.00 76.12 216 GLN A C 1
ATOM 1724 O O . GLN A 1 216 ? -69.293 1.529 -36.824 1.00 76.12 216 GLN A O 1
ATOM 1729 N N . VAL A 1 217 ? -68.005 0.067 -35.713 1.00 77.69 217 VAL A N 1
ATOM 1730 C CA . VAL A 1 217 ? -68.767 -1.119 -36.136 1.00 77.69 217 VAL A CA 1
ATOM 1731 C C . VAL A 1 217 ? -70.211 -1.049 -35.637 1.00 77.69 217 VAL A C 1
ATOM 1733 O O . VAL A 1 217 ? -71.139 -1.365 -36.383 1.00 77.69 217 VAL A O 1
ATOM 1736 N N . MET A 1 218 ? -70.421 -0.626 -34.388 1.00 70.62 218 MET A N 1
ATOM 1737 C CA . MET A 1 218 ? -71.762 -0.463 -33.829 1.00 70.62 218 MET A CA 1
ATOM 1738 C C . MET A 1 218 ? -72.553 0.652 -34.511 1.00 70.62 218 MET A C 1
ATOM 1740 O O . MET A 1 218 ? -73.729 0.437 -34.777 1.00 70.62 218 MET A O 1
ATOM 1744 N N . ALA A 1 219 ? -71.933 1.785 -34.850 1.00 69.62 219 ALA A N 1
ATOM 1745 C CA . ALA A 1 219 ? -72.591 2.868 -35.583 1.00 69.62 219 ALA A CA 1
ATOM 1746 C C . ALA A 1 219 ? -73.064 2.405 -36.976 1.00 69.62 219 ALA A C 1
ATOM 1748 O O . ALA A 1 219 ? -74.213 2.631 -37.358 1.00 69.62 219 ALA A O 1
ATOM 1749 N N . ASN A 1 220 ? -72.223 1.651 -37.694 1.00 72.56 220 ASN A N 1
ATOM 1750 C CA . ASN A 1 220 ? -72.585 1.052 -38.984 1.00 72.56 220 ASN A CA 1
ATOM 1751 C C . ASN A 1 220 ? -73.727 0.023 -38.860 1.00 72.56 220 ASN A C 1
ATOM 1753 O O . ASN A 1 220 ? -74.558 -0.104 -39.763 1.00 72.56 220 ASN A O 1
ATOM 1757 N N . LYS A 1 221 ? -73.781 -0.730 -37.750 1.00 68.69 221 LYS A N 1
ATOM 1758 C CA . LYS A 1 221 ? -74.858 -1.697 -37.469 1.00 68.69 221 LYS A CA 1
ATOM 1759 C C . LYS A 1 221 ? -76.153 -1.020 -37.006 1.00 68.69 221 LYS A C 1
ATOM 1761 O O . LYS A 1 221 ? -77.219 -1.445 -37.440 1.00 68.69 221 LYS A O 1
ATOM 1766 N N . GLU A 1 222 ? -76.085 0.052 -36.211 1.00 65.88 222 GLU A N 1
ATOM 1767 C CA . GLU A 1 222 ? -77.245 0.841 -35.757 1.00 65.88 222 GLU A CA 1
ATOM 1768 C C . GLU A 1 222 ? -78.087 1.332 -36.943 1.00 65.88 222 GLU A C 1
ATOM 1770 O O . GLU A 1 222 ? -79.319 1.262 -36.907 1.00 65.88 222 GLU A O 1
ATOM 1775 N N . GLN A 1 223 ? -77.427 1.758 -38.027 1.00 66.31 223 GLN A N 1
ATOM 1776 C CA . GLN A 1 223 ? -78.083 2.226 -39.250 1.00 66.31 223 GLN A CA 1
ATOM 1777 C C . GLN A 1 223 ? -78.964 1.147 -39.912 1.00 66.31 223 GLN A C 1
ATOM 1779 O O . GLN A 1 223 ? -79.923 1.484 -40.603 1.00 66.31 223 GLN A O 1
ATOM 1784 N N . LYS A 1 224 ? -78.684 -0.142 -39.659 1.00 68.25 224 LYS A N 1
ATOM 1785 C CA . LYS A 1 224 ? -79.377 -1.308 -40.236 1.00 68.25 224 LYS A CA 1
ATOM 1786 C C . LYS A 1 224 ? -80.364 -1.998 -39.275 1.00 68.25 224 LYS A C 1
ATOM 1788 O O . LYS A 1 224 ? -81.025 -2.950 -39.681 1.00 68.25 224 LYS A O 1
ATOM 1793 N N . CYS A 1 225 ? -80.477 -1.563 -38.015 1.00 65.19 225 CYS A N 1
ATOM 1794 C CA . CYS A 1 225 ? -81.295 -2.233 -36.990 1.00 65.19 225 CYS A CA 1
ATOM 1795 C C . CYS A 1 225 ? -82.722 -1.658 -36.840 1.00 65.19 225 CYS A C 1
ATOM 1797 O O . CYS A 1 225 ? -82.975 -0.478 -37.090 1.00 65.19 225 CYS A O 1
ATOM 1799 N N . ALA A 1 226 ? -83.652 -2.496 -36.356 1.00 67.25 226 ALA A N 1
ATOM 1800 C CA . ALA A 1 226 ? -85.032 -2.121 -36.024 1.00 67.25 226 ALA A CA 1
ATOM 1801 C C . ALA A 1 226 ? -85.105 -1.084 -34.882 1.00 67.25 226 ALA A C 1
ATOM 1803 O O . ALA A 1 226 ? -84.242 -1.049 -34.003 1.00 67.25 226 ALA A O 1
ATOM 1804 N N . ALA A 1 227 ? -86.155 -0.251 -34.875 1.00 67.62 227 ALA A N 1
ATOM 1805 C CA . ALA A 1 227 ? -86.273 0.934 -34.013 1.00 67.62 227 ALA A CA 1
ATOM 1806 C C . ALA A 1 227 ? -86.083 0.661 -32.506 1.00 67.62 227 ALA A C 1
ATOM 1808 O O . ALA A 1 227 ? -85.435 1.453 -31.829 1.00 67.62 227 ALA A O 1
ATOM 1809 N N . TRP A 1 228 ? -86.566 -0.476 -31.996 1.00 66.88 228 TRP A N 1
ATOM 1810 C CA . TRP A 1 228 ? -86.468 -0.833 -30.574 1.00 66.88 228 TRP A CA 1
ATOM 1811 C C . TRP A 1 228 ? -85.044 -1.218 -30.121 1.00 66.88 228 TRP A C 1
ATOM 1813 O O . TRP A 1 228 ? -84.703 -1.062 -28.950 1.00 66.88 228 TRP A O 1
ATOM 1823 N N . VAL A 1 229 ? -84.177 -1.673 -31.035 1.00 71.25 229 VAL A N 1
ATOM 1824 C CA . VAL A 1 229 ? -82.776 -2.034 -30.731 1.00 71.25 229 VAL A CA 1
ATOM 1825 C C . VAL A 1 229 ? -81.881 -0.786 -30.688 1.00 71.25 229 VAL A C 1
ATOM 1827 O O . VAL A 1 229 ? -80.872 -0.759 -29.977 1.00 71.25 229 VAL A O 1
ATOM 1830 N N . LYS A 1 230 ? -82.265 0.285 -31.399 1.00 69.50 230 LYS A N 1
ATOM 1831 C CA . LYS A 1 230 ? -81.492 1.538 -31.488 1.00 69.50 230 LYS A CA 1
ATOM 1832 C C . LYS A 1 230 ? -81.257 2.186 -30.122 1.00 69.50 230 LYS A C 1
ATOM 1834 O O . LYS A 1 230 ? -80.167 2.689 -29.868 1.00 69.50 230 LYS A O 1
ATOM 1839 N N . ASP A 1 231 ? -82.217 2.110 -29.204 1.00 73.44 231 ASP A N 1
ATOM 1840 C CA . ASP A 1 231 ? -82.067 2.687 -27.860 1.00 73.44 231 ASP A CA 1
ATOM 1841 C C . ASP A 1 231 ? -81.031 1.949 -27.003 1.00 73.44 231 ASP A C 1
ATOM 1843 O O . ASP A 1 231 ? -80.304 2.567 -26.217 1.00 73.44 231 ASP A O 1
ATOM 1847 N N . ALA A 1 232 ? -80.910 0.628 -27.165 1.00 72.44 232 ALA A N 1
ATOM 1848 C CA . ALA A 1 232 ? -79.855 -0.147 -26.519 1.00 72.44 232 ALA A CA 1
ATOM 1849 C C . ALA A 1 232 ? -78.471 0.234 -27.074 1.00 72.44 232 ALA A C 1
ATOM 1851 O O . ALA A 1 232 ? -77.564 0.506 -26.284 1.00 72.44 232 ALA A O 1
ATOM 1852 N N . TYR A 1 233 ? -78.331 0.357 -28.402 1.00 72.19 233 TYR A N 1
ATOM 1853 C CA . TYR A 1 233 ? -77.093 0.816 -29.047 1.00 72.19 233 TYR A CA 1
ATOM 1854 C C . TYR A 1 233 ? -76.686 2.222 -28.595 1.00 72.19 233 TYR A C 1
ATOM 1856 O O . TYR A 1 233 ? -75.552 2.413 -28.155 1.00 72.19 233 TYR A O 1
ATOM 1864 N N . LYS A 1 234 ? -77.616 3.184 -28.585 1.00 75.81 234 LYS A N 1
ATOM 1865 C CA . LYS A 1 234 ? -77.357 4.561 -28.130 1.00 75.81 234 LYS A CA 1
ATOM 1866 C C . LYS A 1 234 ? -76.881 4.627 -26.680 1.00 75.81 234 LYS A C 1
ATOM 1868 O O . LYS A 1 234 ? -75.959 5.383 -26.365 1.00 75.81 234 LYS A O 1
ATOM 1873 N N . ARG A 1 235 ? -77.462 3.822 -25.780 1.00 80.19 235 ARG A N 1
ATOM 1874 C CA . ARG A 1 235 ? -77.013 3.736 -24.376 1.00 80.19 235 ARG A CA 1
ATOM 1875 C C . ARG A 1 235 ? -75.590 3.192 -24.266 1.00 80.19 235 ARG A C 1
ATOM 1877 O O . ARG A 1 235 ? -74.787 3.756 -23.520 1.00 80.19 235 ARG A O 1
ATOM 1884 N N . THR A 1 236 ? -75.266 2.144 -25.017 1.00 78.75 236 THR A N 1
ATOM 1885 C CA . THR A 1 236 ? -73.920 1.553 -25.041 1.00 78.75 236 THR A CA 1
ATOM 1886 C C . THR A 1 236 ? -72.899 2.517 -25.643 1.00 78.75 236 THR A C 1
ATOM 1888 O O . THR A 1 236 ? -71.862 2.759 -25.027 1.00 78.75 236 THR A O 1
ATOM 1891 N N . MET A 1 237 ? -73.218 3.172 -26.765 1.00 74.62 237 MET A N 1
ATOM 1892 C CA . MET A 1 237 ? -72.374 4.213 -27.361 1.00 74.62 237 MET A CA 1
ATOM 1893 C C . MET A 1 237 ? -72.106 5.364 -26.389 1.00 74.62 237 MET A C 1
ATOM 1895 O O . MET A 1 237 ? -70.970 5.814 -26.259 1.00 74.62 237 MET A O 1
ATOM 1899 N N . LYS A 1 238 ? -73.126 5.819 -25.649 1.00 82.50 238 LYS A N 1
ATOM 1900 C CA . LYS A 1 238 ? -72.972 6.870 -24.632 1.00 82.50 238 LYS A CA 1
ATOM 1901 C C . LYS A 1 238 ? -72.022 6.449 -23.507 1.00 82.50 238 LYS A C 1
ATOM 1903 O O . LYS A 1 238 ? -71.221 7.268 -23.056 1.00 82.50 238 LYS A O 1
ATOM 1908 N N . ARG A 1 239 ? -72.086 5.189 -23.055 1.00 81.19 239 ARG A N 1
ATOM 1909 C CA . ARG A 1 239 ? -71.161 4.646 -22.043 1.00 81.19 239 ARG A CA 1
ATOM 1910 C C . ARG A 1 239 ? -69.729 4.583 -22.574 1.00 81.19 239 ARG A C 1
ATOM 1912 O O . ARG A 1 239 ? -68.833 5.097 -21.913 1.00 81.19 239 ARG A O 1
ATOM 1919 N N . LEU A 1 240 ? -69.516 4.041 -23.772 1.00 77.44 240 LEU A N 1
ATOM 1920 C CA . LEU A 1 240 ? -68.180 3.932 -24.373 1.00 77.44 240 LEU A CA 1
ATOM 1921 C C . LEU A 1 240 ? -67.556 5.306 -24.656 1.00 77.44 240 LEU A C 1
ATOM 1923 O O . LEU A 1 240 ? -66.411 5.542 -24.283 1.00 77.44 240 LEU A O 1
ATOM 1927 N N . ASN A 1 241 ? -68.329 6.262 -25.181 1.00 80.56 241 ASN A N 1
ATOM 1928 C CA . ASN A 1 241 ? -67.866 7.643 -25.360 1.00 80.56 241 ASN A CA 1
ATOM 1929 C C . ASN A 1 241 ? -67.490 8.317 -24.033 1.00 80.56 241 ASN A C 1
ATOM 1931 O O . ASN A 1 241 ? -66.568 9.130 -23.994 1.00 80.56 241 ASN A O 1
ATOM 1935 N N . LYS A 1 242 ? -68.165 7.983 -22.925 1.00 83.75 242 LYS A N 1
ATOM 1936 C CA . LYS A 1 242 ? -67.777 8.461 -21.590 1.00 83.75 242 LYS A CA 1
ATOM 1937 C C . LYS A 1 242 ? -66.421 7.887 -21.158 1.00 83.75 242 LYS A C 1
ATOM 1939 O O . LYS A 1 242 ? -65.648 8.615 -20.542 1.00 83.75 242 LYS A O 1
ATOM 1944 N N . HIS A 1 243 ? -66.130 6.624 -21.474 1.00 78.81 243 HIS A N 1
ATOM 1945 C CA . HIS A 1 243 ? -64.828 6.008 -21.190 1.00 78.81 243 HIS A CA 1
ATOM 1946 C C . HIS A 1 243 ? -63.701 6.635 -22.018 1.00 78.81 243 HIS A C 1
ATOM 1948 O O . HIS A 1 243 ? -62.695 7.024 -21.432 1.00 78.81 243 HIS A O 1
ATOM 1954 N N . ILE A 1 244 ? -63.905 6.836 -23.326 1.00 79.88 244 ILE A N 1
ATOM 1955 C CA . ILE A 1 244 ? -62.935 7.534 -24.190 1.00 79.88 244 ILE A CA 1
ATOM 1956 C C . ILE A 1 244 ? -62.662 8.941 -23.654 1.00 79.88 244 ILE A C 1
ATOM 1958 O O . ILE A 1 244 ? -61.513 9.282 -23.410 1.00 79.88 244 ILE A O 1
ATOM 1962 N N . LYS A 1 245 ? -63.706 9.736 -23.370 1.00 83.50 245 LYS A N 1
ATOM 1963 C CA . LYS A 1 245 ? -63.537 11.098 -22.833 1.00 83.50 245 LYS A CA 1
ATOM 1964 C C . LYS A 1 245 ? -62.753 11.136 -21.522 1.00 83.50 245 LYS A C 1
ATOM 1966 O O . LYS A 1 245 ? -61.953 12.043 -21.328 1.00 83.50 245 LYS A O 1
ATOM 1971 N N . ARG A 1 246 ? -62.984 10.173 -20.623 1.00 81.38 246 ARG A N 1
ATOM 1972 C CA . ARG A 1 246 ? -62.222 10.060 -19.369 1.00 81.38 246 ARG A CA 1
ATOM 1973 C C . ARG A 1 246 ? -60.749 9.790 -19.640 1.00 81.38 246 ARG A C 1
ATOM 1975 O O . ARG A 1 246 ? -59.914 10.446 -19.040 1.00 81.38 246 ARG A O 1
ATOM 1982 N N . TYR A 1 247 ? -60.442 8.868 -20.545 1.00 77.81 247 TYR A N 1
ATOM 1983 C CA . TYR A 1 247 ? -59.063 8.573 -20.915 1.00 77.81 247 TYR A CA 1
ATOM 1984 C C . TYR A 1 247 ? -58.374 9.781 -21.571 1.00 77.81 247 TYR A C 1
ATOM 1986 O O . TYR A 1 247 ? -57.312 10.199 -21.118 1.00 77.81 247 TYR A O 1
ATOM 1994 N N . THR A 1 248 ? -59.016 10.417 -22.558 1.00 80.25 248 THR A N 1
ATOM 1995 C CA . THR A 1 248 ? -58.487 11.616 -23.232 1.00 80.25 248 THR A CA 1
ATOM 1996 C C . THR A 1 248 ? -58.225 12.765 -22.256 1.00 80.25 248 THR A C 1
ATOM 1998 O O . THR A 1 248 ? -57.279 13.518 -22.450 1.00 80.25 248 THR A O 1
ATOM 2001 N N . ALA A 1 249 ? -59.025 12.889 -21.192 1.00 83.38 249 ALA A N 1
ATOM 2002 C CA . ALA A 1 249 ? -58.820 13.903 -20.160 1.00 83.38 249 ALA A CA 1
ATOM 2003 C C . ALA A 1 249 ? -57.610 13.626 -19.247 1.00 83.38 249 ALA A C 1
ATOM 2005 O O . ALA A 1 249 ? -57.041 14.570 -18.712 1.00 83.38 249 ALA A O 1
ATOM 2006 N N . VAL A 1 250 ? -57.221 12.359 -19.055 1.00 80.69 250 VAL A N 1
ATOM 2007 C CA . VAL A 1 250 ? -56.110 11.970 -18.162 1.00 80.69 250 VAL A CA 1
ATOM 2008 C C . VAL A 1 250 ? -54.788 11.810 -18.925 1.00 80.69 250 VAL A C 1
ATOM 2010 O O . VAL A 1 250 ? -53.728 11.959 -18.330 1.00 80.69 250 VAL A O 1
ATOM 2013 N N . LYS A 1 251 ? -54.822 11.576 -20.245 1.00 80.12 251 LYS A N 1
ATOM 2014 C CA . LYS A 1 251 ? -53.622 11.418 -21.088 1.00 80.12 251 LYS A CA 1
ATOM 2015 C C . LYS A 1 251 ? -52.554 12.519 -20.892 1.00 80.12 251 LYS A C 1
ATOM 2017 O O . LYS A 1 251 ? -51.415 12.151 -20.630 1.00 80.12 251 LYS A O 1
ATOM 2022 N N . PRO A 1 252 ? -52.887 13.826 -20.896 1.00 82.75 252 PRO A N 1
ATOM 2023 C CA . PRO A 1 252 ? -51.882 14.876 -20.700 1.00 82.75 252 PRO A CA 1
ATOM 2024 C C . PRO A 1 252 ? -51.192 14.833 -19.329 1.00 82.75 252 PRO A C 1
ATOM 2026 O O . PRO A 1 252 ? -50.037 15.223 -19.218 1.00 82.75 252 PRO A O 1
ATOM 2029 N N . LEU A 1 253 ? -51.877 14.346 -18.285 1.00 80.62 253 LEU A N 1
ATOM 2030 C CA . LEU A 1 253 ? -51.278 14.185 -16.955 1.00 80.62 253 LEU A CA 1
ATOM 2031 C C . LEU A 1 253 ? -50.153 13.143 -16.972 1.00 80.62 253 LEU A C 1
ATOM 2033 O O . LEU A 1 253 ? -49.146 13.324 -16.300 1.00 80.62 253 LEU A O 1
ATOM 2037 N N . PHE A 1 254 ? -50.310 12.073 -17.755 1.00 76.50 254 PHE A N 1
ATOM 2038 C CA . PHE A 1 254 ? -49.284 11.041 -17.888 1.00 76.50 254 PHE A CA 1
ATOM 2039 C C . PHE A 1 254 ? -48.034 11.544 -18.617 1.00 76.50 254 PHE A C 1
ATOM 2041 O O . PHE A 1 254 ? -46.927 11.175 -18.235 1.00 76.50 254 PHE A O 1
ATOM 2048 N N . ASP A 1 255 ? -48.204 12.393 -19.633 1.00 76.50 255 ASP A N 1
ATOM 2049 C CA . ASP A 1 255 ? -47.081 13.000 -20.356 1.00 76.50 255 ASP A CA 1
ATOM 2050 C C . ASP A 1 255 ? -46.292 13.965 -19.452 1.00 76.50 255 ASP A C 1
ATOM 2052 O O . ASP A 1 255 ? -45.061 13.984 -19.489 1.00 76.50 255 ASP A O 1
ATOM 2056 N N . ILE A 1 256 ? -46.990 14.714 -18.588 1.00 81.62 256 ILE A N 1
ATOM 2057 C CA . ILE A 1 256 ? -46.370 15.580 -17.573 1.00 81.62 256 ILE A CA 1
ATOM 2058 C C . ILE A 1 256 ? -45.606 14.745 -16.539 1.00 81.62 256 ILE A C 1
ATOM 2060 O O . ILE A 1 256 ? -44.431 15.013 -16.299 1.00 81.62 256 ILE A O 1
ATOM 2064 N N . ASP A 1 257 ? -46.242 13.717 -15.965 1.00 79.69 257 ASP A N 1
ATOM 2065 C CA . ASP A 1 257 ? -45.600 12.800 -15.016 1.00 79.69 257 ASP A CA 1
ATOM 2066 C C . ASP A 1 257 ? -44.325 12.195 -15.619 1.00 79.69 257 ASP A C 1
ATOM 2068 O O . ASP A 1 257 ? -43.278 12.196 -14.977 1.00 79.69 257 ASP A O 1
ATOM 2072 N N . ARG A 1 258 ? -44.385 11.725 -16.873 1.00 78.06 258 ARG A N 1
ATOM 2073 C CA . ARG A 1 258 ? -43.225 11.177 -17.589 1.00 78.06 258 ARG A CA 1
ATOM 2074 C C . ARG A 1 258 ? -42.084 12.189 -17.690 1.00 78.06 258 ARG A C 1
ATOM 2076 O O . ARG A 1 258 ? -40.943 11.817 -17.446 1.00 78.06 258 ARG A O 1
ATOM 2083 N N . GLY A 1 259 ? -42.384 13.442 -18.034 1.00 81.19 259 GLY A N 1
ATOM 2084 C CA . GLY A 1 259 ? -41.379 14.505 -18.103 1.00 81.19 259 GLY A CA 1
ATOM 2085 C C . GLY A 1 259 ? -40.717 14.786 -16.751 1.00 81.19 259 GLY A C 1
ATOM 2086 O O . GLY A 1 259 ? -39.502 14.936 -16.689 1.00 81.19 259 GLY A O 1
ATOM 2087 N N . ILE A 1 260 ? -41.496 14.791 -15.663 1.00 83.81 260 ILE A N 1
ATOM 2088 C CA . ILE A 1 260 ? -40.980 14.973 -14.295 1.00 83.81 260 ILE A CA 1
ATOM 2089 C C . ILE A 1 260 ? -40.066 13.809 -13.898 1.00 83.81 260 ILE A C 1
ATOM 2091 O O . ILE A 1 260 ? -38.985 14.031 -13.360 1.00 83.81 260 ILE A O 1
ATOM 2095 N N . PHE A 1 261 ? -40.490 12.572 -14.164 1.00 80.56 261 PHE A N 1
ATOM 2096 C CA . PHE A 1 261 ? -39.693 11.390 -13.850 1.00 80.56 261 PHE A CA 1
ATOM 2097 C C . PHE A 1 261 ? -38.395 11.330 -14.650 1.00 80.56 261 PHE A C 1
ATOM 2099 O O . PHE A 1 261 ? -37.367 10.985 -14.079 1.00 80.56 261 PHE A O 1
ATOM 2106 N N . GLN A 1 262 ? -38.432 11.699 -15.933 1.00 82.88 262 GLN A N 1
ATOM 2107 C CA . GLN A 1 262 ? -37.228 11.770 -16.753 1.00 82.88 262 GLN A CA 1
ATOM 2108 C C . GLN A 1 262 ? -36.251 12.817 -16.212 1.00 82.88 262 GLN A C 1
ATOM 2110 O O . GLN A 1 262 ? -35.095 12.496 -15.997 1.00 82.88 262 GLN A O 1
ATOM 2115 N N . ALA A 1 263 ? -36.727 14.021 -15.882 1.00 86.19 263 ALA A N 1
ATOM 2116 C CA . ALA A 1 263 ? -35.872 15.056 -15.301 1.00 86.19 263 ALA A CA 1
ATOM 2117 C C . ALA A 1 263 ? -35.254 14.633 -13.954 1.00 86.19 263 ALA A C 1
ATOM 2119 O O . ALA A 1 263 ? -34.138 15.027 -13.630 1.00 86.19 263 ALA A O 1
ATOM 2120 N N . TYR A 1 264 ? -35.972 13.835 -13.158 1.00 82.62 264 TYR A N 1
ATOM 2121 C CA . TYR A 1 264 ? -35.423 13.274 -11.926 1.00 82.62 264 TYR A CA 1
ATOM 2122 C C . TYR A 1 264 ? -34.384 12.177 -12.198 1.00 82.62 264 TYR A C 1
ATOM 2124 O O . TYR A 1 264 ? -33.404 12.110 -11.467 1.00 82.62 264 TYR A O 1
ATOM 2132 N N . LEU A 1 265 ? -34.574 11.330 -13.219 1.00 83.31 265 LEU A N 1
ATOM 2133 C CA . LEU A 1 265 ? -33.553 10.363 -13.639 1.00 83.31 265 LEU A CA 1
ATOM 2134 C C . LEU A 1 265 ? -32.282 11.074 -14.099 1.00 83.31 265 LEU A C 1
ATOM 2136 O O . LEU A 1 265 ? -31.215 10.726 -13.617 1.00 83.31 265 LEU A O 1
ATOM 2140 N N . ASP A 1 266 ? -32.415 12.103 -14.937 1.00 87.25 266 ASP A N 1
ATOM 2141 C CA . ASP A 1 266 ? -31.277 12.885 -15.428 1.00 87.25 266 ASP A CA 1
ATOM 2142 C C . ASP A 1 266 ? -30.500 13.514 -14.247 1.00 87.25 266 ASP A C 1
ATOM 2144 O O . ASP A 1 266 ? -29.280 13.429 -14.184 1.00 87.25 266 ASP A O 1
ATOM 2148 N N . LEU A 1 267 ? -31.206 14.048 -13.237 1.00 88.12 267 LEU A N 1
ATOM 2149 C CA . LEU A 1 267 ? -30.587 14.573 -12.010 1.00 88.12 267 LEU A CA 1
ATOM 2150 C C . LEU A 1 267 ? -29.862 13.495 -11.185 1.00 88.12 267 LEU A C 1
ATOM 2152 O O . LEU A 1 267 ? -28.832 13.770 -10.572 1.00 88.12 267 LEU A O 1
ATOM 2156 N N . VAL A 1 268 ? -30.433 12.291 -11.099 1.00 81.69 268 VAL A N 1
ATOM 2157 C CA . VAL A 1 268 ? -29.808 11.165 -10.391 1.00 81.69 268 VAL A CA 1
ATOM 2158 C C . VAL A 1 268 ? -28.583 10.661 -11.153 1.00 81.69 268 VAL A C 1
ATOM 2160 O O . VAL A 1 268 ? -27.607 10.285 -10.512 1.00 81.69 268 VAL A O 1
ATOM 2163 N N . ASP A 1 269 ? -28.607 10.697 -12.484 1.00 84.94 269 ASP A N 1
ATOM 2164 C CA . ASP A 1 269 ? -27.476 10.323 -13.336 1.00 84.94 269 ASP A CA 1
ATOM 2165 C C . ASP A 1 269 ? -26.306 11.289 -13.170 1.00 84.94 269 ASP A C 1
ATOM 2167 O O . ASP A 1 269 ? -25.201 10.837 -12.874 1.00 84.94 269 ASP A O 1
ATOM 2171 N N . ASP A 1 270 ? -26.563 12.599 -13.208 1.00 87.62 270 ASP A N 1
ATOM 2172 C CA . ASP A 1 270 ? -25.545 13.619 -12.930 1.00 87.62 270 ASP A CA 1
ATOM 2173 C C . ASP A 1 270 ? -24.907 13.423 -11.536 1.00 87.62 270 ASP A C 1
ATOM 2175 O O . ASP A 1 270 ? -23.697 13.581 -11.353 1.00 87.62 270 ASP A O 1
ATOM 2179 N N . ALA A 1 271 ? -25.715 13.059 -10.531 1.00 80.50 271 ALA A N 1
ATOM 2180 C CA . ALA A 1 271 ? -25.231 12.790 -9.178 1.00 80.50 271 ALA A CA 1
ATOM 2181 C C . ALA A 1 271 ? -24.411 11.489 -9.086 1.00 80.50 271 ALA A C 1
ATOM 2183 O O . ALA A 1 271 ? -23.396 11.460 -8.391 1.00 80.50 271 ALA A O 1
ATOM 2184 N N . LEU A 1 272 ? -24.818 10.427 -9.789 1.00 76.62 272 LEU A N 1
ATOM 2185 C CA . LEU A 1 272 ? -24.076 9.164 -9.844 1.00 76.62 272 LEU A CA 1
ATOM 2186 C C . LEU A 1 272 ? -22.715 9.337 -10.528 1.00 76.62 272 LEU A C 1
ATOM 2188 O O . LEU A 1 272 ? -21.728 8.824 -10.010 1.00 76.62 272 LEU A O 1
ATOM 2192 N N . GLU A 1 273 ? -22.640 10.091 -11.628 1.00 80.12 273 GLU A N 1
ATOM 2193 C CA . GLU A 1 273 ? -21.372 10.389 -12.315 1.00 80.12 273 GLU A CA 1
ATOM 2194 C C . GLU A 1 273 ? -20.402 11.178 -11.420 1.00 80.12 273 GLU A C 1
ATOM 2196 O O . GLU A 1 273 ? -19.194 10.917 -11.402 1.00 80.12 273 GLU A O 1
ATOM 2201 N N . ALA A 1 274 ? -20.917 12.131 -10.636 1.00 79.00 274 ALA A N 1
ATOM 2202 C CA . ALA A 1 274 ? -20.107 12.863 -9.666 1.00 79.00 274 ALA A CA 1
ATOM 2203 C C . ALA A 1 274 ? -19.560 11.930 -8.570 1.00 79.00 274 ALA A C 1
ATOM 2205 O O . ALA A 1 274 ? -18.361 11.955 -8.284 1.00 79.00 274 ALA A O 1
ATOM 2206 N N . MET A 1 275 ? -20.415 11.068 -8.010 1.00 76.50 275 MET A N 1
ATOM 2207 C CA . MET A 1 275 ? -20.033 10.127 -6.953 1.00 76.50 275 MET A CA 1
ATOM 2208 C C . MET A 1 275 ? -19.102 9.009 -7.438 1.00 76.50 275 MET A C 1
ATOM 2210 O O . MET A 1 275 ? -18.275 8.546 -6.660 1.00 76.50 275 MET A O 1
ATOM 2214 N N . GLU A 1 276 ? -19.184 8.575 -8.700 1.00 74.56 276 GLU A N 1
ATOM 2215 C CA . GLU A 1 276 ? -18.321 7.514 -9.246 1.00 74.56 276 GLU A CA 1
ATOM 2216 C C . GLU A 1 276 ? -16.831 7.871 -9.119 1.00 74.56 276 GLU A C 1
ATOM 2218 O O . GLU A 1 276 ? -16.018 7.049 -8.691 1.00 74.56 276 GLU A O 1
ATOM 2223 N N . ASN A 1 277 ? -16.481 9.129 -9.404 1.00 70.06 277 ASN A N 1
ATOM 2224 C CA . ASN A 1 277 ? -15.113 9.623 -9.246 1.00 70.06 277 ASN A CA 1
ATOM 2225 C C . ASN A 1 277 ? -14.676 9.662 -7.773 1.00 70.06 277 ASN A C 1
ATOM 2227 O O . ASN A 1 277 ? -13.522 9.364 -7.465 1.00 70.06 277 ASN A O 1
ATOM 2231 N N . GLU A 1 278 ? -15.585 10.014 -6.860 1.00 74.38 278 GLU A N 1
ATOM 2232 C CA . GLU A 1 278 ? -15.308 10.047 -5.419 1.00 74.38 278 GLU A CA 1
ATOM 2233 C C . GLU A 1 278 ? -15.097 8.638 -4.850 1.00 74.38 278 GLU A C 1
ATOM 2235 O O . GLU A 1 278 ? -14.139 8.420 -4.106 1.00 74.38 278 GLU A O 1
ATOM 2240 N N . VAL A 1 279 ? -15.931 7.668 -5.250 1.00 68.12 279 VAL A N 1
ATOM 2241 C CA . VAL A 1 279 ? -15.780 6.250 -4.884 1.00 68.12 279 VAL A CA 1
ATOM 2242 C C . VAL A 1 279 ? -14.443 5.714 -5.388 1.00 68.12 279 VAL A C 1
ATOM 2244 O O . VAL A 1 279 ? -13.715 5.084 -4.621 1.00 68.12 279 VAL A O 1
ATOM 2247 N N . LEU A 1 280 ? -14.100 5.975 -6.656 1.00 66.88 280 LEU A N 1
ATOM 2248 C CA . LEU A 1 280 ? -12.846 5.507 -7.246 1.00 66.88 280 LEU A CA 1
ATOM 2249 C C . LEU A 1 280 ? -11.636 6.094 -6.515 1.00 66.88 280 LEU A C 1
ATOM 2251 O O . LEU A 1 280 ? -10.727 5.354 -6.149 1.00 66.88 280 LEU A O 1
ATOM 2255 N N . HIS A 1 281 ? -11.651 7.400 -6.241 1.00 69.25 281 HIS A N 1
ATOM 2256 C CA . HIS A 1 281 ? -10.574 8.048 -5.502 1.00 69.25 281 HIS A CA 1
ATOM 2257 C C . HIS A 1 281 ? -10.427 7.480 -4.083 1.00 69.25 281 HIS A C 1
ATOM 2259 O O . HIS A 1 281 ? -9.317 7.161 -3.658 1.00 69.25 281 HIS A O 1
ATOM 2265 N N . ALA A 1 282 ? -11.535 7.314 -3.353 1.00 62.78 282 ALA A N 1
ATOM 2266 C CA . ALA A 1 282 ? -11.516 6.740 -2.009 1.00 62.78 282 ALA A CA 1
ATOM 2267 C C . ALA A 1 282 ? -11.016 5.285 -2.011 1.00 62.78 282 ALA A C 1
ATOM 2269 O O . ALA A 1 282 ? -10.247 4.898 -1.129 1.00 62.78 282 ALA A O 1
ATOM 2270 N N . TYR A 1 283 ? -11.401 4.500 -3.022 1.00 74.69 283 TYR A N 1
ATOM 2271 C CA . TYR A 1 283 ? -10.921 3.135 -3.221 1.00 74.69 283 TYR A CA 1
ATOM 2272 C C . TYR A 1 283 ? -9.412 3.096 -3.478 1.00 74.69 283 TYR A C 1
ATOM 2274 O O . TYR A 1 283 ? -8.703 2.378 -2.778 1.00 74.69 283 TYR A O 1
ATOM 2282 N N . GLU A 1 284 ? -8.910 3.878 -4.438 1.00 62.50 284 GLU A N 1
ATOM 2283 C CA . GLU A 1 284 ? -7.479 3.942 -4.767 1.00 62.50 284 GLU A CA 1
ATOM 2284 C C . GLU A 1 284 ? -6.647 4.315 -3.538 1.00 62.50 284 GLU A C 1
ATOM 2286 O O . GLU A 1 284 ? -5.695 3.616 -3.200 1.00 62.50 284 GLU A O 1
ATOM 2291 N N . VAL A 1 285 ? -7.070 5.348 -2.803 1.00 63.19 285 VAL A N 1
ATOM 2292 C CA . VAL A 1 285 ? -6.400 5.764 -1.568 1.00 63.19 285 VAL A CA 1
ATOM 2293 C C . VAL A 1 285 ? -6.405 4.631 -0.535 1.00 63.19 285 VAL A C 1
ATOM 2295 O O . VAL A 1 285 ? -5.357 4.321 0.029 1.00 63.19 285 VAL A O 1
ATOM 2298 N N . ALA A 1 286 ? -7.541 3.973 -0.284 1.00 68.19 286 ALA A N 1
ATOM 2299 C CA . ALA A 1 286 ? -7.601 2.864 0.670 1.00 68.19 286 ALA A CA 1
ATOM 2300 C C . ALA A 1 286 ? -6.679 1.696 0.264 1.00 68.19 286 ALA A C 1
ATOM 2302 O O . ALA A 1 286 ? -5.961 1.157 1.110 1.00 68.19 286 ALA A O 1
ATOM 2303 N N . GLN A 1 287 ? -6.643 1.339 -1.023 1.00 72.31 287 GLN A N 1
ATOM 2304 C CA . GLN A 1 287 ? -5.801 0.260 -1.548 1.00 72.31 287 GLN A CA 1
ATOM 2305 C C . GLN A 1 287 ? -4.308 0.590 -1.484 1.00 72.31 287 GLN A C 1
ATOM 2307 O O . GLN A 1 287 ? -3.520 -0.244 -1.034 1.00 72.31 287 GLN A O 1
ATOM 2312 N N . ASP A 1 288 ? -3.915 1.812 -1.842 1.00 67.38 288 ASP A N 1
ATOM 2313 C CA . ASP A 1 288 ? -2.529 2.273 -1.728 1.00 67.38 288 ASP A CA 1
ATOM 2314 C C . ASP A 1 288 ? -2.031 2.143 -0.283 1.00 67.38 288 ASP A C 1
ATOM 2316 O O . ASP A 1 288 ? -0.923 1.666 -0.026 1.00 67.38 288 ASP A O 1
ATOM 2320 N N . TRP A 1 289 ? -2.871 2.496 0.693 1.00 69.12 289 TRP A N 1
ATOM 2321 C CA . TRP A 1 289 ? -2.527 2.369 2.108 1.00 69.12 289 TRP A CA 1
ATOM 2322 C C . TRP A 1 289 ? -2.477 0.922 2.602 1.00 69.12 289 TRP A C 1
ATOM 2324 O O . TRP A 1 289 ? -1.582 0.589 3.387 1.00 69.12 289 TRP A O 1
ATOM 2334 N N . LYS A 1 290 ? -3.373 0.045 2.131 1.00 72.31 290 LYS A N 1
ATOM 2335 C CA . LYS A 1 290 ? -3.269 -1.404 2.375 1.00 72.31 290 LYS A CA 1
ATOM 2336 C C . LYS A 1 290 ? -1.937 -1.942 1.851 1.00 72.31 290 LYS A C 1
ATOM 2338 O O . LYS A 1 290 ? -1.241 -2.651 2.578 1.00 72.31 290 LYS A O 1
ATOM 2343 N N . GLN A 1 291 ? -1.536 -1.536 0.647 1.00 64.75 291 GLN A N 1
ATOM 2344 C CA . GLN A 1 291 ? -0.271 -1.936 0.036 1.00 64.75 291 GLN A CA 1
ATOM 2345 C C . GLN A 1 291 ? 0.939 -1.413 0.827 1.00 64.75 291 GLN A C 1
ATOM 2347 O O . GLN A 1 291 ? 1.847 -2.182 1.142 1.00 64.75 291 GLN A O 1
ATOM 2352 N N . ILE A 1 292 ? 0.926 -0.144 1.255 1.00 63.44 292 ILE A N 1
ATOM 2353 C CA . ILE A 1 292 ? 1.979 0.433 2.110 1.00 63.44 292 ILE A CA 1
ATOM 2354 C C . ILE A 1 292 ? 2.147 -0.390 3.396 1.00 63.44 292 ILE A C 1
ATOM 2356 O O . ILE A 1 292 ? 3.274 -0.702 3.786 1.00 63.44 292 ILE A O 1
ATOM 2360 N N . ILE A 1 293 ? 1.048 -0.778 4.048 1.00 65.44 293 ILE A N 1
ATOM 2361 C CA . ILE A 1 293 ? 1.086 -1.597 5.268 1.00 65.44 293 ILE A CA 1
ATOM 2362 C C . ILE A 1 293 ? 1.569 -3.023 4.977 1.00 65.44 293 ILE A C 1
ATOM 2364 O O . ILE A 1 293 ? 2.364 -3.548 5.758 1.00 65.44 293 ILE A O 1
ATOM 2368 N N . ALA A 1 294 ? 1.145 -3.635 3.870 1.00 63.72 294 ALA A N 1
ATOM 2369 C CA . ALA A 1 294 ? 1.614 -4.959 3.460 1.00 63.72 294 ALA A CA 1
ATOM 2370 C C . ALA A 1 294 ? 3.135 -4.969 3.226 1.00 63.72 294 ALA A C 1
ATOM 2372 O O . ALA A 1 294 ? 3.839 -5.875 3.677 1.00 63.72 294 ALA A O 1
ATOM 2373 N N . ASP A 1 295 ? 3.652 -3.916 2.592 1.00 56.72 295 ASP A N 1
ATOM 2374 C CA . ASP A 1 295 ? 5.066 -3.793 2.242 1.00 56.72 295 ASP A CA 1
ATOM 2375 C C . ASP A 1 295 ? 5.953 -3.415 3.442 1.00 56.72 295 ASP A C 1
ATOM 2377 O O . ASP A 1 295 ? 7.094 -3.874 3.542 1.00 56.72 295 ASP A O 1
ATOM 2381 N N . HIS A 1 296 ? 5.443 -2.601 4.378 1.00 53.88 296 HIS A N 1
ATOM 2382 C CA . HIS A 1 296 ? 6.256 -1.949 5.420 1.00 53.88 296 HIS A CA 1
ATOM 2383 C C . HIS A 1 296 ? 5.916 -2.377 6.854 1.00 53.88 296 HIS A C 1
ATOM 2385 O O . HIS A 1 296 ? 6.665 -2.064 7.783 1.00 53.88 296 HIS A O 1
ATOM 2391 N N . GLY A 1 297 ? 4.779 -3.042 7.054 1.00 52.84 297 GLY A N 1
ATOM 2392 C CA . GLY A 1 297 ? 4.128 -3.194 8.351 1.00 52.84 297 GLY A CA 1
ATOM 2393 C C . GLY A 1 297 ? 4.275 -4.559 9.025 1.00 52.84 297 GLY A C 1
ATOM 2394 O O . GLY A 1 297 ? 4.102 -4.686 10.234 1.00 52.84 297 GLY A O 1
ATOM 2395 N N . GLY A 1 298 ? 4.632 -5.599 8.273 1.00 51.50 298 GLY A N 1
ATOM 2396 C CA . GLY A 1 298 ? 4.769 -6.954 8.815 1.00 51.50 298 GLY A CA 1
ATOM 2397 C C . GLY A 1 298 ? 3.445 -7.684 9.088 1.00 51.50 298 GLY A C 1
ATOM 2398 O O . GLY A 1 298 ? 3.508 -8.814 9.573 1.00 51.50 298 GLY A O 1
ATOM 2399 N N . MET A 1 299 ? 2.293 -7.081 8.758 1.00 61.53 299 MET A N 1
ATOM 2400 C CA . MET A 1 299 ? 1.009 -7.772 8.559 1.00 61.53 299 MET A CA 1
ATOM 2401 C C . MET A 1 299 ? 1.010 -8.443 7.182 1.00 61.53 299 MET A C 1
ATOM 2403 O O . MET A 1 299 ? 1.536 -7.882 6.219 1.00 61.53 299 MET A O 1
ATOM 2407 N N . ASN A 1 300 ? 0.452 -9.648 7.081 1.00 66.06 300 ASN A N 1
ATOM 2408 C CA . ASN A 1 300 ? 0.241 -10.276 5.775 1.00 66.06 300 ASN A CA 1
ATOM 2409 C C . ASN A 1 300 ? -1.029 -9.717 5.101 1.00 66.06 300 ASN A C 1
ATOM 2411 O O . ASN A 1 300 ? -1.855 -9.078 5.747 1.00 66.06 300 ASN A O 1
ATOM 2415 N N . ALA A 1 301 ? -1.179 -9.956 3.795 1.00 67.94 301 ALA A N 1
ATOM 2416 C CA . ALA A 1 301 ? -2.338 -9.481 3.034 1.00 67.94 301 ALA A CA 1
ATOM 2417 C C . ALA A 1 301 ? -3.670 -9.973 3.629 1.00 67.94 301 ALA A C 1
ATOM 2419 O O . ALA A 1 301 ? -4.605 -9.191 3.749 1.00 67.94 301 ALA A O 1
ATOM 2420 N N . ASP A 1 302 ? -3.716 -11.228 4.087 1.00 68.12 302 ASP A N 1
ATOM 2421 C CA . ASP A 1 302 ? -4.907 -11.808 4.721 1.00 68.12 302 ASP A CA 1
ATOM 2422 C C . ASP A 1 302 ? -5.325 -11.035 5.987 1.00 68.12 302 ASP A C 1
ATOM 2424 O O . ASP A 1 302 ? -6.499 -10.742 6.166 1.00 68.12 302 ASP A O 1
ATOM 2428 N N . GLU A 1 303 ? -4.376 -10.656 6.855 1.00 67.81 303 GLU A N 1
ATOM 2429 C CA . GLU A 1 303 ? -4.655 -9.863 8.063 1.00 67.81 303 GLU A CA 1
ATOM 2430 C C . GLU A 1 303 ? -5.158 -8.453 7.725 1.00 67.81 303 GLU A C 1
ATOM 2432 O O . GLU A 1 303 ? -5.957 -7.893 8.473 1.00 67.81 303 GLU A O 1
ATOM 2437 N N . ILE A 1 304 ? -4.687 -7.866 6.623 1.00 71.31 304 ILE A N 1
ATOM 2438 C CA . ILE A 1 304 ? -5.114 -6.534 6.178 1.00 71.31 304 ILE A CA 1
ATOM 2439 C C . ILE A 1 304 ? -6.546 -6.583 5.647 1.00 71.31 304 ILE A C 1
ATOM 2441 O O . ILE A 1 304 ? -7.341 -5.709 5.993 1.00 71.31 304 ILE A O 1
ATOM 2445 N N . GLU A 1 305 ? -6.888 -7.599 4.854 1.00 77.75 305 GLU A N 1
ATOM 2446 C CA . GLU A 1 305 ? -8.257 -7.767 4.362 1.00 77.75 305 GLU A CA 1
ATOM 2447 C C . GLU A 1 305 ? -9.227 -8.140 5.483 1.00 77.75 305 GLU A C 1
ATOM 2449 O O . GLU A 1 305 ? -10.301 -7.554 5.567 1.00 77.75 305 GLU A O 1
ATOM 2454 N N . ASP A 1 306 ? -8.813 -8.993 6.424 1.00 72.56 306 ASP A N 1
ATOM 2455 C CA . ASP A 1 306 ? -9.588 -9.296 7.632 1.00 72.56 306 ASP A CA 1
ATOM 2456 C C . ASP A 1 306 ? -9.937 -8.007 8.415 1.00 72.56 306 ASP A C 1
ATOM 2458 O O . ASP A 1 306 ? -11.061 -7.844 8.894 1.00 72.56 306 ASP A O 1
ATOM 2462 N N . ILE A 1 307 ? -8.991 -7.063 8.538 1.00 74.00 307 ILE A N 1
ATOM 2463 C CA . ILE A 1 307 ? -9.239 -5.759 9.181 1.00 74.00 307 ILE A CA 1
ATOM 2464 C C . ILE A 1 307 ? -10.188 -4.898 8.340 1.00 74.00 307 ILE A C 1
ATOM 2466 O O . ILE A 1 307 ? -11.067 -4.237 8.895 1.00 74.00 307 ILE A O 1
ATOM 2470 N N . ALA A 1 308 ? -10.018 -4.882 7.020 1.00 79.25 308 ALA A N 1
ATOM 2471 C CA . ALA A 1 308 ? -10.860 -4.091 6.133 1.00 79.25 308 ALA A CA 1
ATOM 2472 C C . ALA A 1 308 ? -12.322 -4.565 6.156 1.00 79.25 308 ALA A C 1
ATOM 2474 O O . ALA A 1 308 ? -13.230 -3.741 6.275 1.00 79.25 308 ALA A O 1
ATOM 2475 N N . ASP A 1 309 ? -12.539 -5.881 6.146 1.00 74.50 309 ASP A N 1
ATOM 2476 C CA . ASP A 1 309 ? -13.854 -6.508 6.298 1.00 74.50 309 ASP A CA 1
ATOM 2477 C C . ASP A 1 309 ? -14.475 -6.203 7.672 1.00 74.50 309 ASP A C 1
ATOM 2479 O O . ASP A 1 309 ? -15.691 -6.007 7.803 1.00 74.50 309 ASP A O 1
ATOM 2483 N N . ASP A 1 310 ? -13.651 -6.140 8.722 1.00 73.38 310 ASP A N 1
ATOM 2484 C CA . ASP A 1 310 ? -14.074 -5.716 10.056 1.00 73.38 310 ASP A CA 1
ATOM 2485 C C . ASP A 1 310 ? -14.602 -4.282 10.067 1.00 73.38 310 ASP A C 1
ATOM 2487 O O . ASP A 1 310 ? -15.705 -4.049 10.575 1.00 73.38 310 ASP A O 1
ATOM 2491 N N . VAL A 1 311 ? -13.874 -3.356 9.442 1.00 83.50 311 VAL A N 1
ATOM 2492 C CA . VAL A 1 311 ? -14.297 -1.961 9.283 1.00 83.50 311 VAL A CA 1
ATOM 2493 C C . VAL A 1 311 ? -15.573 -1.860 8.447 1.00 83.50 311 VAL A C 1
ATOM 2495 O O . VAL A 1 311 ? -16.518 -1.197 8.877 1.00 83.50 311 VAL A O 1
ATOM 2498 N N . GLY A 1 312 ? -15.648 -2.553 7.307 1.00 77.25 312 GLY A N 1
ATOM 2499 C CA . GLY A 1 312 ? -16.821 -2.522 6.428 1.00 77.25 312 GLY A CA 1
ATOM 2500 C C . GLY A 1 312 ? -18.101 -2.979 7.127 1.00 77.25 312 GLY A C 1
ATOM 2501 O O . GLY A 1 312 ? -19.151 -2.349 6.998 1.00 77.25 312 GLY A O 1
ATOM 2502 N N . TYR A 1 313 ? -18.020 -4.010 7.969 1.00 78.50 313 TYR A N 1
ATOM 2503 C CA . TYR A 1 313 ? -19.160 -4.412 8.793 1.00 78.50 313 TYR A CA 1
ATOM 2504 C C . TYR A 1 313 ? -19.562 -3.351 9.816 1.00 78.50 313 TYR A C 1
ATOM 2506 O O . TYR A 1 313 ? -20.753 -3.076 9.950 1.00 78.50 313 TYR A O 1
ATOM 2514 N N . LEU A 1 314 ? -18.602 -2.767 10.542 1.00 81.56 314 LEU A N 1
ATOM 2515 C CA . LEU A 1 314 ? -18.905 -1.747 11.548 1.00 81.56 314 LEU A CA 1
ATOM 2516 C C . LEU A 1 314 ? -19.565 -0.520 10.908 1.00 81.56 314 LEU A C 1
ATOM 2518 O O . LEU A 1 314 ? -20.529 0.003 11.458 1.00 81.56 314 LEU A O 1
ATOM 2522 N N . VAL A 1 315 ? -19.114 -0.124 9.716 1.00 85.88 315 VAL A N 1
ATOM 2523 C CA . VAL A 1 315 ? -19.768 0.913 8.907 1.00 85.88 315 VAL A CA 1
ATOM 2524 C C . VAL A 1 315 ? -21.175 0.479 8.482 1.00 85.88 315 VAL A C 1
ATOM 2526 O O . VAL A 1 315 ? -22.105 1.269 8.559 1.00 85.88 315 VAL A O 1
ATOM 2529 N N . SER A 1 316 ? -21.383 -0.785 8.098 1.00 78.00 316 SER A N 1
ATOM 2530 C CA . SER A 1 316 ? -22.700 -1.263 7.639 1.00 78.00 316 SER A CA 1
ATOM 2531 C C . SER A 1 316 ? -23.807 -1.234 8.704 1.00 78.00 316 SER A C 1
ATOM 2533 O O . SER A 1 316 ? -24.988 -1.189 8.356 1.00 78.00 316 SER A O 1
ATOM 2535 N N . ILE A 1 317 ? -23.438 -1.275 9.989 1.00 80.00 317 ILE A N 1
ATOM 2536 C CA . ILE A 1 317 ? -24.378 -1.229 11.121 1.00 80.00 317 ILE A CA 1
ATOM 2537 C C . ILE A 1 317 ? -24.454 0.154 11.776 1.00 80.00 317 ILE A C 1
ATOM 2539 O O . ILE A 1 317 ? -25.282 0.356 12.667 1.00 80.00 317 ILE A O 1
ATOM 2543 N N . GLU A 1 318 ? -23.611 1.103 11.359 1.00 85.12 318 GLU A N 1
ATOM 2544 C CA . GLU A 1 318 ? -23.633 2.456 11.901 1.00 85.12 318 GLU A CA 1
ATOM 2545 C C . GLU A 1 318 ? -24.899 3.212 11.433 1.00 85.12 318 GLU A C 1
ATOM 2547 O O . GLU A 1 318 ? -25.420 2.971 10.338 1.00 85.12 318 GLU A O 1
ATOM 2552 N N . PRO A 1 319 ? -25.445 4.148 12.230 1.00 87.31 319 PRO A N 1
ATOM 2553 C CA . PRO A 1 319 ? -26.602 4.927 11.801 1.00 87.31 319 PRO A CA 1
ATOM 2554 C C . PRO A 1 319 ? -26.282 5.812 10.586 1.00 87.31 319 PRO A C 1
ATOM 2556 O O . PRO A 1 319 ? -25.318 6.567 10.629 1.00 87.31 319 PRO A O 1
ATOM 2559 N N . ILE A 1 320 ? -27.161 5.854 9.575 1.00 82.81 320 ILE A N 1
ATOM 2560 C CA . ILE A 1 320 ? -26.979 6.665 8.343 1.00 82.81 320 ILE A CA 1
ATOM 2561 C C . ILE A 1 320 ? -26.620 8.129 8.651 1.00 82.81 320 ILE A C 1
ATOM 2563 O O . ILE A 1 320 ? -25.719 8.706 8.053 1.00 82.81 320 ILE A O 1
ATOM 2567 N N . LYS A 1 321 ? -27.281 8.730 9.651 1.00 88.62 321 LYS A N 1
ATOM 2568 C CA . LYS A 1 321 ? -26.998 10.111 10.071 1.00 88.62 321 LYS A CA 1
ATOM 2569 C C . LYS A 1 321 ? -25.566 10.286 10.599 1.00 88.62 321 LYS A C 1
ATOM 2571 O O . LYS A 1 321 ? -24.999 11.368 10.460 1.00 88.62 321 LYS A O 1
ATOM 2576 N N . MET A 1 322 ? -25.004 9.257 11.233 1.00 90.38 322 MET A N 1
ATOM 2577 C CA . MET A 1 322 ? -23.609 9.254 11.672 1.00 90.38 322 MET A CA 1
ATOM 2578 C C . MET A 1 322 ? -22.671 9.182 10.465 1.00 90.38 322 MET A C 1
ATOM 2580 O O . MET A 1 322 ? -21.740 9.980 10.410 1.00 90.38 322 MET A O 1
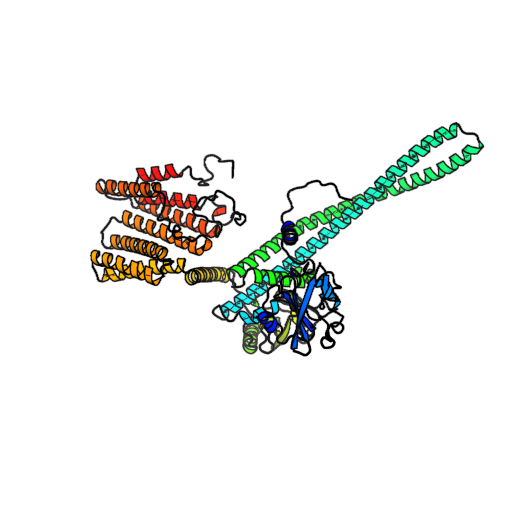ATOM 2584 N N . SER A 1 323 ? -22.954 8.320 9.481 1.00 91.31 323 SER A N 1
ATOM 2585 C CA . SER A 1 323 ? -22.179 8.231 8.233 1.00 91.31 323 SER A CA 1
ATOM 2586 C C . SER A 1 323 ? -22.087 9.585 7.529 1.00 91.31 323 SER A C 1
ATOM 2588 O O . SER A 1 323 ? -20.986 10.052 7.244 1.00 91.31 323 SER A O 1
ATOM 2590 N N . ASP A 1 324 ? -23.229 10.256 7.336 1.00 89.69 324 ASP A N 1
ATOM 2591 C CA . ASP A 1 324 ? -23.290 11.579 6.699 1.00 89.69 324 ASP A CA 1
ATOM 2592 C C . ASP A 1 324 ? -22.484 12.616 7.498 1.00 89.69 324 ASP A C 1
ATOM 2594 O O . ASP A 1 324 ? -21.687 13.373 6.947 1.00 89.69 324 ASP A O 1
ATOM 2598 N N . THR A 1 325 ? -22.630 12.603 8.828 1.00 92.62 325 THR A N 1
ATOM 2599 C CA . THR A 1 325 ? -21.903 13.520 9.718 1.00 92.62 325 THR A CA 1
ATOM 2600 C C . THR A 1 325 ? -20.391 13.300 9.644 1.00 92.62 325 THR A C 1
ATOM 2602 O O . THR A 1 325 ? -19.636 14.267 9.644 1.00 92.62 325 THR A O 1
ATOM 2605 N N . LEU A 1 326 ? -19.924 12.049 9.605 1.00 94.25 326 LEU A N 1
ATOM 2606 C CA . LEU A 1 326 ? -18.496 11.727 9.569 1.00 94.25 326 LEU A CA 1
ATOM 2607 C C . LEU A 1 326 ? -17.853 12.094 8.227 1.00 94.25 326 LEU A C 1
ATOM 2609 O O . LEU A 1 326 ? -16.733 12.606 8.232 1.00 94.25 326 LEU A O 1
ATOM 2613 N N . LEU A 1 327 ? -18.562 11.904 7.108 1.00 90.94 327 LEU A N 1
ATOM 2614 C CA . LEU A 1 327 ? -18.087 12.292 5.774 1.00 90.94 327 LEU A CA 1
ATOM 2615 C C . LEU A 1 327 ? -17.946 13.814 5.609 1.00 90.94 327 LEU A C 1
ATOM 2617 O O . LEU A 1 327 ? -17.037 14.280 4.926 1.00 90.94 327 LEU A O 1
ATOM 2621 N N . GLU A 1 328 ? -18.781 14.611 6.282 1.00 91.25 328 GLU A N 1
ATOM 2622 C CA . GLU A 1 328 ? -18.664 16.078 6.273 1.00 91.25 328 GLU A CA 1
ATOM 2623 C C . GLU A 1 328 ? -17.446 16.600 7.067 1.00 91.25 328 GLU A C 1
ATOM 2625 O O . GLU A 1 328 ? -17.031 17.758 6.917 1.00 91.25 328 GLU A O 1
ATOM 2630 N N . ILE A 1 329 ? -16.850 15.774 7.935 1.00 90.75 329 ILE A N 1
ATOM 2631 C CA . ILE A 1 329 ? -15.767 16.187 8.831 1.00 90.75 329 ILE A CA 1
ATOM 2632 C C . ILE A 1 329 ? -14.404 15.805 8.251 1.00 90.75 329 ILE A C 1
ATOM 2634 O O . ILE A 1 329 ? -13.874 14.718 8.471 1.00 90.75 329 ILE A O 1
ATOM 2638 N N . ALA A 1 330 ? -13.752 16.776 7.614 1.00 82.56 330 ALA A N 1
ATOM 2639 C CA . ALA A 1 330 ? -12.352 16.644 7.222 1.00 82.56 330 ALA A CA 1
ATOM 2640 C C . ALA A 1 330 ? -11.410 16.745 8.441 1.00 82.56 330 ALA A C 1
ATOM 2642 O O . ALA A 1 330 ? -11.243 17.822 9.033 1.00 82.56 330 ALA A O 1
ATOM 2643 N N . LEU A 1 331 ? -10.752 15.636 8.797 1.00 83.12 331 LEU A N 1
ATOM 2644 C CA . LEU A 1 331 ? -9.707 15.619 9.823 1.00 83.12 331 LEU A CA 1
ATOM 2645 C C . LEU A 1 331 ? -8.376 16.097 9.237 1.00 83.12 331 LEU A C 1
ATOM 2647 O O . LEU A 1 331 ? -7.882 15.558 8.255 1.00 83.12 331 LEU A O 1
ATOM 2651 N N . LYS A 1 332 ? -7.769 17.105 9.869 1.00 79.31 332 LYS A N 1
ATOM 2652 C CA . LYS A 1 332 ? -6.496 17.695 9.411 1.00 79.31 332 LYS A CA 1
ATOM 2653 C C . LYS A 1 332 ? -5.252 16.970 9.926 1.00 79.31 332 LYS A C 1
ATOM 2655 O O . LYS A 1 332 ? -4.143 17.328 9.543 1.00 79.31 332 LYS A O 1
ATOM 2660 N N . TRP A 1 333 ? -5.432 16.033 10.849 1.00 85.19 333 TRP A N 1
ATOM 2661 C CA . TRP A 1 333 ? -4.354 15.373 11.575 1.00 85.19 333 TRP A CA 1
ATOM 2662 C C . TRP A 1 333 ? -4.373 13.887 11.271 1.00 85.19 333 TRP A C 1
ATOM 2664 O O . TRP A 1 333 ? -5.419 13.246 11.362 1.00 85.19 333 TRP A O 1
ATOM 2674 N N . ASP A 1 334 ? -3.207 13.329 10.988 1.00 83.44 334 ASP A N 1
ATOM 2675 C CA . ASP A 1 334 ? -3.041 11.889 10.903 1.00 83.44 334 ASP A CA 1
ATOM 2676 C C . ASP A 1 334 ? -2.865 11.284 12.316 1.00 83.44 334 ASP A C 1
ATOM 2678 O O . ASP A 1 334 ? -2.525 12.003 13.268 1.00 83.44 334 ASP A O 1
ATOM 2682 N N . PRO A 1 335 ? -3.068 9.967 12.497 1.00 87.19 335 PRO A N 1
ATOM 2683 C CA . PRO A 1 335 ? -2.950 9.328 13.806 1.00 87.19 335 PRO A CA 1
ATOM 2684 C C . PRO A 1 335 ? -1.607 9.523 14.511 1.00 87.19 335 PRO A C 1
ATOM 2686 O O . PRO A 1 335 ? -1.563 9.535 15.741 1.00 87.19 335 PRO A O 1
ATOM 2689 N N . THR A 1 336 ? -0.507 9.763 13.790 1.00 82.00 336 THR A N 1
ATOM 2690 C CA . THR A 1 336 ? 0.800 10.006 14.421 1.00 82.00 336 THR A CA 1
ATOM 2691 C C . THR A 1 336 ? 0.811 11.299 15.243 1.00 82.00 336 THR A C 1
ATOM 2693 O O . THR A 1 336 ? 1.572 11.399 16.213 1.00 82.00 336 THR A O 1
ATOM 2696 N N . CYS A 1 337 ? -0.072 12.253 14.923 1.00 86.94 337 CYS A N 1
ATOM 2697 C CA . CYS A 1 337 ? -0.225 13.513 15.641 1.00 86.94 337 CYS A CA 1
ATOM 2698 C C . CYS A 1 337 ? -0.799 13.326 17.054 1.00 86.94 337 CYS A C 1
ATOM 2700 O O . CYS A 1 337 ? -0.436 14.066 17.966 1.00 86.94 337 CYS A O 1
ATOM 2702 N N . TRP A 1 338 ? -1.684 12.355 17.272 1.00 91.38 338 TRP A N 1
ATOM 2703 C CA . TRP A 1 338 ? -2.423 12.217 18.535 1.00 91.38 338 TRP A CA 1
ATOM 2704 C C . TRP A 1 338 ? -2.254 10.858 19.214 1.00 91.38 338 TRP A C 1
ATOM 2706 O O . TRP A 1 338 ? -2.655 10.707 20.360 1.00 91.38 338 TRP A O 1
ATOM 2716 N N . MET A 1 339 ? -1.625 9.874 18.579 1.00 86.62 339 MET A N 1
ATOM 2717 C CA . MET A 1 339 ? -1.459 8.537 19.147 1.00 86.62 339 MET A CA 1
ATOM 2718 C C . MET A 1 339 ? -0.106 8.352 19.847 1.00 86.62 339 MET A C 1
ATOM 2720 O O . MET A 1 339 ? 0.952 8.661 19.292 1.00 86.62 339 MET A O 1
ATOM 2724 N N . SER A 1 340 ? -0.136 7.796 21.059 1.00 83.56 340 SER A N 1
ATOM 2725 C CA . SER A 1 340 ? 1.023 7.377 21.857 1.00 83.56 340 SER A CA 1
ATOM 2726 C C . SER A 1 340 ? 1.004 5.861 22.056 1.00 83.56 340 SER A C 1
ATOM 2728 O O . SER A 1 340 ? -0.062 5.289 22.243 1.00 83.56 340 SER A O 1
ATOM 2730 N N . ILE A 1 341 ? 2.166 5.202 22.066 1.00 71.75 341 ILE A N 1
ATOM 2731 C CA . ILE A 1 341 ? 2.266 3.780 22.469 1.00 71.75 341 ILE A CA 1
ATOM 2732 C C . ILE A 1 341 ? 2.400 3.654 23.977 1.00 71.75 341 ILE A C 1
ATOM 2734 O O . ILE A 1 341 ? 2.031 2.640 24.559 1.00 71.75 341 ILE A O 1
ATOM 2738 N N . ASP A 1 342 ? 3.010 4.666 24.595 1.00 75.69 342 ASP A N 1
ATOM 2739 C CA . ASP A 1 342 ? 3.299 4.634 26.011 1.00 75.69 342 ASP A CA 1
ATOM 2740 C C . ASP A 1 342 ? 1.977 4.673 26.772 1.00 75.69 342 ASP A C 1
ATOM 2742 O O . ASP A 1 342 ? 1.210 5.635 26.659 1.00 75.69 342 ASP A O 1
ATOM 2746 N N . SER A 1 343 ? 1.710 3.610 27.527 1.00 78.19 343 SER A N 1
ATOM 2747 C CA . SER A 1 343 ? 0.539 3.506 28.386 1.00 78.19 343 SER A CA 1
ATOM 2748 C C . SER A 1 343 ? 0.674 4.361 29.651 1.00 78.19 343 SER A C 1
ATOM 2750 O O . SER A 1 343 ? -0.299 4.509 30.395 1.00 78.19 343 SER A O 1
ATOM 2752 N N . ASN A 1 344 ? 1.849 4.950 29.906 1.00 85.75 344 ASN A N 1
ATOM 2753 C CA . ASN A 1 344 ? 2.137 5.731 31.097 1.00 85.75 344 ASN A CA 1
ATOM 2754 C C . ASN A 1 344 ? 1.357 7.058 31.122 1.00 85.75 344 ASN A C 1
ATOM 2756 O O . ASN A 1 344 ? 1.532 7.963 30.300 1.00 85.75 344 ASN A O 1
ATOM 2760 N N . LYS A 1 345 ? 0.509 7.185 32.145 1.00 90.25 345 LYS A N 1
ATOM 2761 C CA . LYS A 1 345 ? -0.315 8.367 32.412 1.00 90.25 345 LYS A CA 1
ATOM 2762 C C . LYS A 1 345 ? 0.515 9.630 32.671 1.00 90.25 345 LYS A C 1
ATOM 2764 O O . LYS A 1 345 ? 0.115 10.710 32.231 1.00 90.25 345 LYS A O 1
ATOM 2769 N N . ASP A 1 346 ? 1.645 9.516 33.361 1.00 90.88 346 ASP A N 1
ATOM 2770 C CA . ASP A 1 346 ? 2.471 10.666 33.743 1.00 90.88 346 ASP A CA 1
ATOM 2771 C C . ASP A 1 346 ? 3.220 11.223 32.534 1.00 90.88 346 ASP A C 1
ATOM 2773 O O . ASP A 1 346 ? 3.278 12.436 32.337 1.00 90.88 346 ASP A O 1
ATOM 2777 N N . HIS A 1 347 ? 3.710 10.342 31.658 1.00 90.25 347 HIS A N 1
ATOM 2778 C CA . HIS A 1 347 ? 4.335 10.737 30.396 1.00 90.25 347 HIS A CA 1
ATOM 2779 C C . HIS A 1 347 ? 3.350 11.494 29.499 1.00 90.25 347 HIS A C 1
ATOM 2781 O O . HIS A 1 347 ? 3.680 12.563 28.978 1.00 90.25 347 HIS A O 1
ATOM 2787 N N . ALA A 1 348 ? 2.119 10.988 29.379 1.00 91.00 348 ALA A N 1
ATOM 2788 C CA . ALA A 1 348 ? 1.056 11.661 28.642 1.00 91.00 348 ALA A CA 1
ATOM 2789 C C . ALA A 1 348 ? 0.712 13.035 29.240 1.00 91.00 348 ALA A C 1
ATOM 2791 O O . ALA A 1 348 ? 0.614 14.024 28.513 1.00 91.00 348 ALA A O 1
ATOM 2792 N N . THR A 1 349 ? 0.592 13.106 30.567 1.00 93.88 349 THR A N 1
ATOM 2793 C CA . THR A 1 349 ? 0.283 14.346 31.293 1.00 93.88 349 THR A CA 1
ATOM 2794 C C . THR A 1 349 ? 1.374 15.394 31.085 1.00 93.88 349 THR A C 1
ATOM 2796 O O . THR A 1 349 ? 1.074 16.515 30.680 1.00 93.88 349 THR A O 1
ATOM 2799 N N . ASN A 1 350 ? 2.642 15.021 31.273 1.00 92.69 350 ASN A N 1
ATOM 2800 C CA . ASN A 1 350 ? 3.786 15.910 31.068 1.00 92.69 350 ASN A CA 1
ATOM 2801 C C . ASN A 1 350 ? 3.851 16.423 29.626 1.00 92.69 350 ASN A C 1
ATOM 2803 O O . ASN A 1 350 ? 4.114 17.603 29.394 1.00 92.69 350 ASN A O 1
ATOM 2807 N N . ARG A 1 351 ? 3.580 15.550 28.647 1.00 92.62 351 ARG A N 1
ATOM 2808 C CA . ARG A 1 351 ? 3.572 15.927 27.233 1.00 92.62 351 ARG A CA 1
ATOM 2809 C C . ARG A 1 351 ? 2.482 16.951 26.927 1.00 92.62 351 ARG A C 1
ATOM 2811 O O . ARG A 1 351 ? 2.793 17.973 26.320 1.00 92.62 351 ARG A O 1
ATOM 2818 N N . ILE A 1 352 ? 1.247 16.695 27.359 1.00 93.81 352 ILE A N 1
ATOM 2819 C CA . ILE A 1 352 ? 0.113 17.607 27.160 1.00 93.81 352 ILE A CA 1
ATOM 2820 C C . ILE A 1 352 ? 0.387 18.955 27.835 1.00 93.81 352 ILE A C 1
ATOM 2822 O O . ILE A 1 352 ? 0.292 19.987 27.173 1.00 93.81 352 ILE A O 1
ATOM 2826 N N . MET A 1 353 ? 0.809 18.952 29.104 1.00 91.31 353 MET A N 1
ATOM 2827 C CA . MET A 1 353 ? 1.100 20.185 29.847 1.00 91.31 353 MET A CA 1
ATOM 2828 C C . MET A 1 353 ? 2.216 21.006 29.196 1.00 91.31 353 MET A C 1
ATOM 2830 O O . MET A 1 353 ? 2.065 22.207 29.017 1.00 91.31 353 MET A O 1
ATOM 2834 N N . SER A 1 354 ? 3.282 20.363 28.702 1.00 90.88 354 SER A N 1
ATOM 2835 C CA . SER A 1 354 ? 4.391 21.065 28.029 1.00 90.88 354 SER A CA 1
ATOM 2836 C C . SER A 1 354 ? 3.989 21.861 26.776 1.00 90.88 354 SER A C 1
ATOM 2838 O O . SER A 1 354 ? 4.751 22.723 26.320 1.00 90.88 354 SER A O 1
ATOM 2840 N N . ILE A 1 355 ? 2.829 21.539 26.196 1.00 90.31 355 ILE A N 1
ATOM 2841 C CA . ILE A 1 355 ? 2.237 22.202 25.031 1.00 90.31 355 ILE A CA 1
ATOM 2842 C C . ILE A 1 355 ? 1.196 23.219 25.497 1.00 90.31 355 ILE A C 1
ATOM 2844 O O . ILE A 1 355 ? 1.270 24.380 25.103 1.00 90.31 355 ILE A O 1
ATOM 2848 N N . ALA A 1 356 ? 0.281 22.789 26.367 1.00 89.19 356 ALA A N 1
ATOM 2849 C CA . ALA A 1 356 ? -0.756 23.611 26.980 1.00 89.19 356 ALA A CA 1
ATOM 2850 C C . ALA A 1 356 ? -0.187 24.874 27.654 1.00 89.19 356 ALA A C 1
ATOM 2852 O O . ALA A 1 356 ? -0.695 25.966 27.414 1.00 89.19 356 ALA A O 1
ATOM 2853 N N . ASP A 1 357 ? 0.914 24.756 28.402 1.00 86.94 357 ASP A N 1
ATOM 2854 C CA . ASP A 1 357 ? 1.560 25.870 29.117 1.00 86.94 357 ASP A CA 1
ATOM 2855 C C . ASP A 1 357 ? 2.152 26.939 28.183 1.00 86.94 357 ASP A C 1
ATOM 2857 O O . ASP A 1 357 ? 2.442 28.058 28.604 1.00 86.94 357 ASP A O 1
ATOM 2861 N N . LYS A 1 358 ? 2.363 26.602 26.905 1.00 87.12 358 LYS A N 1
ATOM 2862 C CA . LYS A 1 358 ? 2.907 27.519 25.893 1.00 87.12 358 LYS A CA 1
ATOM 2863 C C . LYS A 1 358 ? 1.818 28.234 25.093 1.00 87.12 358 LYS A C 1
ATOM 2865 O O . LYS A 1 358 ? 2.151 29.078 24.262 1.00 87.12 358 LYS A O 1
ATOM 2870 N N . MET A 1 359 ? 0.545 27.887 25.294 1.00 86.12 359 MET A N 1
ATOM 2871 C CA . MET A 1 359 ? -0.575 28.443 24.536 1.00 86.12 359 MET A CA 1
ATOM 2872 C C . MET A 1 359 ? -1.171 29.670 25.255 1.00 86.12 359 MET A C 1
ATOM 2874 O O . MET A 1 359 ? -1.486 29.579 26.439 1.00 86.12 359 MET A O 1
ATOM 2878 N N . PRO A 1 360 ? -1.331 30.817 24.564 1.00 67.38 360 PRO A N 1
ATOM 2879 C CA . PRO A 1 360 ? -1.761 32.074 25.186 1.00 67.38 360 PRO A CA 1
ATOM 2880 C C . PRO A 1 360 ? -3.268 32.162 25.482 1.00 67.38 360 PRO A C 1
ATOM 2882 O O . PRO A 1 360 ? -3.641 32.855 26.422 1.00 67.38 360 PRO A O 1
ATOM 2885 N N . ASP A 1 361 ? -4.120 31.452 24.732 1.00 65.12 361 ASP A N 1
ATOM 2886 C CA . ASP A 1 361 ? -5.583 31.550 24.823 1.00 65.12 361 ASP A CA 1
ATOM 2887 C C . ASP A 1 361 ? -6.235 30.165 24.808 1.00 65.12 361 ASP A C 1
ATOM 2889 O O . ASP A 1 361 ? -6.472 29.584 23.751 1.00 65.12 361 ASP A O 1
ATOM 2893 N N . ASN A 1 362 ? -6.592 29.677 25.995 1.00 63.06 362 ASN A N 1
ATOM 2894 C CA . ASN A 1 362 ? -7.296 28.416 26.211 1.00 63.06 362 ASN A CA 1
ATOM 2895 C C . ASN A 1 362 ? -6.446 27.168 25.906 1.00 63.06 362 ASN A C 1
ATOM 2897 O O . ASN A 1 362 ? -6.486 26.589 24.822 1.00 63.06 362 ASN A O 1
ATOM 2901 N N . SER A 1 363 ? -5.711 26.728 26.928 1.00 81.88 363 SER A N 1
ATOM 2902 C CA . SER A 1 363 ? -4.934 25.491 26.930 1.00 81.88 363 SER A CA 1
ATOM 2903 C C . SER A 1 363 ? -5.789 24.215 26.894 1.00 81.88 363 SER A C 1
ATOM 2905 O O . SER A 1 363 ? -5.227 23.119 26.933 1.00 81.88 363 SER A O 1
ATOM 2907 N N . ASP A 1 364 ? -7.118 24.326 26.805 1.00 91.94 364 ASP A N 1
ATOM 2908 C CA . ASP A 1 364 ? -8.048 23.201 26.796 1.00 91.94 364 ASP A CA 1
ATOM 2909 C C . ASP A 1 364 ? -8.184 22.572 25.404 1.00 91.94 364 ASP A C 1
ATOM 2911 O O . ASP A 1 364 ? -8.295 23.257 24.384 1.00 91.94 364 ASP A O 1
ATOM 2915 N N . GLY A 1 365 ? -8.267 21.244 25.362 1.00 92.12 365 GLY A N 1
ATOM 2916 C CA . GLY A 1 365 ? -8.392 20.469 24.128 1.00 92.12 365 GLY A CA 1
ATOM 2917 C C . GLY A 1 365 ? -7.062 20.018 23.519 1.00 92.12 365 GLY A C 1
ATOM 2918 O O . GLY A 1 365 ? -7.061 19.534 22.385 1.00 92.12 365 GLY A O 1
ATOM 2919 N N . VAL A 1 366 ? -5.939 20.147 24.239 1.00 95.00 366 VAL A N 1
ATOM 2920 C CA . VAL A 1 366 ? -4.680 19.472 23.888 1.00 95.00 366 VAL A CA 1
ATOM 2921 C C . VAL A 1 366 ? -4.800 18.005 24.285 1.00 95.00 366 VAL A C 1
ATOM 2923 O O . VAL A 1 366 ? -5.064 17.708 25.451 1.00 95.00 366 VAL A O 1
ATOM 2926 N N . PHE A 1 367 ? -4.625 17.084 23.339 1.00 96.12 367 PHE A N 1
ATOM 2927 C CA . PHE A 1 367 ? -4.980 15.683 23.558 1.00 96.12 367 PHE A CA 1
ATOM 2928 C C . PHE A 1 367 ? -4.009 14.675 22.944 1.00 96.12 367 PHE A C 1
ATOM 2930 O O . PHE A 1 367 ? -3.301 14.953 21.974 1.00 96.12 367 PHE A O 1
ATOM 2937 N N . LEU A 1 368 ? -4.020 13.469 23.510 1.00 95.12 368 LEU A N 1
ATOM 2938 C CA . LEU A 1 368 ? -3.482 12.262 22.892 1.00 95.12 368 LEU A CA 1
ATOM 2939 C C . LEU A 1 368 ? -4.280 11.029 23.324 1.00 95.12 368 LEU A C 1
ATOM 2941 O O . LEU A 1 368 ? -4.899 11.025 24.388 1.00 95.12 368 LEU A O 1
ATOM 2945 N N . ILE A 1 369 ? -4.226 9.970 22.522 1.00 93.81 369 ILE A N 1
ATOM 2946 C CA . ILE A 1 369 ? -4.788 8.656 22.832 1.00 93.81 369 ILE A CA 1
ATOM 2947 C C . ILE A 1 369 ? -3.646 7.665 23.044 1.00 93.81 369 ILE A C 1
ATOM 2949 O O . ILE A 1 369 ? -2.681 7.639 22.279 1.00 93.81 369 ILE A O 1
ATOM 2953 N N . ARG A 1 370 ? -3.747 6.856 24.098 1.00 89.38 370 ARG A N 1
ATOM 2954 C CA . ARG A 1 370 ? -2.744 5.856 24.488 1.00 89.38 370 ARG A CA 1
ATOM 2955 C C . ARG A 1 370 ? -3.390 4.538 24.916 1.00 89.38 370 ARG A C 1
ATOM 2957 O O . ARG A 1 370 ? -4.544 4.564 25.338 1.00 89.38 370 ARG A O 1
ATOM 2964 N N . PRO A 1 371 ? -2.669 3.406 24.894 1.00 83.31 371 PRO A N 1
ATOM 2965 C CA . PRO A 1 371 ? -3.124 2.186 25.546 1.00 83.31 371 PRO A CA 1
ATOM 2966 C C . PRO A 1 371 ? -3.366 2.402 27.044 1.00 83.31 371 PRO A C 1
ATOM 2968 O O . PRO A 1 371 ? -2.665 3.169 27.716 1.00 83.31 371 PRO A O 1
ATOM 2971 N N . SER A 1 372 ? -4.359 1.710 27.587 1.00 78.94 372 SER A N 1
ATOM 2972 C CA . SER A 1 372 ? -4.619 1.702 29.020 1.00 78.94 372 SER A CA 1
ATOM 2973 C C . SER A 1 372 ? -3.563 0.867 29.747 1.00 78.94 372 SER A C 1
ATOM 2975 O O . SER A 1 372 ? -3.305 -0.277 29.395 1.00 78.94 372 SER A O 1
ATOM 2977 N N . ALA A 1 373 ? -2.949 1.435 30.789 1.00 76.12 373 ALA A N 1
ATOM 2978 C CA . ALA A 1 373 ? -2.046 0.692 31.672 1.00 76.12 373 ALA A CA 1
ATOM 2979 C C . ALA A 1 373 ? -2.799 -0.173 32.698 1.00 76.12 373 ALA A C 1
ATOM 2981 O O . ALA A 1 373 ? -2.197 -1.030 33.336 1.00 76.12 373 ALA A O 1
ATOM 2982 N N . SER A 1 374 ? -4.093 0.094 32.904 1.00 74.19 374 SER A N 1
ATOM 2983 C CA . SER A 1 374 ? -4.910 -0.534 33.948 1.00 74.19 374 SER A CA 1
ATOM 2984 C C . SER A 1 374 ? -5.916 -1.555 33.422 1.00 74.19 374 SER A C 1
ATOM 2986 O O . SER A 1 374 ? -6.415 -2.347 34.214 1.00 74.19 374 SER A O 1
ATOM 2988 N N . GLN A 1 375 ? -6.255 -1.522 32.129 1.00 72.38 375 GLN A N 1
ATOM 2989 C CA . GLN A 1 375 ? -7.214 -2.440 31.507 1.00 72.38 375 GLN A CA 1
ATOM 2990 C C . GLN A 1 375 ? -6.703 -2.883 30.134 1.00 72.38 375 GLN A C 1
ATOM 2992 O O . GLN A 1 375 ? -6.616 -2.073 29.212 1.00 72.38 375 GLN A O 1
ATOM 2997 N N . ASP A 1 376 ? -6.373 -4.164 29.999 1.00 62.09 376 ASP A N 1
ATOM 2998 C CA . ASP A 1 376 ? -5.879 -4.722 28.741 1.00 62.09 376 ASP A CA 1
ATOM 2999 C C . ASP A 1 376 ? -6.937 -4.610 27.635 1.00 62.09 376 ASP A C 1
ATOM 3001 O O . ASP A 1 376 ? -8.097 -4.967 27.831 1.00 62.09 376 ASP A O 1
ATOM 3005 N N . GLY A 1 377 ? -6.527 -4.129 26.458 1.00 63.50 377 GLY A N 1
ATOM 3006 C CA . GLY A 1 377 ? -7.403 -3.969 25.290 1.00 63.50 377 GLY A CA 1
ATOM 3007 C C . GLY A 1 377 ? -8.169 -2.643 25.219 1.00 63.50 377 GLY A C 1
ATOM 3008 O O . GLY A 1 377 ? -8.811 -2.385 24.207 1.00 63.50 377 GLY A O 1
ATOM 3009 N N . PHE A 1 378 ? -8.062 -1.783 26.236 1.00 76.88 378 PHE A N 1
ATOM 3010 C CA . PHE A 1 378 ? -8.692 -0.460 26.248 1.00 76.88 378 PHE A CA 1
ATOM 3011 C C . PHE A 1 378 ? -7.706 0.641 25.854 1.00 76.88 378 PHE A C 1
ATOM 3013 O O . PHE A 1 378 ? -6.496 0.543 26.090 1.00 76.88 378 PHE A O 1
ATOM 3020 N N . PHE A 1 379 ? -8.244 1.742 25.336 1.00 88.06 379 PHE A N 1
ATOM 3021 C CA . PHE A 1 379 ? -7.506 2.983 25.117 1.00 88.06 379 PHE A CA 1
ATOM 3022 C C . PHE A 1 379 ? -7.874 4.027 26.170 1.00 88.06 379 PHE A C 1
ATOM 3024 O O . PHE A 1 379 ? -8.837 3.888 26.919 1.00 88.06 379 PHE A O 1
ATOM 3031 N N . VAL A 1 380 ? -7.075 5.081 26.265 1.00 91.81 380 VAL A N 1
ATOM 3032 C CA . VAL A 1 380 ? -7.327 6.230 27.128 1.00 91.81 380 VAL A CA 1
ATOM 3033 C C . VAL A 1 380 ? -7.117 7.497 26.319 1.00 91.81 380 VAL A C 1
ATOM 3035 O O . VAL A 1 380 ? -6.022 7.719 25.802 1.00 91.81 380 VAL A O 1
ATOM 3038 N N . LEU A 1 381 ? -8.140 8.346 26.265 1.00 96.19 381 LEU A N 1
ATOM 3039 C CA . LEU A 1 381 ? -8.006 9.738 25.860 1.00 96.19 381 LEU A CA 1
ATOM 3040 C C . LEU A 1 381 ? -7.456 10.540 27.040 1.00 96.19 381 LEU A C 1
ATOM 3042 O O . LEU A 1 381 ? -8.128 10.697 28.058 1.00 96.19 381 LEU A O 1
ATOM 3046 N N . SER A 1 382 ? -6.246 11.068 26.898 1.00 96.62 382 SER A N 1
ATOM 3047 C CA . SER A 1 382 ? -5.690 12.074 27.800 1.00 96.62 382 SER A CA 1
ATOM 3048 C C . SER A 1 382 ? -5.908 13.459 27.183 1.00 96.62 382 SER A C 1
ATOM 3050 O O . SER A 1 382 ? -5.468 13.688 26.059 1.00 96.62 382 SER A O 1
ATOM 3052 N N . ILE A 1 383 ? -6.575 14.376 27.891 1.00 96.19 383 ILE A N 1
ATOM 3053 C CA . ILE A 1 383 ? -6.958 15.700 27.363 1.00 96.19 383 ILE A CA 1
ATOM 3054 C C . ILE A 1 383 ? -6.835 16.809 28.415 1.00 96.19 383 ILE A C 1
ATOM 3056 O O . ILE A 1 383 ? -7.178 16.597 29.578 1.00 96.19 383 ILE A O 1
ATOM 3060 N N . SER A 1 384 ? -6.358 17.994 28.027 1.00 95.06 384 SER A N 1
ATOM 3061 C CA . SER A 1 384 ? -6.348 19.179 28.891 1.00 95.06 384 SER A CA 1
ATOM 3062 C C . SER A 1 384 ? -7.723 19.851 28.968 1.00 95.06 384 SER A C 1
ATOM 3064 O O . SER A 1 384 ? -8.371 20.086 27.949 1.00 95.06 384 SER A O 1
ATOM 3066 N N . MET A 1 385 ? -8.164 20.177 30.183 1.00 92.69 385 MET A N 1
ATOM 3067 C CA . MET A 1 385 ? -9.339 21.012 30.442 1.00 92.69 385 MET A CA 1
ATOM 3068 C C . MET A 1 385 ? -9.221 21.671 31.822 1.00 92.69 385 MET A C 1
ATOM 3070 O O . MET A 1 385 ? -8.989 20.983 32.823 1.00 92.69 385 MET A O 1
ATOM 3074 N N . GLY A 1 386 ? -9.382 22.993 31.897 1.00 87.88 386 GLY A N 1
ATOM 3075 C CA . GLY A 1 386 ? -9.338 23.752 33.147 1.00 87.88 386 GLY A CA 1
ATOM 3076 C C . GLY A 1 386 ? -7.980 23.680 33.854 1.00 87.88 386 GLY A C 1
ATOM 3077 O O . GLY A 1 386 ? -7.923 23.564 35.080 1.00 87.88 386 GLY A O 1
ATOM 3078 N N . GLY A 1 387 ? -6.881 23.672 33.091 1.00 86.81 387 GLY A N 1
ATOM 3079 C CA . GLY A 1 387 ? -5.515 23.598 33.631 1.00 86.81 387 GLY A CA 1
ATOM 3080 C C . GLY A 1 387 ? -5.141 22.245 34.253 1.00 86.81 387 GLY A C 1
ATOM 3081 O O . GLY A 1 387 ? -4.188 22.156 35.026 1.00 86.81 387 GLY A O 1
ATOM 3082 N N . ARG A 1 388 ? -5.897 21.181 33.954 1.00 90.19 388 ARG A N 1
ATOM 3083 C CA . ARG A 1 388 ? -5.631 19.798 34.384 1.00 90.19 388 ARG A CA 1
ATOM 3084 C C . ARG A 1 388 ? -5.751 18.840 33.204 1.00 90.19 388 ARG A C 1
ATOM 3086 O O . ARG A 1 388 ? -6.454 19.132 32.244 1.00 90.19 388 ARG A O 1
ATOM 3093 N N . VAL A 1 389 ? -5.092 17.683 33.295 1.00 93.62 389 VAL A N 1
ATOM 3094 C CA . VAL A 1 389 ? -5.239 16.599 32.311 1.00 93.62 389 VAL A CA 1
ATOM 3095 C C . VAL A 1 389 ? -6.223 15.559 32.833 1.00 93.62 389 VAL A C 1
ATOM 3097 O O . VAL A 1 389 ? -5.998 14.925 33.867 1.00 93.62 389 VAL A O 1
ATOM 3100 N N . HIS A 1 390 ? -7.301 15.358 32.087 1.00 94.31 390 HIS A N 1
ATOM 3101 C CA . HIS A 1 390 ? -8.302 14.324 32.318 1.00 94.31 390 HIS A CA 1
ATOM 3102 C C . HIS A 1 390 ? -7.962 13.079 31.504 1.00 94.31 390 HIS A C 1
ATOM 3104 O O . HIS A 1 390 ? -7.278 13.159 30.488 1.00 94.31 390 HIS A O 1
ATOM 3110 N N . ASN A 1 391 ? -8.383 11.914 31.990 1.00 93.56 391 ASN A N 1
ATOM 3111 C CA . ASN A 1 391 ? -8.108 10.623 31.364 1.00 93.56 391 ASN A CA 1
ATOM 3112 C C . ASN A 1 391 ? -9.419 9.845 31.256 1.00 93.56 391 ASN A C 1
ATOM 3114 O O . ASN A 1 391 ? -9.941 9.408 32.280 1.00 93.56 391 ASN A O 1
ATOM 3118 N N . CYS A 1 392 ? -9.924 9.680 30.039 1.00 92.62 392 CYS A N 1
ATOM 3119 C CA . CYS A 1 392 ? -11.181 8.995 29.757 1.00 92.62 392 CYS A CA 1
ATOM 3120 C C . CYS A 1 392 ? -10.903 7.658 29.079 1.00 92.62 392 CYS A C 1
ATOM 3122 O O . CYS A 1 392 ? -10.149 7.603 28.108 1.00 92.62 392 CYS A O 1
ATOM 3124 N N . LEU A 1 393 ? -11.487 6.583 29.604 1.00 90.50 393 LEU A N 1
ATOM 3125 C CA . LEU A 1 393 ? -11.305 5.242 29.065 1.00 90.50 393 LEU A CA 1
ATOM 3126 C C . LEU A 1 393 ? -12.148 5.066 27.795 1.00 90.50 393 LEU A C 1
ATOM 3128 O O . LEU A 1 393 ? -13.325 5.419 27.779 1.00 90.50 393 LEU A O 1
ATOM 3132 N N . ILE A 1 394 ? -11.533 4.510 26.760 1.00 90.38 394 ILE A N 1
ATOM 3133 C CA . ILE A 1 394 ? -12.153 4.163 25.485 1.00 90.38 394 ILE A CA 1
ATOM 3134 C C . ILE A 1 394 ? -12.185 2.639 25.396 1.00 90.38 394 ILE A C 1
ATOM 3136 O O . ILE A 1 394 ? -11.143 1.980 25.490 1.00 90.38 394 ILE A O 1
ATOM 3140 N N . GLU A 1 395 ? -13.379 2.092 25.221 1.00 83.94 395 GLU A N 1
ATOM 3141 C CA . GLU A 1 395 ? -13.610 0.676 24.974 1.00 83.94 395 GLU A CA 1
ATOM 3142 C C . GLU A 1 395 ? -13.688 0.380 23.474 1.00 83.94 395 GLU A C 1
ATOM 3144 O O . GLU A 1 395 ? -13.951 1.269 22.663 1.00 83.94 395 GLU A O 1
ATOM 3149 N N . TYR A 1 396 ? -13.453 -0.879 23.113 1.00 79.06 396 TYR A N 1
ATOM 3150 C CA . TYR A 1 396 ? -13.723 -1.398 21.777 1.00 79.06 396 TYR A CA 1
ATOM 3151 C C . TYR A 1 396 ? -14.642 -2.611 21.888 1.00 79.06 396 TYR A C 1
ATOM 3153 O O . TYR A 1 396 ? -14.310 -3.586 22.569 1.00 79.06 396 TYR A O 1
ATOM 3161 N N . ARG A 1 397 ? -15.778 -2.567 21.190 1.00 71.56 397 ARG A N 1
ATOM 3162 C CA . ARG A 1 397 ? -16.729 -3.677 21.093 1.00 71.56 397 ARG A CA 1
ATOM 3163 C C . ARG A 1 397 ? -16.729 -4.227 19.677 1.00 71.56 397 ARG A C 1
ATOM 3165 O O . ARG A 1 397 ? -17.161 -3.558 18.748 1.00 71.56 397 ARG A O 1
ATOM 3172 N N . ALA A 1 398 ? -16.277 -5.467 19.517 1.00 56.78 398 ALA A N 1
ATOM 3173 C CA . ALA A 1 398 ? -16.235 -6.114 18.206 1.00 56.78 398 ALA A CA 1
ATOM 3174 C C . ALA A 1 398 ? -17.636 -6.427 17.641 1.00 56.78 398 ALA A C 1
ATOM 3176 O O . ALA A 1 398 ? -17.789 -6.551 16.427 1.00 56.78 398 ALA A O 1
ATOM 3177 N N . GLN A 1 399 ? -18.645 -6.597 18.505 1.00 54.69 399 GLN A N 1
ATOM 3178 C CA . GLN A 1 399 ? -20.032 -6.881 18.126 1.00 54.69 399 GLN A CA 1
ATOM 3179 C C . GLN A 1 399 ? -21.006 -6.282 19.148 1.00 54.69 399 GLN A C 1
ATOM 3181 O O . GLN A 1 399 ? -20.671 -6.251 20.338 1.00 54.69 399 GLN A O 1
ATOM 3186 N N . PRO A 1 400 ? -22.199 -5.846 18.709 1.00 56.28 400 PRO A N 1
ATOM 3187 C CA . PRO A 1 400 ? -23.198 -5.307 19.613 1.00 56.28 400 PRO A CA 1
ATOM 3188 C C . PRO A 1 400 ? -23.935 -6.435 20.361 1.00 56.28 400 PRO A C 1
ATOM 3190 O O . PRO A 1 400 ? -24.055 -7.548 19.832 1.00 56.28 400 PRO A O 1
ATOM 3193 N N . PRO A 1 401 ? -24.443 -6.185 21.581 1.00 57.56 401 PRO A N 1
ATOM 3194 C CA . PRO A 1 401 ? -25.340 -7.111 22.268 1.00 57.56 401 PRO A CA 1
ATOM 3195 C C . PRO A 1 401 ? -26.600 -7.429 21.437 1.00 57.56 401 PRO A C 1
ATOM 3197 O O . PRO A 1 401 ? -27.025 -6.606 20.623 1.00 57.56 401 PRO A O 1
ATOM 3200 N N . PRO A 1 402 ? -27.245 -8.596 21.632 1.00 48.28 402 PRO A N 1
ATOM 3201 C CA . PRO A 1 402 ? -28.494 -8.924 20.945 1.00 48.28 402 PRO A CA 1
ATOM 3202 C C . PRO A 1 402 ? -29.568 -7.847 21.174 1.00 48.28 402 PRO A C 1
ATOM 3204 O O . PRO A 1 402 ? -29.990 -7.622 22.306 1.00 48.28 402 PRO A O 1
ATOM 3207 N N . GLY A 1 403 ? -30.019 -7.200 20.096 1.00 51.81 403 GLY A N 1
ATOM 3208 C CA . GLY A 1 403 ? -31.018 -6.122 20.141 1.00 51.81 403 GLY A CA 1
ATOM 3209 C C . GLY A 1 403 ? -30.445 -4.700 20.193 1.00 51.81 403 GLY A C 1
ATOM 3210 O O . GLY A 1 403 ? -31.216 -3.745 20.120 1.00 51.81 403 GLY A O 1
ATOM 3211 N N . GLU A 1 404 ? -29.123 -4.552 20.257 1.00 60.91 404 GLU A N 1
ATOM 3212 C CA . GLU A 1 404 ? -28.418 -3.271 20.173 1.00 60.91 404 GLU A CA 1
ATOM 3213 C C . GLU A 1 404 ? -27.640 -3.169 18.849 1.00 60.91 404 GLU A C 1
ATOM 3215 O O . GLU A 1 404 ? -27.340 -4.172 18.201 1.00 60.91 404 GLU A O 1
ATOM 3220 N N . TYR A 1 405 ? -27.312 -1.943 18.438 1.00 59.97 405 TYR A N 1
ATOM 3221 C CA . TYR A 1 405 ? -26.503 -1.652 17.241 1.00 59.97 405 TYR A CA 1
ATOM 3222 C C . TYR A 1 405 ? -25.156 -0.999 17.613 1.00 59.97 405 TYR A C 1
ATOM 3224 O O . TYR A 1 405 ? -24.496 -0.374 16.791 1.00 59.97 405 TYR A O 1
ATOM 3232 N N . GLU A 1 406 ? -24.755 -1.125 18.879 1.00 71.81 406 GLU A N 1
ATOM 3233 C CA . GLU A 1 406 ? -23.602 -0.461 19.490 1.00 71.81 406 GLU A CA 1
ATOM 3234 C C . GLU A 1 406 ? -22.316 -1.302 19.373 1.00 71.81 406 GLU A C 1
ATOM 3236 O O . GLU A 1 406 ? -22.049 -2.181 20.197 1.00 71.81 406 GLU A O 1
ATOM 3241 N N . ALA A 1 407 ? -21.512 -1.058 18.332 1.00 74.62 407 ALA A N 1
ATOM 3242 C CA . ALA A 1 407 ? -20.213 -1.707 18.131 1.00 74.62 407 ALA A CA 1
ATOM 3243 C C . ALA A 1 407 ? -19.170 -0.751 17.542 1.00 74.62 407 ALA A C 1
ATOM 3245 O O . ALA A 1 407 ? -19.501 0.178 16.812 1.00 74.62 407 ALA A O 1
ATOM 3246 N N . GLY A 1 408 ? -17.900 -0.999 17.857 1.00 83.75 408 GLY A N 1
ATOM 3247 C CA . GLY A 1 408 ? -16.774 -0.128 17.540 1.00 83.75 408 GLY A CA 1
ATOM 3248 C C . GLY A 1 408 ? -16.161 0.504 18.790 1.00 83.75 408 GLY A C 1
ATOM 3249 O O . GLY A 1 408 ? -16.237 -0.049 19.889 1.00 83.75 408 GLY A O 1
ATOM 3250 N N . PHE A 1 409 ? -15.521 1.655 18.618 1.00 89.38 409 PHE A N 1
ATOM 3251 C CA . PHE A 1 409 ? -14.889 2.437 19.674 1.00 89.38 409 PHE A CA 1
ATOM 3252 C C . PHE A 1 409 ? -15.881 3.400 20.318 1.00 89.38 409 PHE A C 1
ATOM 3254 O O . PHE A 1 409 ? -16.553 4.149 19.616 1.00 89.38 409 PHE A O 1
ATOM 3261 N N . ALA A 1 410 ? -15.919 3.438 21.644 1.00 90.56 410 ALA A N 1
ATOM 3262 C CA . ALA A 1 410 ? -16.723 4.391 22.403 1.00 90.56 410 ALA A CA 1
ATOM 3263 C C . ALA A 1 410 ? -16.026 4.743 23.716 1.00 90.56 410 ALA A C 1
ATOM 3265 O O . ALA A 1 410 ? -15.119 4.039 24.163 1.00 90.56 410 ALA A O 1
ATOM 3266 N N . PHE A 1 411 ? -16.452 5.826 24.362 1.00 92.06 411 PHE A N 1
ATOM 3267 C CA . PHE A 1 411 ? -16.140 5.970 25.779 1.00 92.06 411 PHE A CA 1
ATOM 3268 C C . PHE A 1 411 ? -16.867 4.885 26.573 1.00 92.06 411 PHE A C 1
ATOM 3270 O O . PHE A 1 411 ? -17.962 4.469 26.204 1.00 92.06 411 PHE A O 1
ATOM 3277 N N . LEU A 1 412 ? -16.266 4.449 27.678 1.00 80.56 412 LEU A N 1
ATOM 3278 C CA . LEU A 1 412 ? -16.921 3.496 28.568 1.00 80.56 412 LEU A CA 1
ATOM 3279 C C . LEU A 1 412 ? -18.291 4.043 29.015 1.00 80.56 412 LEU A C 1
ATOM 3281 O O . LEU A 1 412 ? -18.373 5.193 29.452 1.00 80.56 412 LEU A O 1
ATOM 3285 N N . GLU A 1 413 ? -19.330 3.207 28.921 1.00 75.19 413 GLU A N 1
ATOM 3286 C CA . GLU A 1 413 ? -20.714 3.531 29.323 1.00 75.19 413 GLU A CA 1
ATOM 3287 C C . GLU A 1 413 ? -21.371 4.671 28.513 1.00 75.19 413 GLU A C 1
ATOM 3289 O O . GLU A 1 413 ? -22.234 5.388 29.023 1.00 75.19 413 GLU A O 1
ATOM 3294 N N . THR A 1 414 ? -21.007 4.843 27.235 1.00 79.44 414 THR A N 1
ATOM 3295 C CA . THR A 1 414 ? -21.713 5.758 26.318 1.00 79.44 414 THR A CA 1
ATOM 3296 C C . THR A 1 414 ? -22.417 5.029 25.175 1.00 79.44 414 THR A C 1
ATOM 3298 O O . THR A 1 414 ? -22.135 3.867 24.896 1.00 79.44 414 THR A O 1
ATOM 3301 N N . ALA A 1 415 ? -23.346 5.734 24.516 1.00 76.56 415 ALA A N 1
ATOM 3302 C CA . ALA A 1 415 ? -24.139 5.222 23.391 1.00 76.56 415 ALA A CA 1
ATOM 3303 C C . ALA A 1 415 ? -23.529 5.530 22.005 1.00 76.56 415 ALA A C 1
ATOM 3305 O O . ALA A 1 415 ? -23.989 5.017 20.988 1.00 76.56 415 ALA A O 1
ATOM 3306 N N . ASN A 1 416 ? -22.508 6.393 21.934 1.00 85.31 416 ASN A N 1
ATOM 3307 C CA . ASN A 1 416 ? -21.906 6.810 20.665 1.00 85.31 416 ASN A CA 1
ATOM 3308 C C . ASN A 1 416 ? -20.713 5.911 20.326 1.00 85.31 416 ASN A C 1
ATOM 3310 O O . ASN A 1 416 ? -19.622 6.107 20.869 1.00 85.31 416 ASN A O 1
ATOM 3314 N N . TYR A 1 417 ? -20.936 4.962 19.416 1.00 89.12 417 TYR A N 1
ATOM 3315 C CA . TYR A 1 417 ? -19.910 4.065 18.887 1.00 89.12 417 TYR A CA 1
ATOM 3316 C C . TYR A 1 417 ? -19.440 4.506 17.508 1.00 89.12 417 TYR A C 1
ATOM 3318 O O . TYR A 1 417 ? -20.222 4.993 16.692 1.00 89.12 417 TYR A O 1
ATOM 3326 N N . PHE A 1 418 ? -18.153 4.294 17.255 1.00 92.88 418 PHE A N 1
ATOM 3327 C CA . PHE A 1 418 ? -17.483 4.665 16.019 1.00 92.88 418 PHE A CA 1
ATOM 3328 C C . PHE A 1 418 ? -16.761 3.451 15.429 1.00 92.88 418 PHE A C 1
ATOM 3330 O O . PHE A 1 418 ? -16.036 2.783 16.169 1.00 92.88 418 PHE A O 1
ATOM 3337 N N . PRO A 1 419 ? -16.876 3.168 14.119 1.00 90.75 419 PRO A N 1
ATOM 3338 C CA . PRO A 1 419 ? -16.202 2.021 13.506 1.00 90.75 419 PRO A CA 1
ATOM 3339 C C . PRO A 1 419 ? -14.691 2.001 13.734 1.00 90.75 419 PRO A C 1
ATOM 3341 O O . PRO A 1 419 ? -14.101 0.945 13.955 1.00 90.75 419 PRO A O 1
ATOM 3344 N N . THR A 1 420 ? -14.063 3.178 13.735 1.00 93.00 420 THR A N 1
ATOM 3345 C CA . THR A 1 420 ? -12.613 3.317 13.875 1.00 93.00 420 THR A CA 1
ATOM 3346 C C . THR A 1 420 ? -12.240 4.366 14.915 1.00 93.00 420 THR A C 1
ATOM 3348 O O . THR A 1 420 ? -13.000 5.286 15.228 1.00 93.00 420 THR A O 1
ATOM 3351 N N . LEU A 1 421 ? -11.014 4.279 15.434 1.00 92.19 421 LEU A N 1
ATOM 3352 C CA . LEU A 1 421 ? -10.487 5.305 16.333 1.00 92.19 421 LEU A CA 1
ATOM 3353 C C . LEU A 1 421 ? -10.286 6.653 15.612 1.00 92.19 421 LEU A C 1
ATOM 3355 O O . LEU A 1 421 ? -10.329 7.707 16.244 1.00 92.19 421 LEU A O 1
ATOM 3359 N N . VAL A 1 422 ? -10.102 6.634 14.286 1.00 94.19 422 VAL A N 1
ATOM 3360 C CA . VAL A 1 422 ? -10.086 7.847 13.455 1.00 94.19 422 VAL A CA 1
ATOM 3361 C C . VAL A 1 422 ? -11.466 8.494 13.419 1.00 94.19 422 VAL A C 1
ATOM 3363 O O . VAL A 1 422 ? -11.542 9.706 13.585 1.00 94.19 422 VAL A O 1
ATOM 3366 N N . ASP A 1 423 ? -12.540 7.716 13.279 1.00 95.69 423 ASP A N 1
ATOM 3367 C CA . ASP A 1 423 ? -13.918 8.224 13.315 1.00 95.69 423 ASP A CA 1
ATOM 3368 C C . ASP A 1 423 ? -14.267 8.824 14.681 1.00 95.69 423 ASP A C 1
ATOM 3370 O O . ASP A 1 423 ? -14.842 9.910 14.757 1.00 95.69 423 ASP A O 1
ATOM 3374 N N . PHE A 1 424 ? -13.823 8.180 15.764 1.00 95.38 424 PHE A N 1
ATOM 3375 C CA . PHE A 1 424 ? -13.932 8.723 17.119 1.00 95.38 424 PHE A CA 1
ATOM 3376 C C . PHE A 1 424 ? -13.258 10.103 17.230 1.00 95.38 424 PHE A C 1
ATOM 3378 O O . PHE A 1 424 ? -13.847 11.063 17.735 1.00 95.38 424 PHE A O 1
ATOM 3385 N N . VAL A 1 425 ? -12.022 10.237 16.729 1.00 95.88 425 VAL A N 1
ATOM 3386 C CA . VAL A 1 425 ? -11.288 11.513 16.760 1.00 95.88 425 VAL A CA 1
ATOM 3387 C C . VAL A 1 425 ? -11.915 12.544 15.818 1.00 95.88 425 VAL A C 1
ATOM 3389 O O . VAL A 1 425 ? -12.030 13.710 16.198 1.00 95.88 425 VAL A O 1
ATOM 3392 N N . LYS A 1 426 ? -12.359 12.134 14.622 1.00 94.81 426 LYS A N 1
ATOM 3393 C CA . LYS A 1 426 ? -13.107 12.966 13.666 1.00 94.81 426 LYS A CA 1
ATOM 3394 C C . LYS A 1 426 ? -14.312 13.593 14.351 1.00 94.81 426 LYS A C 1
ATOM 3396 O O . LYS A 1 426 ? -14.408 14.819 14.391 1.00 94.81 426 LYS A O 1
ATOM 3401 N N . PHE A 1 427 ? -15.166 12.782 14.968 1.00 95.12 427 PHE A N 1
ATOM 3402 C CA . PHE A 1 427 ? -16.367 13.251 15.646 1.00 95.12 427 PHE A CA 1
ATOM 3403 C C . PHE A 1 427 ? -16.040 14.251 16.764 1.00 95.12 427 PHE A C 1
ATOM 3405 O O . PHE A 1 427 ? -16.471 15.406 16.721 1.00 95.12 427 PHE A O 1
ATOM 3412 N N . TYR A 1 428 ? -15.193 13.872 17.726 1.00 95.38 428 TYR A N 1
ATOM 3413 C CA . TYR A 1 428 ? -14.875 14.741 18.866 1.00 95.38 428 TYR A CA 1
ATOM 3414 C C . TYR A 1 428 ? -13.945 15.920 18.530 1.00 95.38 428 TYR A C 1
ATOM 3416 O O . TYR A 1 428 ? -13.743 16.802 19.366 1.00 95.38 428 TYR A O 1
ATOM 3424 N N . SER A 1 429 ? -13.410 16.009 17.306 1.00 94.88 429 SER A N 1
ATOM 3425 C CA . SER A 1 429 ? -12.768 17.239 16.810 1.00 94.88 429 SER A CA 1
ATOM 3426 C C . SER A 1 429 ? -13.774 18.372 16.564 1.00 94.88 429 SER A C 1
ATOM 3428 O O . SER A 1 429 ? -13.411 19.552 16.599 1.00 94.88 429 SER A O 1
ATOM 3430 N N . LYS A 1 430 ? -15.050 18.022 16.349 1.00 93.81 430 LYS A N 1
ATOM 3431 C CA . LYS A 1 430 ? -16.150 18.956 16.073 1.00 93.81 430 LYS A CA 1
ATOM 3432 C C . LYS A 1 430 ? -17.171 19.029 17.202 1.00 93.81 430 LYS A C 1
ATOM 3434 O O . LYS A 1 430 ? -17.629 20.126 17.514 1.00 93.81 430 LYS A O 1
ATOM 3439 N N . PHE A 1 431 ? -17.511 17.896 17.809 1.00 93.25 431 PHE A N 1
ATOM 3440 C CA . PHE A 1 431 ? -18.514 17.803 18.869 1.00 93.25 431 PHE A CA 1
ATOM 3441 C C . PHE A 1 431 ? -17.871 17.821 20.259 1.00 93.25 431 PHE A C 1
ATOM 3443 O O . PHE A 1 431 ? -16.806 17.242 20.476 1.00 93.25 431 PHE A O 1
ATOM 3450 N N . THR A 1 432 ? -18.510 18.522 21.199 1.00 93.69 432 THR A N 1
ATOM 3451 C CA . THR A 1 432 ? -18.003 18.689 22.571 1.00 93.69 432 THR A CA 1
ATOM 3452 C C . THR A 1 432 ? -18.045 17.376 23.351 1.00 93.69 432 THR A C 1
ATOM 3454 O O . THR A 1 432 ? -18.980 16.587 23.229 1.00 93.69 432 THR A O 1
ATOM 3457 N N . LEU A 1 433 ? -17.043 17.162 24.204 1.00 92.75 433 LEU A N 1
ATOM 3458 C CA . LEU A 1 433 ? -16.969 16.026 25.126 1.00 92.75 433 LEU A CA 1
ATOM 3459 C C . LEU A 1 433 ? -17.927 16.158 26.322 1.00 92.75 433 LEU A C 1
ATOM 3461 O O . LEU A 1 433 ? -18.054 15.217 27.106 1.00 92.75 433 LEU A O 1
ATOM 3465 N N . LYS A 1 434 ? -18.630 17.292 26.443 1.00 90.25 434 LYS A N 1
ATOM 3466 C CA . LYS A 1 434 ? -19.565 17.591 27.535 1.00 90.25 434 LYS A CA 1
ATOM 3467 C C . LYS A 1 434 ? -20.646 16.529 27.718 1.00 90.25 434 LYS A C 1
ATOM 3469 O O . LYS A 1 434 ? -21.044 16.264 28.846 1.00 90.25 434 LYS A O 1
ATOM 3474 N N . GLU A 1 435 ? -21.105 15.925 26.621 1.00 84.19 435 GLU A N 1
ATOM 3475 C CA . GLU A 1 435 ? -22.111 14.855 26.653 1.00 84.19 435 GLU A CA 1
ATOM 3476 C C . GLU A 1 435 ? -21.599 13.588 27.347 1.00 84.19 435 GLU A C 1
ATOM 3478 O O . GLU A 1 435 ? -22.378 12.874 27.969 1.00 84.19 435 GLU A O 1
ATOM 3483 N N . HIS A 1 436 ? -20.293 13.318 27.272 1.00 84.56 436 HIS A N 1
ATOM 3484 C CA . HIS A 1 436 ? -19.666 12.207 27.984 1.00 84.56 436 HIS A CA 1
ATOM 3485 C C . HIS A 1 436 ? -19.306 12.593 29.425 1.00 84.56 436 HIS A C 1
ATOM 3487 O O . HIS A 1 436 ? -19.489 11.809 30.353 1.00 84.56 436 HIS A O 1
ATOM 3493 N N . ASN A 1 437 ? -18.770 13.797 29.622 1.00 85.75 437 ASN A N 1
ATOM 3494 C CA . ASN A 1 437 ? -18.355 14.282 30.929 1.00 85.75 437 ASN A CA 1
ATOM 3495 C C . ASN A 1 437 ? -18.586 15.791 31.007 1.00 85.75 437 ASN A C 1
ATOM 3497 O O . ASN A 1 437 ? -17.912 16.551 30.316 1.00 85.75 437 ASN A O 1
ATOM 3501 N N . GLU A 1 438 ? -19.488 16.235 31.887 1.00 87.31 438 GLU A N 1
ATOM 3502 C CA . GLU A 1 438 ? -19.843 17.655 32.041 1.00 87.31 438 GLU A CA 1
ATOM 3503 C C . GLU A 1 438 ? -18.633 18.557 32.347 1.00 87.31 438 GLU A C 1
ATOM 3505 O O . GLU A 1 438 ? -18.653 19.747 32.032 1.00 87.31 438 GLU A O 1
ATOM 3510 N N . MET A 1 439 ? -17.563 17.998 32.930 1.00 86.25 439 MET A N 1
ATOM 3511 C CA . MET A 1 439 ? -16.313 18.717 33.205 1.00 86.25 439 MET A CA 1
ATOM 3512 C C . MET A 1 439 ? -15.428 18.907 31.964 1.00 86.25 439 MET A C 1
ATOM 3514 O O . MET A 1 439 ? -14.439 19.630 32.046 1.00 86.25 439 MET A O 1
ATOM 3518 N N . LEU A 1 440 ? -15.757 18.273 30.835 1.00 89.88 440 LEU A N 1
ATOM 3519 C CA . LEU A 1 440 ? -15.029 18.317 29.566 1.00 89.88 440 LEU A CA 1
ATOM 3520 C C . LEU A 1 440 ? -15.804 19.096 28.498 1.00 89.88 440 LEU A C 1
ATOM 3522 O O . LEU A 1 440 ? -16.077 18.582 27.418 1.00 89.88 440 LEU A O 1
ATOM 3526 N N . ASP A 1 441 ? -16.134 20.360 28.767 1.00 93.06 441 ASP A N 1
ATOM 3527 C CA . ASP A 1 441 ? -16.747 21.247 27.765 1.00 93.06 441 ASP A CA 1
ATOM 3528 C C . ASP A 1 441 ? -15.712 21.786 26.757 1.00 93.06 441 ASP A C 1
ATOM 3530 O O . ASP A 1 441 ? -15.411 22.978 26.686 1.00 93.06 441 ASP A O 1
ATOM 3534 N N . THR A 1 442 ? -15.097 20.869 26.013 1.00 93.62 442 THR A N 1
ATOM 3535 C CA . THR A 1 442 ? -14.111 21.152 24.969 1.00 93.62 442 THR A CA 1
ATOM 3536 C C . THR A 1 442 ? -14.159 20.078 23.882 1.00 93.62 442 THR A C 1
ATOM 3538 O O . THR A 1 442 ? -14.747 19.010 24.057 1.00 93.62 442 THR A O 1
ATOM 3541 N N . THR A 1 443 ? -13.527 20.364 22.749 1.00 94.75 443 THR A N 1
ATOM 3542 C CA . THR A 1 443 ? -13.324 19.426 21.640 1.00 94.75 443 THR A CA 1
ATOM 3543 C C . THR A 1 443 ? -11.859 18.990 21.579 1.00 94.75 443 THR A C 1
ATOM 3545 O O . THR A 1 443 ? -10.986 19.560 22.243 1.00 94.75 443 THR A O 1
ATOM 3548 N N . LEU A 1 444 ? -11.562 17.987 20.756 1.00 95.31 444 LEU A N 1
ATOM 3549 C CA . LEU A 1 444 ? -10.196 17.610 20.401 1.00 95.31 444 LEU A CA 1
ATOM 3550 C C . LEU A 1 444 ? -9.607 18.680 19.468 1.00 95.31 444 LEU A C 1
ATOM 3552 O O . LEU A 1 444 ? -9.826 18.643 18.259 1.00 95.31 444 LEU A O 1
ATOM 3556 N N . LYS A 1 445 ? -8.900 19.670 20.029 1.00 92.25 445 LYS A N 1
ATOM 3557 C CA . LYS A 1 445 ? -8.421 20.852 19.287 1.00 92.25 445 LYS A CA 1
ATOM 3558 C C . LYS A 1 445 ? -6.980 20.739 18.818 1.00 92.25 445 LYS A C 1
ATOM 3560 O O . LYS A 1 445 ? -6.665 21.181 17.716 1.00 92.25 445 LYS A O 1
ATOM 3565 N N . TYR A 1 446 ? -6.102 20.211 19.669 1.00 92.06 446 TYR A N 1
ATOM 3566 C CA . TYR A 1 446 ? -4.661 20.246 19.439 1.00 92.06 446 TYR A CA 1
ATOM 3567 C C . TYR A 1 446 ? -4.039 18.880 19.732 1.00 92.06 446 TYR A C 1
ATOM 3569 O O . TYR A 1 446 ? -3.924 18.488 20.895 1.00 92.06 446 TYR A O 1
ATOM 3577 N N . PRO A 1 447 ? -3.622 18.130 18.707 1.00 93.75 447 PRO A N 1
ATOM 3578 C CA . PRO A 1 447 ? -2.952 16.859 18.927 1.00 93.75 447 PRO A CA 1
ATOM 3579 C C . PRO A 1 447 ? -1.568 17.079 19.576 1.00 93.75 447 PRO A C 1
ATOM 3581 O O . PRO A 1 447 ? -0.865 18.043 19.272 1.00 93.75 447 PRO A O 1
ATOM 3584 N N . ALA A 1 448 ? -1.165 16.205 20.503 1.00 91.31 448 ALA A N 1
ATOM 3585 C CA . ALA A 1 448 ? 0.040 16.403 21.323 1.00 91.31 448 ALA A CA 1
ATOM 3586 C C . ALA A 1 448 ? 1.380 16.209 20.577 1.00 91.31 448 ALA A C 1
ATOM 3588 O O . ALA A 1 448 ? 2.466 16.406 21.148 1.00 91.31 448 ALA A O 1
ATOM 3589 N N . PHE A 1 449 ? 1.349 15.792 19.315 1.00 87.06 449 PHE A N 1
ATOM 3590 C CA . PHE A 1 449 ? 2.527 15.556 18.491 1.00 87.06 449 PHE A CA 1
ATOM 3591 C C . PHE A 1 449 ? 2.429 16.331 17.169 1.00 87.06 449 PHE A C 1
ATOM 3593 O O . PHE A 1 449 ? 1.338 16.482 16.629 1.00 87.06 449 PHE A O 1
ATOM 3600 N N . PRO A 1 450 ? 3.563 16.808 16.627 1.00 74.88 450 PRO A N 1
ATOM 3601 C CA . PRO A 1 450 ? 3.595 17.632 15.414 1.00 74.88 450 PRO A CA 1
ATOM 3602 C C . PRO A 1 450 ? 3.279 16.869 14.110 1.00 74.88 450 PRO A C 1
ATOM 3604 O O . PRO A 1 450 ? 3.382 17.464 13.043 1.00 74.88 450 PRO A O 1
ATOM 3607 N N . GLY A 1 451 ? 2.924 15.581 14.190 1.00 67.69 451 GLY A N 1
ATOM 3608 C CA . GLY A 1 451 ? 2.866 14.664 13.047 1.00 67.69 451 GLY A CA 1
ATOM 3609 C C . GLY A 1 451 ? 4.255 14.215 12.589 1.00 67.69 451 GLY A C 1
ATOM 3610 O O . GLY A 1 451 ? 5.267 14.833 12.924 1.00 67.69 451 GLY A O 1
ATOM 3611 N N . LEU A 1 452 ? 4.322 13.100 11.863 1.00 59.91 452 LEU A N 1
ATOM 3612 C CA . LEU A 1 452 ? 5.506 12.738 11.078 1.00 59.91 452 LEU A CA 1
ATOM 3613 C C . LEU A 1 452 ? 5.408 13.455 9.724 1.00 59.91 452 LEU A C 1
ATOM 3615 O O . LEU A 1 452 ? 4.411 13.305 9.023 1.00 59.91 452 LEU A O 1
ATOM 3619 N N . ASN A 1 453 ? 6.419 14.242 9.345 1.00 47.19 453 ASN A N 1
ATOM 3620 C CA . ASN A 1 453 ? 6.404 14.938 8.054 1.00 47.19 453 ASN A CA 1
ATOM 3621 C C . ASN A 1 453 ? 6.446 13.922 6.896 1.00 47.19 453 ASN A C 1
ATOM 3623 O O . ASN A 1 453 ? 7.058 12.863 7.015 1.00 47.19 453 ASN A O 1
ATOM 3627 N N . ALA A 1 454 ? 5.882 14.259 5.731 1.00 40.00 454 ALA A N 1
ATOM 3628 C CA . ALA A 1 454 ? 5.946 13.415 4.528 1.00 40.00 454 ALA A CA 1
ATOM 3629 C C . ALA A 1 454 ? 7.394 13.045 4.121 1.00 40.00 454 ALA A C 1
ATOM 3631 O O . ALA A 1 454 ? 7.647 11.970 3.582 1.00 40.00 454 ALA A O 1
ATOM 3632 N N . THR A 1 455 ? 8.375 13.891 4.447 1.00 37.75 455 THR A N 1
ATOM 3633 C CA . THR A 1 455 ? 9.807 13.592 4.288 1.00 37.75 455 THR A CA 1
ATOM 3634 C C . THR A 1 455 ? 10.306 12.485 5.219 1.00 37.75 455 THR A C 1
ATOM 3636 O O . THR A 1 455 ? 11.198 11.740 4.826 1.00 37.75 455 THR A O 1
ATOM 3639 N N . ASP A 1 456 ? 9.719 12.327 6.409 1.00 44.56 456 ASP A N 1
ATOM 3640 C CA . ASP A 1 456 ? 10.015 11.212 7.318 1.00 44.56 456 ASP A CA 1
ATOM 3641 C C . ASP A 1 456 ? 9.369 9.909 6.830 1.00 44.56 456 ASP A C 1
ATOM 3643 O O . ASP A 1 456 ? 9.954 8.845 7.006 1.00 44.56 456 ASP A O 1
ATOM 3647 N N . TYR A 1 457 ? 8.215 9.982 6.156 1.00 44.97 457 TYR A N 1
ATOM 3648 C CA . TYR A 1 457 ? 7.625 8.846 5.432 1.00 44.97 457 TYR A CA 1
ATOM 3649 C C . TYR A 1 457 ? 8.531 8.371 4.296 1.00 44.97 457 TYR A C 1
ATOM 3651 O O . TYR A 1 457 ? 8.815 7.180 4.190 1.00 44.97 457 TYR A O 1
ATOM 3659 N N . VAL A 1 458 ? 9.050 9.301 3.487 1.00 38.59 458 VAL A N 1
ATOM 3660 C CA . VAL A 1 458 ? 10.000 8.976 2.417 1.00 38.59 458 VAL A CA 1
ATOM 3661 C C . VAL A 1 458 ? 11.282 8.400 3.013 1.00 38.59 458 VAL A C 1
ATOM 3663 O O . VAL A 1 458 ? 11.643 7.290 2.640 1.00 38.59 458 VAL A O 1
ATOM 3666 N N . MET A 1 459 ? 11.924 9.065 3.983 1.00 38.50 459 MET A N 1
ATOM 3667 C CA . MET A 1 459 ? 13.146 8.574 4.651 1.00 38.50 459 MET A CA 1
ATOM 3668 C C . MET A 1 459 ? 12.956 7.190 5.290 1.00 38.50 459 MET A C 1
ATOM 3670 O O . MET A 1 459 ? 13.848 6.348 5.195 1.00 38.50 459 MET A O 1
ATOM 3674 N N . LYS A 1 460 ? 11.783 6.908 5.867 1.00 45.25 460 LYS A N 1
ATOM 3675 C CA . LYS A 1 460 ? 11.469 5.584 6.418 1.00 45.25 460 LYS A CA 1
ATOM 3676 C C . LYS A 1 460 ? 11.055 4.550 5.373 1.00 45.25 460 LYS A C 1
ATOM 3678 O O . LYS A 1 460 ? 11.223 3.367 5.647 1.00 45.25 460 LYS A O 1
ATOM 3683 N N . SER A 1 461 ? 10.608 4.945 4.177 1.00 43.66 461 SER A N 1
ATOM 3684 C CA . SER A 1 461 ? 10.488 4.017 3.038 1.00 43.66 461 SER A CA 1
ATOM 3685 C C . SER A 1 461 ? 11.864 3.497 2.606 1.00 43.66 461 SER A C 1
ATOM 3687 O O . SER A 1 461 ? 12.008 2.312 2.328 1.00 43.66 461 SER A O 1
ATOM 3689 N N . TRP A 1 462 ? 12.916 4.328 2.675 1.00 42.56 462 TRP A N 1
ATOM 3690 C CA . TRP A 1 462 ? 14.293 3.878 2.428 1.00 42.56 462 TRP A CA 1
ATOM 3691 C C . TRP A 1 462 ? 14.791 2.928 3.528 1.00 42.56 462 TRP A C 1
ATOM 3693 O O . TRP A 1 462 ? 15.450 1.936 3.220 1.00 42.56 462 TRP A O 1
ATOM 3703 N N . GLU A 1 463 ? 14.458 3.179 4.801 1.00 47.62 463 GLU A N 1
ATOM 3704 C CA . GLU A 1 463 ? 14.778 2.251 5.901 1.00 47.62 463 GLU A CA 1
ATOM 3705 C C . GLU A 1 463 ? 13.990 0.936 5.810 1.00 47.62 463 GLU A C 1
ATOM 3707 O O . GLU A 1 463 ? 14.540 -0.131 6.088 1.00 47.62 463 GLU A O 1
ATOM 3712 N N . ALA A 1 464 ? 12.726 0.986 5.392 1.00 48.44 464 ALA A N 1
ATOM 3713 C CA . ALA A 1 464 ? 11.889 -0.189 5.189 1.00 48.44 464 ALA A CA 1
ATOM 3714 C C . ALA A 1 464 ? 12.341 -1.016 3.983 1.00 48.44 464 ALA A C 1
ATOM 3716 O O . ALA A 1 464 ? 12.434 -2.234 4.099 1.00 48.44 464 ALA A O 1
ATOM 3717 N N . GLU A 1 465 ? 12.716 -0.379 2.873 1.00 55.47 465 GLU A N 1
ATOM 3718 C CA . GLU A 1 465 ? 13.291 -1.071 1.720 1.00 55.47 465 GLU A CA 1
ATOM 3719 C C . GLU A 1 465 ? 14.657 -1.675 2.075 1.00 55.47 465 GLU A C 1
ATOM 3721 O O . GLU A 1 465 ? 14.953 -2.819 1.733 1.00 55.47 465 GLU A O 1
ATOM 3726 N N . TYR A 1 466 ? 15.469 -0.967 2.866 1.00 60.03 466 TYR A N 1
ATOM 3727 C CA . TYR A 1 466 ? 16.702 -1.520 3.424 1.00 60.03 466 TYR A CA 1
ATOM 3728 C C . TYR A 1 466 ? 16.430 -2.750 4.305 1.00 60.03 466 TYR A C 1
ATOM 3730 O O . TYR A 1 466 ? 17.086 -3.782 4.150 1.00 60.03 466 TYR A O 1
ATOM 3738 N N . LEU A 1 467 ? 15.439 -2.680 5.200 1.00 59.06 467 LEU A N 1
ATOM 3739 C CA . LEU A 1 467 ? 15.005 -3.802 6.037 1.00 59.06 467 LEU A CA 1
ATOM 3740 C C . LEU A 1 467 ? 14.435 -4.955 5.201 1.00 59.06 467 LEU A C 1
ATOM 3742 O O . LEU A 1 467 ? 14.698 -6.115 5.523 1.00 59.06 467 LEU A O 1
ATOM 3746 N N . ARG A 1 468 ? 13.702 -4.671 4.120 1.00 69.19 468 ARG A N 1
ATOM 3747 C CA . ARG A 1 468 ? 13.168 -5.650 3.165 1.00 69.19 468 ARG A CA 1
ATOM 3748 C C . ARG A 1 468 ? 14.301 -6.392 2.469 1.00 69.19 468 ARG A C 1
ATOM 3750 O O . ARG A 1 468 ? 14.371 -7.618 2.567 1.00 69.19 468 ARG A O 1
ATOM 3757 N N . ILE A 1 469 ? 15.243 -5.664 1.870 1.00 70.38 469 ILE A N 1
ATOM 3758 C CA . ILE A 1 469 ? 16.441 -6.226 1.232 1.00 70.38 469 ILE A CA 1
ATOM 3759 C C . ILE A 1 469 ? 17.248 -7.045 2.246 1.00 70.38 469 ILE A C 1
ATOM 3761 O O . ILE A 1 469 ? 17.633 -8.183 1.972 1.00 70.38 469 ILE A O 1
ATOM 3765 N N . TRP A 1 470 ? 17.459 -6.518 3.454 1.00 70.75 470 TRP A N 1
ATOM 3766 C CA . TRP A 1 470 ? 18.175 -7.221 4.517 1.00 70.75 470 TRP A CA 1
ATOM 3767 C C . TRP A 1 470 ? 17.468 -8.510 4.954 1.00 70.75 470 TRP A C 1
ATOM 3769 O O . TRP A 1 470 ? 18.110 -9.546 5.152 1.00 70.75 470 TRP A O 1
ATOM 3779 N N . ASN A 1 471 ? 16.139 -8.486 5.063 1.00 66.88 471 ASN A N 1
ATOM 3780 C CA . ASN A 1 471 ? 15.333 -9.658 5.385 1.00 66.88 471 ASN A CA 1
ATOM 3781 C C . ASN A 1 471 ? 15.404 -10.718 4.282 1.00 66.88 471 ASN A C 1
ATOM 3783 O O . ASN A 1 471 ? 15.524 -11.901 4.609 1.00 66.88 471 ASN A O 1
ATOM 3787 N N . ILE A 1 472 ? 15.398 -10.320 3.006 1.00 75.38 472 ILE A N 1
ATOM 3788 C CA . ILE A 1 472 ? 15.586 -11.227 1.864 1.00 75.38 472 ILE A CA 1
ATOM 3789 C C . ILE A 1 472 ? 16.971 -11.877 1.930 1.00 75.38 472 ILE A C 1
ATOM 3791 O O . ILE A 1 472 ? 17.066 -13.105 1.932 1.00 75.38 472 ILE A O 1
ATOM 3795 N N . ILE A 1 473 ? 18.036 -11.083 2.097 1.00 79.00 473 ILE A N 1
ATOM 3796 C CA . ILE A 1 473 ? 19.414 -11.587 2.230 1.00 79.00 473 ILE A CA 1
ATOM 3797 C C . ILE A 1 473 ? 19.538 -12.543 3.424 1.00 79.00 473 ILE A C 1
ATOM 3799 O O . ILE A 1 473 ? 20.266 -13.530 3.365 1.00 79.00 473 ILE A O 1
ATOM 3803 N N . ARG A 1 474 ? 18.832 -12.287 4.530 1.00 74.81 474 ARG A N 1
ATOM 3804 C CA . ARG A 1 474 ? 18.884 -13.150 5.715 1.00 74.81 474 ARG A CA 1
ATOM 3805 C C . ARG A 1 474 ? 18.102 -14.452 5.531 1.00 74.81 474 ARG A C 1
ATOM 3807 O O . ARG A 1 474 ? 18.571 -15.494 6.007 1.00 74.81 474 ARG A O 1
ATOM 3814 N N . ARG A 1 475 ? 16.916 -14.392 4.915 1.00 75.25 475 ARG A N 1
ATOM 3815 C CA . ARG A 1 475 ? 15.962 -15.508 4.812 1.00 75.25 475 ARG A CA 1
ATOM 3816 C C . ARG A 1 475 ? 16.240 -16.425 3.626 1.00 75.25 475 ARG A C 1
ATOM 3818 O O . ARG A 1 475 ? 16.159 -17.636 3.813 1.00 75.25 475 ARG A O 1
ATOM 3825 N N . ASP A 1 476 ? 16.587 -15.889 2.454 1.00 83.44 476 ASP A N 1
ATOM 3826 C CA . ASP A 1 476 ? 16.861 -16.706 1.270 1.00 83.44 476 ASP A CA 1
ATOM 3827 C C . ASP A 1 476 ? 18.317 -17.208 1.282 1.00 83.44 476 ASP A C 1
ATOM 3829 O O . ASP A 1 476 ? 19.254 -16.421 1.104 1.00 83.44 476 ASP A O 1
ATOM 3833 N N . PRO A 1 477 ? 18.555 -18.519 1.475 1.00 85.75 477 PRO A N 1
ATOM 3834 C CA . PRO A 1 477 ? 19.906 -19.061 1.541 1.00 85.75 477 PRO A CA 1
ATOM 3835 C C . PRO A 1 477 ? 20.685 -18.919 0.224 1.00 85.75 477 PRO A C 1
ATOM 3837 O O . PRO A 1 477 ? 21.913 -18.881 0.278 1.00 85.75 477 PRO A O 1
ATOM 3840 N N . ARG A 1 478 ? 20.012 -18.809 -0.933 1.00 91.12 478 ARG A N 1
ATOM 3841 C CA . ARG A 1 478 ? 20.650 -18.632 -2.251 1.00 91.12 478 ARG A CA 1
ATOM 3842 C C . ARG A 1 478 ? 21.252 -17.233 -2.368 1.00 91.12 478 ARG A C 1
ATOM 3844 O O . ARG A 1 478 ? 22.441 -17.101 -2.651 1.00 91.12 478 ARG A O 1
ATOM 3851 N N . VAL A 1 479 ? 20.450 -16.204 -2.076 1.00 91.62 479 VAL A N 1
ATOM 3852 C CA . VAL A 1 479 ? 20.885 -14.794 -2.076 1.00 91.62 479 VAL A CA 1
ATOM 3853 C C . VAL A 1 479 ? 21.972 -14.584 -1.026 1.00 91.62 479 VAL A C 1
ATOM 3855 O O . VAL A 1 479 ? 23.026 -14.024 -1.326 1.00 91.62 479 VAL A O 1
ATOM 3858 N N . ARG A 1 480 ? 21.769 -15.123 0.183 1.00 90.25 480 ARG A N 1
ATOM 3859 C CA . ARG A 1 480 ? 22.748 -15.063 1.274 1.00 90.25 480 ARG A CA 1
ATOM 3860 C C . ARG A 1 480 ? 24.106 -15.632 0.876 1.00 90.25 480 ARG A C 1
ATOM 3862 O O . ARG A 1 480 ? 25.131 -15.004 1.130 1.00 90.25 480 ARG A O 1
ATOM 3869 N N . ALA A 1 481 ? 24.112 -16.819 0.268 1.00 91.00 481 ALA A N 1
ATOM 3870 C CA . ALA A 1 481 ? 25.330 -17.476 -0.187 1.00 91.00 481 ALA A CA 1
ATOM 3871 C C . ALA A 1 481 ? 26.061 -16.630 -1.239 1.00 91.00 481 ALA A C 1
ATOM 3873 O O . ALA A 1 481 ? 27.271 -16.443 -1.125 1.00 91.00 481 ALA A O 1
ATOM 3874 N N . GLY A 1 482 ? 25.332 -16.069 -2.209 1.00 93.19 482 GLY A N 1
ATOM 3875 C CA . GLY A 1 482 ? 25.918 -15.214 -3.240 1.00 93.19 482 GLY A CA 1
ATOM 3876 C C . GLY A 1 482 ? 26.545 -13.932 -2.678 1.00 93.19 482 GLY A C 1
ATOM 3877 O O . GLY A 1 482 ? 27.708 -13.637 -2.958 1.00 93.19 482 GLY A O 1
ATOM 3878 N N . VAL A 1 483 ? 25.823 -13.209 -1.814 1.00 93.12 483 VAL A N 1
ATOM 3879 C CA . VAL A 1 483 ? 26.300 -11.949 -1.210 1.00 93.12 483 VAL A CA 1
ATOM 3880 C C . VAL A 1 483 ? 27.531 -12.173 -0.330 1.00 93.12 483 VAL A C 1
ATOM 3882 O O . VAL A 1 483 ? 28.533 -11.470 -0.476 1.00 93.12 483 VAL A O 1
ATOM 3885 N N . ILE A 1 484 ? 27.490 -13.178 0.556 1.00 91.00 484 ILE A N 1
ATOM 3886 C CA . ILE A 1 484 ? 28.615 -13.486 1.450 1.00 91.00 484 ILE A CA 1
ATOM 3887 C C . ILE A 1 484 ? 29.852 -13.854 0.631 1.00 91.00 484 ILE A C 1
ATOM 3889 O O . ILE A 1 484 ? 30.931 -13.339 0.913 1.00 91.00 484 ILE A O 1
ATOM 3893 N N . CYS A 1 485 ? 29.715 -14.710 -0.383 1.00 93.88 485 CYS A N 1
ATOM 3894 C CA . CYS A 1 485 ? 30.843 -15.161 -1.195 1.00 93.88 485 CYS A CA 1
ATOM 3895 C C . CYS A 1 485 ? 31.437 -14.047 -2.066 1.00 93.88 485 CYS A C 1
ATOM 3897 O O . CYS A 1 485 ? 32.659 -13.976 -2.173 1.00 93.88 485 CYS A O 1
ATOM 3899 N N . TYR A 1 486 ? 30.617 -13.160 -2.639 1.00 95.69 486 TYR A N 1
ATOM 3900 C CA . TYR A 1 486 ? 31.105 -12.024 -3.430 1.00 95.69 486 TYR A CA 1
ATOM 3901 C C . TYR A 1 486 ? 31.940 -11.054 -2.581 1.00 95.69 486 TYR A C 1
ATOM 3903 O O . TYR A 1 486 ? 33.089 -10.763 -2.915 1.00 95.69 486 TYR A O 1
ATOM 3911 N N . ILE A 1 487 ? 31.398 -10.618 -1.436 1.00 94.06 487 ILE A N 1
ATOM 3912 C CA . ILE A 1 487 ? 32.081 -9.686 -0.525 1.00 94.06 487 ILE A CA 1
ATOM 3913 C C . ILE A 1 487 ? 33.333 -10.339 0.069 1.00 94.06 487 ILE A C 1
ATOM 3915 O O . ILE A 1 487 ? 34.407 -9.736 0.091 1.00 94.06 487 ILE A O 1
ATOM 3919 N N . SER A 1 488 ? 33.210 -11.594 0.512 1.00 92.25 488 SER A N 1
ATOM 3920 C CA . SER A 1 488 ? 34.319 -12.334 1.118 1.00 92.25 488 SER A CA 1
ATOM 3921 C C . SER A 1 488 ? 35.443 -12.585 0.115 1.00 92.25 488 SER A C 1
ATOM 3923 O O . SER A 1 488 ? 36.603 -12.521 0.505 1.00 92.25 488 SER A O 1
ATOM 3925 N N . SER A 1 489 ? 35.129 -12.813 -1.168 1.00 95.06 489 SER A N 1
ATOM 3926 C CA . SER A 1 489 ? 36.131 -12.905 -2.237 1.00 95.06 489 SER A CA 1
ATOM 3927 C C . SER A 1 489 ? 36.946 -11.615 -2.329 1.00 95.06 489 SER A C 1
ATOM 3929 O O . SER A 1 489 ? 38.167 -11.663 -2.219 1.00 95.06 489 SER A O 1
ATOM 3931 N N . ILE A 1 490 ? 36.304 -10.450 -2.436 1.00 94.38 490 ILE A N 1
ATOM 3932 C CA . ILE A 1 490 ? 37.018 -9.168 -2.559 1.00 94.38 490 ILE A CA 1
ATOM 3933 C C . ILE A 1 490 ? 37.894 -8.901 -1.325 1.00 94.38 490 ILE A C 1
ATOM 3935 O O . ILE A 1 490 ? 39.079 -8.607 -1.468 1.00 94.38 490 ILE A O 1
ATOM 3939 N N . ILE A 1 491 ? 37.342 -9.057 -0.116 1.00 94.25 491 ILE A N 1
ATOM 3940 C CA . ILE A 1 491 ? 38.079 -8.829 1.140 1.00 94.25 491 ILE A CA 1
ATOM 3941 C C . ILE A 1 491 ? 39.278 -9.774 1.251 1.00 94.25 491 ILE A C 1
ATOM 3943 O O . ILE A 1 491 ? 40.382 -9.337 1.578 1.00 94.25 491 ILE A O 1
ATOM 3947 N N . PHE A 1 492 ? 39.070 -11.059 0.958 1.00 92.88 492 PHE A N 1
ATOM 3948 C CA . PHE A 1 492 ? 40.118 -12.069 1.017 1.00 92.88 492 PHE A CA 1
ATOM 3949 C C . PHE A 1 492 ? 41.274 -11.741 0.070 1.00 92.88 492 PHE A C 1
ATOM 3951 O O . PHE A 1 492 ? 42.427 -11.760 0.490 1.00 92.88 492 PHE A O 1
ATOM 3958 N N . HIS A 1 493 ? 40.986 -11.389 -1.184 1.00 94.19 493 HIS A N 1
ATOM 3959 C CA . HIS A 1 493 ? 42.037 -11.087 -2.152 1.00 94.19 493 HIS A CA 1
ATOM 3960 C C . HIS A 1 493 ? 42.753 -9.764 -1.857 1.00 94.19 493 HIS A C 1
ATOM 3962 O O . HIS A 1 493 ? 43.973 -9.696 -2.005 1.00 94.19 493 HIS A O 1
ATOM 3968 N N . CYS A 1 494 ? 42.047 -8.741 -1.360 1.00 92.38 494 CYS A N 1
ATOM 3969 C CA . CYS A 1 494 ? 42.678 -7.519 -0.848 1.00 92.38 494 CYS A CA 1
ATOM 3970 C C . CYS A 1 494 ? 43.655 -7.829 0.293 1.00 92.38 494 CYS A C 1
ATOM 3972 O O . CYS A 1 494 ? 44.777 -7.331 0.303 1.00 92.38 494 CYS A O 1
ATOM 3974 N N . PHE A 1 495 ? 43.258 -8.692 1.230 1.00 92.81 495 PHE A N 1
ATOM 3975 C CA . PHE A 1 495 ? 44.126 -9.118 2.323 1.00 92.81 495 PHE A CA 1
ATOM 3976 C C . PHE A 1 495 ? 45.319 -9.946 1.820 1.00 92.81 495 PHE A C 1
ATOM 3978 O O . PHE A 1 495 ? 46.46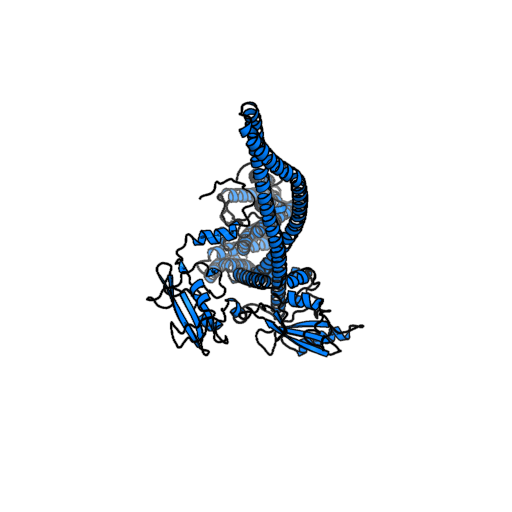4 -9.619 2.125 1.00 92.81 495 PHE A O 1
ATOM 3985 N N . CYS A 1 496 ? 45.084 -10.974 1.003 1.00 91.75 496 CYS A N 1
ATOM 3986 C CA . CYS A 1 496 ? 46.142 -11.838 0.480 1.00 91.75 496 CYS A CA 1
ATOM 3987 C C . CYS A 1 496 ? 47.154 -11.084 -0.381 1.00 91.75 496 CYS A C 1
ATOM 3989 O O . CYS A 1 496 ? 48.348 -11.285 -0.191 1.00 91.75 496 CYS A O 1
ATOM 3991 N N . SER A 1 497 ? 46.709 -10.180 -1.254 1.00 90.19 497 SER A N 1
ATOM 3992 C CA . SER A 1 497 ? 47.610 -9.379 -2.099 1.00 90.19 497 SER A CA 1
ATOM 3993 C C . SER A 1 497 ? 48.458 -8.368 -1.321 1.00 90.19 497 SER A C 1
ATOM 3995 O O . SER A 1 497 ? 49.463 -7.895 -1.842 1.00 90.19 497 SER A O 1
ATOM 3997 N N . SER A 1 498 ? 48.099 -8.059 -0.069 1.00 90.44 498 SER A N 1
ATOM 3998 C CA . SER A 1 498 ? 48.936 -7.236 0.816 1.00 90.44 498 SER A CA 1
ATOM 3999 C C . SER A 1 498 ? 50.100 -8.008 1.456 1.00 90.44 498 SER A C 1
ATOM 4001 O O . SER A 1 498 ? 51.023 -7.395 1.988 1.00 90.44 498 SER A O 1
ATOM 4003 N N . ILE A 1 499 ? 50.063 -9.345 1.407 1.00 92.44 499 ILE A N 1
ATOM 4004 C CA . ILE A 1 499 ? 51.014 -10.239 2.089 1.00 92.44 499 ILE A CA 1
ATOM 4005 C C . ILE A 1 499 ? 51.797 -11.087 1.083 1.00 92.44 499 ILE A C 1
ATOM 4007 O O . ILE A 1 499 ? 52.988 -11.335 1.263 1.00 92.44 499 ILE A O 1
ATOM 4011 N N . PHE A 1 500 ? 51.121 -11.554 0.039 1.00 92.06 500 PHE A N 1
ATOM 4012 C CA . PHE A 1 500 ? 51.623 -12.510 -0.933 1.00 92.06 500 PHE A CA 1
ATOM 4013 C C . PHE A 1 500 ? 51.690 -11.892 -2.327 1.00 92.06 500 PHE A C 1
ATOM 4015 O O . PHE A 1 500 ? 50.963 -10.955 -2.655 1.00 92.06 500 PHE A O 1
ATOM 4022 N N . ASP A 1 501 ? 52.537 -12.461 -3.180 1.00 89.00 501 ASP A N 1
ATOM 4023 C CA . ASP A 1 501 ? 52.565 -12.113 -4.593 1.00 89.00 501 ASP A CA 1
ATOM 4024 C C . ASP A 1 501 ? 51.287 -12.589 -5.314 1.00 89.00 501 ASP A C 1
ATOM 4026 O O . ASP A 1 501 ? 50.490 -13.385 -4.799 1.00 89.00 501 ASP A O 1
ATOM 4030 N N . LEU A 1 502 ? 51.076 -12.093 -6.535 1.00 87.38 502 LEU A N 1
ATOM 4031 C CA . LEU A 1 502 ? 49.873 -12.384 -7.316 1.00 87.38 502 LEU A CA 1
ATOM 4032 C C . LEU A 1 502 ? 49.699 -13.889 -7.578 1.00 87.38 502 LEU A C 1
ATOM 4034 O O . LEU A 1 502 ? 48.580 -14.394 -7.501 1.00 87.38 502 LEU A O 1
ATOM 4038 N N . SER A 1 503 ? 50.790 -14.614 -7.846 1.00 88.50 503 SER A N 1
ATOM 4039 C CA . SER A 1 503 ? 50.730 -16.047 -8.154 1.00 88.50 503 SER A CA 1
ATOM 4040 C C . SER A 1 503 ? 50.235 -16.864 -6.953 1.00 88.50 503 SER A C 1
ATOM 4042 O O . SER A 1 503 ? 49.309 -17.669 -7.078 1.00 88.50 503 SER A O 1
ATOM 4044 N N . THR A 1 504 ? 50.765 -16.570 -5.765 1.00 88.62 504 THR A N 1
ATOM 4045 C CA . THR A 1 504 ? 50.347 -17.185 -4.502 1.00 88.62 504 THR A CA 1
ATOM 4046 C C . THR A 1 504 ? 48.928 -16.768 -4.112 1.00 88.62 504 THR A C 1
ATOM 4048 O O . THR A 1 504 ? 48.145 -17.592 -3.639 1.00 88.62 504 THR A O 1
ATOM 4051 N N . THR A 1 505 ? 48.548 -15.512 -4.362 1.00 89.12 505 THR A N 1
ATOM 4052 C CA . THR A 1 505 ? 47.181 -15.017 -4.125 1.00 89.12 505 THR A CA 1
ATOM 4053 C C . THR A 1 505 ? 46.153 -15.765 -4.980 1.00 89.12 505 THR A C 1
ATOM 4055 O O . THR A 1 505 ? 45.115 -16.187 -4.469 1.00 89.12 505 THR A O 1
ATOM 4058 N N . ILE A 1 506 ? 46.456 -16.001 -6.262 1.00 88.12 506 ILE A N 1
ATOM 4059 C CA . ILE A 1 506 ? 45.610 -16.800 -7.162 1.00 88.12 506 ILE A CA 1
ATOM 4060 C C . ILE A 1 506 ? 45.539 -18.258 -6.690 1.00 88.12 506 ILE A C 1
ATOM 4062 O O . ILE A 1 506 ? 44.461 -18.847 -6.690 1.00 88.12 506 ILE A O 1
ATOM 4066 N N . TYR A 1 507 ? 46.652 -18.842 -6.238 1.00 89.00 507 TYR A N 1
ATOM 4067 C CA . TYR A 1 507 ? 46.657 -20.207 -5.706 1.00 89.00 507 TYR A CA 1
ATOM 4068 C C . TYR A 1 507 ? 45.718 -20.362 -4.497 1.00 89.00 507 TYR A C 1
ATOM 4070 O O . TYR A 1 507 ? 44.878 -21.266 -4.474 1.00 89.00 507 TYR A O 1
ATOM 4078 N N . TYR A 1 508 ? 45.791 -19.451 -3.519 1.00 89.38 508 TYR A N 1
ATOM 4079 C CA . TYR A 1 508 ? 44.906 -19.494 -2.352 1.00 89.38 508 TYR A CA 1
ATOM 4080 C C . TYR A 1 508 ? 43.436 -19.195 -2.687 1.00 89.38 508 TYR A C 1
ATOM 4082 O O . TYR A 1 508 ? 42.548 -19.709 -2.004 1.00 89.38 508 TYR A O 1
ATOM 4090 N N . SER A 1 509 ? 43.166 -18.446 -3.763 1.00 90.31 509 SER A N 1
ATOM 4091 C CA . SER A 1 509 ? 41.811 -18.192 -4.273 1.00 90.31 509 SER A CA 1
ATOM 4092 C C . SER A 1 509 ? 41.031 -19.483 -4.530 1.00 90.31 509 SER A C 1
ATOM 4094 O O . SER A 1 509 ? 39.899 -19.633 -4.069 1.00 90.31 509 SER A O 1
ATOM 4096 N N . PHE A 1 510 ? 41.651 -20.463 -5.200 1.00 88.06 510 PHE A N 1
ATOM 4097 C CA . PHE A 1 510 ? 41.002 -21.740 -5.515 1.00 88.06 510 PHE A CA 1
ATOM 4098 C C . PHE A 1 510 ? 40.642 -22.536 -4.256 1.00 88.06 510 PHE A C 1
ATOM 4100 O O . PHE A 1 510 ? 39.558 -23.119 -4.173 1.00 88.06 510 PHE A O 1
ATOM 4107 N N . PHE A 1 511 ? 41.523 -22.531 -3.253 1.00 88.69 511 PHE A N 1
ATOM 4108 C CA . PHE A 1 511 ? 41.274 -23.208 -1.982 1.00 88.69 511 PHE A CA 1
ATOM 4109 C C . PHE A 1 511 ? 40.152 -22.525 -1.188 1.00 88.69 511 PHE A C 1
ATOM 4111 O O . PHE A 1 511 ? 39.249 -23.190 -0.676 1.00 88.69 511 PHE A O 1
ATOM 4118 N N . CYS A 1 512 ? 40.148 -21.192 -1.142 1.00 89.56 512 CYS A N 1
ATOM 4119 C CA . CYS A 1 512 ? 39.102 -20.429 -0.472 1.00 89.56 512 CYS A CA 1
ATOM 4120 C C . CYS A 1 512 ? 37.745 -20.536 -1.172 1.00 89.56 512 CYS A C 1
ATOM 4122 O O . CYS A 1 512 ? 36.735 -20.676 -0.483 1.00 89.56 512 CYS A O 1
ATOM 4124 N N . ALA A 1 513 ? 37.703 -20.558 -2.507 1.00 89.69 513 ALA A N 1
ATOM 4125 C CA . ALA A 1 513 ? 36.477 -20.812 -3.262 1.00 89.69 513 ALA A CA 1
ATOM 4126 C C . ALA A 1 513 ? 35.836 -22.153 -2.859 1.00 89.69 513 ALA A C 1
ATOM 4128 O O . ALA A 1 513 ? 34.631 -22.213 -2.606 1.00 89.69 513 ALA A O 1
ATOM 4129 N N . ALA A 1 514 ? 36.646 -23.211 -2.723 1.00 87.12 514 ALA A N 1
ATOM 4130 C CA . ALA A 1 514 ? 36.182 -24.525 -2.279 1.00 87.12 514 ALA A CA 1
ATOM 4131 C C . ALA A 1 514 ? 35.675 -24.508 -0.825 1.00 87.12 514 ALA A C 1
ATOM 4133 O O . ALA A 1 514 ? 34.617 -25.067 -0.541 1.00 87.12 514 ALA A O 1
ATOM 4134 N N . ILE A 1 515 ? 36.376 -23.828 0.091 1.00 88.06 515 ILE A N 1
ATOM 4135 C CA . ILE A 1 515 ? 35.936 -23.683 1.489 1.00 88.06 515 ILE A CA 1
ATOM 4136 C C . ILE A 1 515 ? 34.596 -22.951 1.571 1.00 88.06 515 ILE A C 1
ATOM 4138 O O . ILE A 1 515 ? 33.674 -23.437 2.223 1.00 88.06 515 ILE A O 1
ATOM 4142 N N . PHE A 1 516 ? 34.457 -21.803 0.906 1.00 85.12 516 PHE A N 1
ATOM 4143 C CA . PHE A 1 516 ? 33.211 -21.038 0.940 1.00 85.12 516 PHE A CA 1
ATOM 4144 C C . PHE A 1 516 ? 32.044 -21.807 0.310 1.00 85.12 516 PHE A C 1
ATOM 4146 O O . PHE A 1 516 ? 30.941 -21.755 0.847 1.00 85.12 516 PHE A O 1
ATOM 4153 N N . ALA A 1 517 ? 32.290 -22.581 -0.752 1.00 83.62 517 ALA A N 1
ATOM 4154 C CA . ALA A 1 517 ? 31.294 -23.473 -1.347 1.00 83.62 517 ALA A CA 1
ATOM 4155 C C . ALA A 1 517 ? 30.851 -24.608 -0.401 1.00 83.62 517 ALA A C 1
ATOM 4157 O O . ALA A 1 517 ? 29.690 -25.017 -0.425 1.00 83.62 517 ALA A O 1
ATOM 4158 N N . LEU A 1 518 ? 31.750 -25.108 0.456 1.00 86.12 518 LEU A N 1
ATOM 4159 C CA . LEU A 1 518 ? 31.412 -26.092 1.490 1.00 86.12 518 LEU A CA 1
ATOM 4160 C C . LEU A 1 518 ? 30.629 -25.458 2.651 1.00 86.12 518 LEU A C 1
ATOM 4162 O O . LEU A 1 518 ? 29.651 -26.043 3.113 1.00 86.12 518 LEU A O 1
ATOM 4166 N N . LEU A 1 519 ? 31.021 -24.258 3.094 1.00 85.94 519 LEU A N 1
ATOM 4167 C CA . LEU A 1 519 ? 30.390 -23.543 4.213 1.00 85.94 519 LEU A CA 1
ATOM 4168 C C . LEU A 1 519 ? 28.943 -23.119 3.923 1.00 85.94 519 LEU A C 1
ATOM 4170 O O . LEU A 1 519 ? 28.118 -23.097 4.835 1.00 85.94 519 LEU A O 1
ATOM 4174 N N . THR A 1 520 ? 28.615 -22.788 2.673 1.00 82.75 520 THR A N 1
ATOM 4175 C CA . THR A 1 520 ? 27.246 -22.416 2.272 1.00 82.75 520 THR A CA 1
ATOM 4176 C C . THR A 1 520 ? 26.341 -23.623 2.010 1.00 82.75 520 THR A C 1
ATOM 4178 O O . THR A 1 520 ? 25.119 -23.470 1.954 1.00 82.75 520 THR A O 1
ATOM 4181 N N . GLY A 1 521 ? 26.914 -24.828 1.929 1.00 82.56 521 GLY A N 1
ATOM 4182 C CA . GLY A 1 521 ? 26.211 -26.097 1.767 1.00 82.56 521 GLY A CA 1
ATOM 4183 C C . GLY A 1 521 ? 26.078 -26.555 0.310 1.00 82.56 521 GLY A C 1
ATOM 4184 O O . GLY A 1 521 ? 25.861 -25.766 -0.609 1.00 82.56 521 GLY A O 1
ATOM 4185 N N . TRP A 1 522 ? 26.121 -27.878 0.105 1.00 80.75 522 TRP A N 1
ATOM 4186 C CA . TRP A 1 522 ? 26.142 -28.521 -1.222 1.00 80.75 522 TRP A CA 1
ATOM 4187 C C . TRP A 1 522 ? 24.957 -28.163 -2.129 1.00 80.75 522 TRP A C 1
ATOM 4189 O O . TRP A 1 522 ? 25.054 -28.251 -3.344 1.00 80.75 522 TRP A O 1
ATOM 4199 N N . ARG A 1 523 ? 23.819 -27.735 -1.574 1.00 83.62 523 ARG A N 1
ATOM 4200 C CA . ARG A 1 523 ? 22.654 -27.330 -2.376 1.00 83.62 523 ARG A CA 1
ATOM 4201 C C . ARG A 1 523 ? 22.835 -25.965 -3.056 1.00 83.62 523 ARG A C 1
ATOM 4203 O O . ARG A 1 523 ? 22.179 -25.707 -4.061 1.00 83.62 523 ARG A O 1
ATOM 4210 N N . TYR A 1 524 ? 23.710 -25.104 -2.531 1.00 88.44 524 TYR A N 1
ATOM 4211 C CA . TYR A 1 524 ? 23.872 -23.711 -2.974 1.00 88.44 524 TYR A CA 1
ATOM 4212 C C . TYR A 1 524 ? 25.276 -23.397 -3.511 1.00 88.44 524 TYR A C 1
ATOM 4214 O O . TYR A 1 524 ? 25.551 -22.258 -3.883 1.00 88.44 524 TYR A O 1
ATOM 4222 N N . TYR A 1 525 ? 26.145 -24.406 -3.601 1.00 88.50 525 TYR A N 1
ATOM 4223 C CA . TYR A 1 525 ? 27.553 -24.256 -3.973 1.00 88.50 525 TYR A CA 1
ATOM 4224 C C . TYR A 1 525 ? 27.778 -23.545 -5.319 1.00 88.50 525 TYR A C 1
ATOM 4226 O O . TYR A 1 525 ? 28.734 -22.787 -5.447 1.00 88.50 525 TYR A O 1
ATOM 4234 N N . MET A 1 526 ? 26.894 -23.728 -6.308 1.00 90.38 526 MET A N 1
ATOM 4235 C CA . MET A 1 526 ? 26.996 -23.043 -7.606 1.00 90.38 526 MET A CA 1
ATOM 4236 C C . MET A 1 526 ? 26.826 -21.526 -7.476 1.00 90.38 526 MET A C 1
ATOM 4238 O O . MET A 1 526 ? 27.647 -20.792 -8.019 1.00 90.38 526 MET A O 1
ATOM 4242 N N . PHE A 1 527 ? 25.853 -21.056 -6.682 1.00 92.81 527 PHE A N 1
ATOM 4243 C CA . PHE A 1 527 ? 25.683 -19.625 -6.395 1.00 92.81 527 PHE A CA 1
ATOM 4244 C C . PHE A 1 527 ? 26.937 -19.055 -5.723 1.00 92.81 527 PHE A C 1
ATOM 4246 O O . PHE A 1 527 ? 27.436 -18.004 -6.112 1.00 92.81 527 PHE A O 1
ATOM 4253 N N . SER A 1 528 ? 27.493 -19.788 -4.753 1.00 92.94 528 SER A N 1
ATOM 4254 C CA . SER A 1 528 ? 28.731 -19.406 -4.073 1.00 92.94 528 SER A CA 1
ATOM 4255 C C . SER A 1 528 ? 29.926 -19.318 -5.014 1.00 92.94 528 SER A C 1
ATOM 4257 O O . SER A 1 528 ? 30.661 -18.337 -4.957 1.00 92.94 528 SER A O 1
ATOM 4259 N N . LEU A 1 529 ? 30.122 -20.310 -5.886 1.00 93.31 529 LEU A N 1
ATOM 4260 C CA . LEU A 1 529 ? 31.251 -20.343 -6.814 1.00 93.31 529 LEU A CA 1
ATOM 4261 C C . LEU A 1 529 ? 31.149 -19.246 -7.880 1.00 93.31 529 LEU A C 1
ATOM 4263 O O . LEU A 1 529 ? 32.138 -18.557 -8.122 1.00 93.31 529 LEU A O 1
ATOM 4267 N N . GLN A 1 530 ? 29.967 -19.034 -8.469 1.00 95.25 530 GLN A N 1
ATOM 4268 C CA . GLN A 1 530 ? 29.736 -17.965 -9.448 1.00 95.25 530 GLN A CA 1
ATOM 4269 C C . GLN A 1 530 ? 29.943 -16.578 -8.819 1.00 95.25 530 GLN A C 1
ATOM 4271 O O . GLN A 1 530 ? 30.678 -15.758 -9.369 1.00 95.25 530 GLN A O 1
ATOM 4276 N N . SER A 1 531 ? 29.378 -16.327 -7.631 1.00 95.25 531 SER A N 1
ATOM 4277 C CA . SER A 1 531 ? 29.590 -15.070 -6.902 1.00 95.25 531 SER A CA 1
ATOM 4278 C C . SER A 1 531 ? 31.042 -14.867 -6.471 1.00 95.25 531 SER A C 1
ATOM 4280 O O . SER A 1 531 ? 31.558 -13.758 -6.586 1.00 95.25 531 SER A O 1
ATOM 4282 N N . TYR A 1 532 ? 31.724 -15.912 -5.994 1.00 95.56 532 TYR A N 1
ATOM 4283 C CA . TYR A 1 532 ? 33.130 -15.817 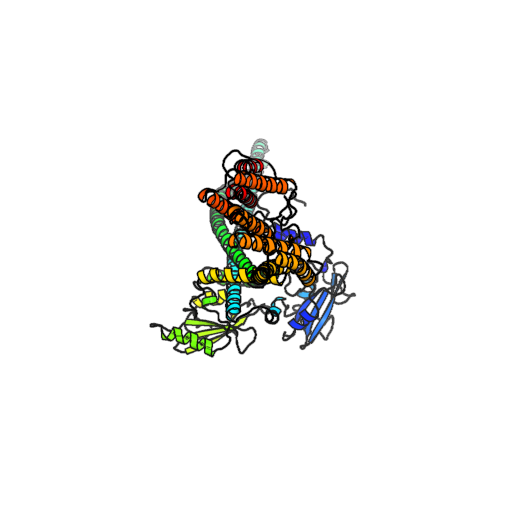-5.596 1.00 95.56 532 TYR A CA 1
ATOM 4284 C C . TYR A 1 532 ? 34.031 -15.497 -6.793 1.00 95.56 532 TYR A C 1
ATOM 4286 O O . TYR A 1 532 ? 34.902 -14.631 -6.686 1.00 95.56 532 TYR A O 1
ATOM 4294 N N . PHE A 1 533 ? 33.786 -16.150 -7.936 1.00 95.75 533 PHE A N 1
ATOM 4295 C CA . PHE A 1 533 ? 34.475 -15.884 -9.198 1.00 95.75 533 PHE A CA 1
ATOM 4296 C C . PHE A 1 533 ? 34.277 -14.435 -9.653 1.00 95.75 533 PHE A C 1
ATOM 4298 O O . PHE A 1 533 ? 35.255 -13.747 -9.932 1.00 95.75 533 PHE A O 1
ATOM 4305 N N . LEU A 1 534 ? 33.038 -13.936 -9.658 1.00 96.88 534 LEU A N 1
ATOM 4306 C CA . LEU A 1 534 ? 32.756 -12.543 -10.015 1.00 96.88 534 LEU A CA 1
ATOM 4307 C C . LEU A 1 534 ? 33.439 -11.559 -9.056 1.00 96.88 534 LEU A C 1
ATOM 4309 O O . LEU A 1 534 ? 34.033 -10.586 -9.511 1.00 96.88 534 LEU A O 1
ATOM 4313 N N . GLY A 1 535 ? 33.449 -11.847 -7.751 1.00 96.62 535 GLY A N 1
ATOM 4314 C CA . GLY A 1 535 ? 34.183 -11.049 -6.764 1.00 96.62 535 GLY A CA 1
ATOM 4315 C C . GLY A 1 535 ? 35.697 -11.044 -7.003 1.00 96.62 535 GLY A C 1
ATOM 4316 O O . GLY A 1 535 ? 36.337 -10.000 -6.876 1.00 96.62 535 GLY A O 1
ATOM 4317 N N . PHE A 1 536 ? 36.268 -12.178 -7.425 1.00 95.56 536 PHE A N 1
ATOM 4318 C CA . PHE A 1 536 ? 37.678 -12.275 -7.807 1.00 95.56 536 PHE A CA 1
ATOM 4319 C C . PHE A 1 536 ? 37.984 -11.437 -9.053 1.00 95.56 536 PHE A C 1
ATOM 4321 O O . PHE A 1 536 ? 38.965 -10.700 -9.049 1.00 95.56 536 PHE A O 1
ATOM 4328 N N . VAL A 1 537 ? 37.143 -11.489 -10.093 1.00 96.06 537 VAL A N 1
ATOM 4329 C CA . VAL A 1 537 ? 37.322 -10.675 -11.310 1.00 96.06 537 VAL A CA 1
ATOM 4330 C C . VAL A 1 537 ? 37.223 -9.181 -10.983 1.00 96.06 537 VAL A C 1
ATOM 4332 O O . VAL A 1 537 ? 38.062 -8.401 -11.437 1.00 96.06 537 VAL A O 1
ATOM 4335 N N . THR A 1 538 ? 36.265 -8.782 -10.139 1.00 95.94 538 THR A N 1
ATOM 4336 C CA . THR A 1 538 ? 36.143 -7.406 -9.635 1.00 95.94 538 THR A CA 1
ATOM 4337 C C . THR A 1 538 ? 37.423 -6.966 -8.925 1.00 95.94 538 THR A C 1
ATOM 4339 O O . THR A 1 538 ? 37.990 -5.934 -9.282 1.00 95.94 538 THR A O 1
ATOM 4342 N N . PHE A 1 539 ? 37.937 -7.758 -7.979 1.00 95.00 539 PHE A N 1
ATOM 4343 C CA . PHE A 1 539 ? 39.223 -7.486 -7.330 1.00 95.00 539 PHE A CA 1
ATOM 4344 C C . PHE A 1 539 ? 40.373 -7.390 -8.345 1.00 95.00 539 PHE A C 1
ATOM 4346 O O . PHE A 1 539 ? 41.103 -6.400 -8.355 1.00 95.00 539 PHE A O 1
ATOM 4353 N N . PHE A 1 540 ? 40.521 -8.389 -9.218 1.00 94.44 540 PHE A N 1
ATOM 4354 C CA . PHE A 1 540 ? 41.625 -8.487 -10.170 1.00 94.44 540 PHE A CA 1
ATOM 4355 C C . PHE A 1 540 ? 41.655 -7.297 -11.133 1.00 94.44 540 PHE A C 1
ATOM 4357 O O . PHE A 1 540 ? 42.732 -6.790 -11.444 1.00 94.44 540 PHE A O 1
ATOM 4364 N N . SER A 1 541 ? 40.488 -6.801 -11.552 1.00 94.88 541 SER A N 1
ATOM 4365 C CA . SER A 1 541 ? 40.378 -5.599 -12.384 1.00 94.88 541 SER A CA 1
ATOM 4366 C C . SER A 1 541 ? 40.951 -4.353 -11.692 1.00 94.88 541 SER A C 1
ATOM 4368 O O . SER A 1 541 ? 41.765 -3.644 -12.281 1.00 94.88 541 SER A O 1
ATOM 4370 N N . VAL A 1 542 ? 40.618 -4.120 -10.417 1.00 93.62 542 VAL A N 1
ATOM 4371 C CA . VAL A 1 542 ? 41.110 -2.970 -9.635 1.00 93.62 542 VAL A CA 1
ATOM 4372 C C . VAL A 1 542 ? 42.593 -3.133 -9.293 1.00 93.62 542 VAL A C 1
ATOM 4374 O O . VAL A 1 542 ? 43.381 -2.190 -9.397 1.00 93.62 542 VAL A O 1
ATOM 4377 N N . TYR A 1 543 ? 42.999 -4.348 -8.929 1.00 93.06 543 TYR A N 1
ATOM 4378 C CA . TYR A 1 543 ? 44.392 -4.687 -8.662 1.00 93.06 543 TYR A CA 1
ATOM 4379 C C . TYR A 1 543 ? 45.276 -4.448 -9.896 1.00 93.06 543 TYR A C 1
ATOM 4381 O O . TYR A 1 543 ? 46.337 -3.834 -9.791 1.00 93.06 543 TYR A O 1
ATOM 4389 N N . SER A 1 544 ? 44.801 -4.841 -11.081 1.00 93.00 544 SER A N 1
ATOM 4390 C CA . SER A 1 544 ? 45.528 -4.662 -12.342 1.00 93.00 544 SER A CA 1
ATOM 4391 C C . SER A 1 544 ? 45.737 -3.194 -12.706 1.00 93.00 544 SER A C 1
ATOM 4393 O O . SER A 1 544 ? 46.803 -2.859 -13.216 1.00 93.00 544 SER A O 1
ATOM 4395 N N . VAL A 1 545 ? 44.780 -2.311 -12.389 1.00 92.00 545 VAL A N 1
ATOM 4396 C CA . VAL A 1 545 ? 44.948 -0.854 -12.554 1.00 92.00 545 VAL A CA 1
ATOM 4397 C C . VAL A 1 545 ? 46.013 -0.311 -11.608 1.00 92.00 545 VAL A C 1
ATOM 4399 O O . VAL A 1 545 ? 46.897 0.427 -12.030 1.00 92.00 545 VAL A O 1
ATOM 4402 N N . THR A 1 546 ? 45.936 -0.666 -10.324 1.00 89.06 546 THR A N 1
ATOM 4403 C CA . THR A 1 546 ? 46.841 -0.124 -9.292 1.00 89.06 546 THR A CA 1
ATOM 4404 C C . THR A 1 546 ? 48.292 -0.574 -9.467 1.00 89.06 546 THR A C 1
ATOM 4406 O O . THR A 1 546 ? 49.204 0.161 -9.099 1.00 89.06 546 THR A O 1
ATOM 4409 N N . HIS A 1 547 ? 48.506 -1.750 -10.061 1.00 89.81 547 HIS A N 1
ATOM 4410 C CA . HIS A 1 547 ? 49.827 -2.337 -10.301 1.00 89.81 547 HIS A CA 1
ATOM 4411 C C . HIS A 1 547 ? 50.259 -2.272 -11.775 1.00 89.81 547 HIS A C 1
ATOM 4413 O O . HIS A 1 547 ? 51.268 -2.873 -12.139 1.00 89.81 547 HIS A O 1
ATOM 4419 N N . SER A 1 548 ? 49.510 -1.555 -12.622 1.00 89.12 548 SER A N 1
ATOM 4420 C CA . SER A 1 548 ? 49.795 -1.376 -14.054 1.00 89.12 548 SER A CA 1
ATOM 4421 C C . SER A 1 548 ? 50.015 -2.692 -14.818 1.00 89.12 548 SER A C 1
ATOM 4423 O O . SER A 1 548 ? 50.868 -2.769 -15.701 1.00 89.12 548 SER A O 1
ATOM 4425 N N . LEU A 1 549 ? 49.263 -3.744 -14.474 1.00 88.31 549 LEU A N 1
ATOM 4426 C CA . LEU A 1 549 ? 49.374 -5.066 -15.108 1.00 88.31 549 LEU A CA 1
ATOM 4427 C C . LEU A 1 549 ? 48.669 -5.127 -16.466 1.00 88.31 549 LEU A C 1
ATOM 4429 O O . LEU A 1 549 ? 49.052 -5.910 -17.333 1.00 88.31 549 LEU A O 1
ATOM 4433 N N . MET A 1 550 ? 47.609 -4.337 -16.629 1.00 88.75 550 MET A N 1
ATOM 4434 C CA . MET A 1 550 ? 46.769 -4.292 -17.823 1.00 88.75 550 MET A CA 1
ATOM 4435 C C . MET A 1 550 ? 46.339 -2.851 -18.099 1.00 88.75 550 MET A C 1
ATOM 4437 O O . MET A 1 550 ? 46.300 -2.016 -17.193 1.00 88.75 550 MET A O 1
ATOM 4441 N N . ASP A 1 551 ? 45.974 -2.567 -19.348 1.00 90.25 551 ASP A N 1
ATOM 4442 C CA . ASP A 1 551 ? 45.532 -1.233 -19.745 1.00 90.25 551 ASP A CA 1
ATOM 4443 C C . ASP A 1 551 ? 44.250 -0.808 -19.020 1.00 90.25 551 ASP A C 1
ATOM 4445 O O . ASP A 1 551 ? 43.316 -1.594 -18.821 1.00 90.25 551 ASP A O 1
ATOM 4449 N N . PHE A 1 552 ? 44.183 0.478 -18.670 1.00 92.25 552 PHE A N 1
ATOM 4450 C CA . PHE A 1 552 ? 43.076 1.050 -17.906 1.00 92.25 552 PHE A CA 1
ATOM 4451 C C . PHE A 1 552 ? 41.685 0.795 -18.531 1.00 92.25 552 PHE A C 1
ATOM 4453 O O . PHE A 1 552 ? 40.807 0.323 -17.804 1.00 92.25 552 PHE A O 1
ATOM 4460 N N . PRO A 1 553 ? 41.447 1.005 -19.848 1.00 93.44 553 PRO A N 1
ATOM 4461 C CA . PRO A 1 553 ? 40.131 0.756 -20.448 1.00 93.44 553 PRO A CA 1
ATOM 4462 C C . PRO A 1 553 ? 39.689 -0.709 -20.351 1.00 93.44 553 PRO A C 1
ATOM 4464 O O . PRO A 1 553 ? 38.512 -0.984 -20.116 1.00 93.44 553 PRO A O 1
ATOM 4467 N N . LEU A 1 554 ? 40.628 -1.650 -20.492 1.00 93.19 554 LEU A N 1
ATOM 4468 C CA . LEU A 1 554 ? 40.345 -3.080 -20.385 1.00 93.19 554 LEU A CA 1
ATOM 4469 C C . LEU A 1 554 ? 39.994 -3.470 -18.945 1.00 93.19 554 LEU A C 1
ATOM 4471 O O . LEU A 1 554 ? 39.040 -4.214 -18.730 1.00 93.19 554 LEU A O 1
ATOM 4475 N N . CYS A 1 555 ? 40.694 -2.909 -17.956 1.00 95.06 555 CYS A N 1
ATOM 4476 C CA . CYS A 1 555 ? 40.363 -3.125 -16.549 1.00 95.06 555 CYS A CA 1
ATOM 4477 C C . CYS A 1 555 ? 38.967 -2.590 -16.197 1.00 95.06 555 CYS A C 1
ATOM 4479 O O . CYS A 1 555 ? 38.187 -3.285 -15.547 1.00 95.06 555 CYS A O 1
ATOM 4481 N N . VAL A 1 556 ? 38.619 -1.384 -16.665 1.00 94.75 556 VAL A N 1
ATOM 4482 C CA . VAL A 1 556 ? 37.277 -0.805 -16.469 1.00 94.75 556 VAL A CA 1
ATOM 4483 C C . VAL A 1 556 ? 36.208 -1.668 -17.146 1.00 94.75 556 VAL A C 1
ATOM 4485 O O . VAL A 1 556 ? 35.155 -1.907 -16.558 1.00 94.75 556 VAL A O 1
ATOM 4488 N N . ASN A 1 557 ? 36.480 -2.194 -18.345 1.00 95.31 557 ASN A N 1
ATOM 4489 C CA . ASN A 1 557 ? 35.573 -3.118 -19.026 1.00 95.31 557 ASN A CA 1
ATOM 4490 C C . ASN A 1 557 ? 35.347 -4.398 -18.204 1.00 95.31 557 ASN A C 1
ATOM 4492 O O . ASN A 1 557 ? 34.199 -4.765 -17.969 1.00 95.31 557 ASN A O 1
ATOM 4496 N N . MET A 1 558 ? 36.413 -5.031 -17.702 1.00 95.38 558 MET A N 1
ATOM 4497 C CA . MET A 1 558 ? 36.310 -6.227 -16.855 1.00 95.38 558 MET A CA 1
ATOM 4498 C C . MET A 1 558 ? 35.515 -5.966 -15.570 1.00 95.38 558 MET A C 1
ATOM 4500 O O . MET A 1 558 ? 34.672 -6.784 -15.205 1.00 95.38 558 MET A O 1
ATOM 4504 N N . TYR A 1 559 ? 35.737 -4.821 -14.916 1.00 96.00 559 TYR A N 1
ATOM 4505 C CA . TYR A 1 559 ? 34.979 -4.413 -13.730 1.00 96.00 559 TYR A CA 1
ATOM 4506 C C . TYR A 1 559 ? 33.480 -4.272 -14.031 1.00 96.00 559 TYR A C 1
ATOM 4508 O O . TYR A 1 559 ? 32.642 -4.811 -13.305 1.00 96.00 559 TYR A O 1
ATOM 4516 N N . ILE A 1 560 ? 33.138 -3.569 -15.117 1.00 95.62 560 ILE A N 1
ATOM 4517 C CA . ILE A 1 560 ? 31.749 -3.344 -15.538 1.00 95.62 560 ILE A CA 1
ATOM 4518 C C . ILE A 1 560 ? 31.069 -4.672 -15.893 1.00 95.62 560 ILE A C 1
ATOM 4520 O O . ILE A 1 560 ? 29.934 -4.898 -15.484 1.00 95.62 560 ILE A O 1
ATOM 4524 N N . MET A 1 561 ? 31.765 -5.577 -16.587 1.00 94.31 561 MET A N 1
ATOM 4525 C CA . MET A 1 561 ? 31.242 -6.903 -16.934 1.00 94.31 561 MET A CA 1
ATOM 4526 C C . MET A 1 561 ? 31.005 -7.772 -15.692 1.00 94.31 561 MET A C 1
ATOM 4528 O O . MET A 1 561 ? 29.937 -8.365 -15.552 1.00 94.31 561 MET A O 1
ATOM 4532 N N . ALA A 1 562 ? 31.960 -7.823 -14.758 1.00 95.88 562 ALA A N 1
ATOM 4533 C CA . ALA A 1 562 ? 31.791 -8.572 -13.511 1.00 95.88 562 ALA A CA 1
ATOM 4534 C C . ALA A 1 562 ? 30.626 -8.022 -12.670 1.00 95.88 562 ALA A C 1
ATOM 4536 O O . ALA A 1 562 ? 29.813 -8.788 -12.146 1.00 95.88 562 ALA A O 1
ATOM 4537 N N . SER A 1 563 ? 30.507 -6.693 -12.608 1.00 94.56 563 SER A N 1
ATOM 4538 C CA . SER A 1 563 ? 29.414 -6.006 -11.920 1.00 94.56 563 SER A CA 1
ATOM 4539 C C . SER A 1 563 ? 28.062 -6.315 -12.564 1.00 94.56 563 SER A C 1
ATOM 4541 O O . SER A 1 563 ? 27.145 -6.698 -11.846 1.00 94.56 563 SER A O 1
ATOM 4543 N N . PHE A 1 564 ? 27.949 -6.243 -13.896 1.00 94.81 564 PHE A N 1
ATOM 4544 C CA . PHE A 1 564 ? 26.722 -6.566 -14.638 1.00 94.81 564 PHE A CA 1
ATOM 4545 C C . PHE A 1 564 ? 26.172 -7.941 -14.249 1.00 94.81 564 PHE A C 1
ATOM 4547 O O . PHE A 1 564 ? 25.014 -8.056 -13.849 1.00 94.81 564 PHE A O 1
ATOM 4554 N N . HIS A 1 565 ? 27.018 -8.974 -14.313 1.00 94.94 565 HIS A N 1
ATOM 4555 C CA . HIS A 1 565 ? 26.620 -10.354 -14.031 1.00 94.94 565 HIS A CA 1
ATOM 4556 C C . HIS A 1 565 ? 26.243 -10.573 -12.562 1.00 94.94 565 HIS A C 1
ATOM 4558 O O . HIS A 1 565 ? 25.286 -11.289 -12.263 1.00 94.94 565 HIS A O 1
ATOM 4564 N N . TYR A 1 566 ? 26.968 -9.950 -11.629 1.00 95.94 566 TYR A N 1
ATOM 4565 C CA . TYR A 1 566 ? 26.645 -10.057 -10.207 1.00 95.94 566 TYR A CA 1
ATOM 4566 C C . TYR A 1 566 ? 25.346 -9.319 -9.859 1.00 95.94 566 TYR A C 1
ATOM 4568 O O . TYR A 1 566 ? 24.482 -9.873 -9.177 1.00 95.94 566 TYR A O 1
ATOM 4576 N N . PHE A 1 567 ? 25.187 -8.083 -10.342 1.00 94.44 567 PHE A N 1
ATOM 4577 C CA . PHE A 1 567 ? 24.001 -7.276 -10.069 1.00 94.44 567 PHE A CA 1
ATOM 4578 C C . PHE A 1 567 ? 22.751 -7.813 -10.755 1.00 94.44 567 PHE A C 1
ATOM 4580 O O . PHE A 1 567 ? 21.661 -7.594 -10.242 1.00 94.44 567 PHE A O 1
ATOM 4587 N N . GLU A 1 568 ? 22.880 -8.550 -11.857 1.00 92.81 568 GLU A N 1
ATOM 4588 C CA . GLU A 1 568 ? 21.751 -9.262 -12.449 1.00 92.81 568 GLU A CA 1
ATOM 4589 C C . GLU A 1 568 ? 21.182 -10.318 -11.485 1.00 92.81 568 GLU A C 1
ATOM 4591 O O . GLU A 1 568 ? 19.992 -10.296 -11.164 1.00 92.81 568 GLU A O 1
ATOM 4596 N N . PHE A 1 569 ? 22.048 -11.186 -10.948 1.00 94.25 569 PHE A N 1
ATOM 4597 C CA . PHE A 1 569 ? 21.669 -12.170 -9.932 1.00 94.25 569 PHE A CA 1
ATOM 4598 C C . PHE A 1 569 ? 21.071 -11.496 -8.694 1.00 94.25 569 PHE A C 1
ATOM 4600 O O . PHE A 1 569 ? 20.031 -11.923 -8.189 1.00 94.25 569 PHE A O 1
ATOM 4607 N N . PHE A 1 570 ? 21.721 -10.437 -8.208 1.00 93.75 570 PHE A N 1
ATOM 4608 C CA . PHE A 1 570 ? 21.288 -9.737 -7.005 1.00 93.75 570 PHE A CA 1
ATOM 4609 C C . PHE A 1 570 ? 19.928 -9.053 -7.197 1.00 93.75 570 PHE A C 1
ATOM 4611 O O . PHE A 1 570 ? 19.072 -9.154 -6.321 1.00 93.75 570 PHE A O 1
ATOM 4618 N N . ALA A 1 571 ? 19.700 -8.424 -8.354 1.00 91.62 571 ALA A N 1
ATOM 4619 C CA . ALA A 1 571 ? 18.439 -7.768 -8.676 1.00 91.62 571 ALA A CA 1
ATOM 4620 C C . ALA A 1 571 ? 17.275 -8.768 -8.727 1.00 91.62 571 ALA A C 1
ATOM 4622 O O . ALA A 1 571 ? 16.268 -8.522 -8.073 1.00 91.62 571 ALA A O 1
ATOM 4623 N N . ILE A 1 572 ? 17.428 -9.928 -9.386 1.00 89.12 572 ILE A N 1
ATOM 4624 C CA . ILE A 1 572 ? 16.404 -10.994 -9.338 1.00 89.12 572 ILE A CA 1
ATOM 4625 C C . ILE A 1 572 ? 16.199 -11.508 -7.921 1.00 89.12 572 ILE A C 1
ATOM 4627 O O . ILE A 1 572 ? 15.068 -11.746 -7.507 1.00 89.12 572 ILE A O 1
ATOM 4631 N N . GLY A 1 573 ? 17.287 -11.684 -7.171 1.00 87.94 573 GLY A N 1
ATOM 4632 C CA . GLY A 1 573 ? 17.222 -12.163 -5.797 1.00 87.94 573 GLY A CA 1
ATOM 4633 C C . GLY A 1 573 ? 16.371 -11.276 -4.891 1.00 87.94 573 GLY A C 1
ATOM 4634 O O . GLY A 1 573 ? 15.816 -11.785 -3.924 1.00 87.94 573 GLY A O 1
ATOM 4635 N N . ILE A 1 574 ? 16.245 -9.985 -5.214 1.00 86.62 574 ILE A N 1
ATOM 4636 C CA . ILE A 1 574 ? 15.414 -9.024 -4.483 1.00 86.62 574 ILE A CA 1
ATOM 4637 C C . ILE A 1 574 ? 14.025 -8.878 -5.113 1.00 86.62 574 ILE A C 1
ATOM 4639 O O . ILE A 1 574 ? 13.036 -8.866 -4.385 1.00 86.62 574 ILE A O 1
ATOM 4643 N N . SER A 1 575 ? 13.930 -8.763 -6.440 1.00 84.12 575 SER A N 1
ATOM 4644 C CA . SER A 1 575 ? 12.671 -8.424 -7.114 1.00 84.12 575 SER A CA 1
ATOM 4645 C C . SER A 1 575 ? 11.791 -9.632 -7.447 1.00 84.12 575 SER A C 1
ATOM 4647 O O . SER A 1 575 ? 10.568 -9.514 -7.425 1.00 84.12 575 SER A O 1
ATOM 4649 N N . ASN A 1 576 ? 12.385 -10.798 -7.728 1.00 84.81 576 ASN A N 1
ATOM 4650 C CA . ASN A 1 576 ? 11.669 -12.035 -8.049 1.00 84.81 576 ASN A CA 1
ATOM 4651 C C . ASN A 1 576 ? 12.399 -13.289 -7.513 1.00 84.81 576 ASN A C 1
ATOM 4653 O O . ASN A 1 576 ? 12.928 -14.091 -8.300 1.00 84.81 576 ASN A O 1
ATOM 4657 N N . PRO A 1 577 ? 12.416 -13.504 -6.179 1.00 82.69 577 PRO A N 1
ATOM 4658 C CA . PRO A 1 577 ? 13.128 -14.625 -5.559 1.00 82.69 577 PRO A CA 1
ATOM 4659 C C . PRO A 1 577 ? 12.628 -16.004 -6.016 1.00 82.69 577 PRO A C 1
ATOM 4661 O O . PRO A 1 577 ? 13.369 -16.989 -5.961 1.00 82.69 577 PRO A O 1
ATOM 4664 N N . GLU A 1 578 ? 11.376 -16.108 -6.465 1.00 79.19 578 GLU A N 1
ATOM 4665 C CA . GLU A 1 578 ? 10.794 -17.366 -6.945 1.00 79.19 578 GLU A CA 1
ATOM 4666 C C . GLU A 1 578 ? 11.459 -17.840 -8.240 1.00 79.19 578 GLU A C 1
ATOM 4668 O O . GLU A 1 578 ? 11.750 -19.027 -8.391 1.00 79.19 578 GLU A O 1
ATOM 4673 N N . SER A 1 579 ? 11.786 -16.904 -9.134 1.00 79.94 579 SER A N 1
ATOM 4674 C CA . SER A 1 579 ? 12.479 -17.181 -10.399 1.00 79.94 579 SER A CA 1
ATOM 4675 C C . SER A 1 579 ? 13.997 -17.377 -10.261 1.00 79.94 579 SER A C 1
ATOM 4677 O O . SER A 1 579 ? 14.668 -17.744 -11.230 1.00 79.94 579 SER A O 1
ATOM 4679 N N . LEU A 1 580 ? 14.556 -17.131 -9.069 1.00 88.19 580 LEU A N 1
ATOM 4680 C CA . LEU A 1 580 ? 15.999 -17.123 -8.844 1.00 88.19 580 LEU A CA 1
ATOM 4681 C C . LEU A 1 580 ? 16.621 -18.509 -9.065 1.00 88.19 580 LEU A C 1
ATOM 4683 O O . LEU A 1 580 ? 16.348 -19.471 -8.334 1.00 88.19 580 LEU A O 1
ATOM 4687 N N . SER A 1 581 ? 17.543 -18.582 -10.022 1.00 89.19 581 SER A N 1
ATOM 4688 C CA . SER A 1 581 ? 18.258 -19.801 -10.403 1.00 89.19 581 SER A CA 1
ATOM 4689 C C . SER A 1 581 ? 19.754 -19.533 -10.605 1.00 89.19 581 SER A C 1
ATOM 4691 O O . SER A 1 581 ? 20.209 -18.392 -10.573 1.00 89.19 581 SER A O 1
ATOM 4693 N N . GLN A 1 582 ? 20.541 -20.592 -10.807 1.00 86.50 582 GLN A N 1
ATOM 4694 C CA . GLN A 1 582 ? 21.986 -20.483 -11.080 1.00 86.50 582 GLN A CA 1
ATOM 4695 C C . GLN A 1 582 ? 22.273 -19.777 -12.419 1.00 86.50 582 GLN A C 1
ATOM 4697 O O . GLN A 1 582 ? 23.358 -19.232 -12.625 1.00 86.50 582 GLN A O 1
ATOM 4702 N N . ASP A 1 583 ? 21.277 -19.741 -13.305 1.00 86.44 583 ASP A N 1
ATOM 4703 C CA . ASP A 1 583 ? 21.344 -19.083 -14.608 1.00 86.44 583 ASP A CA 1
ATOM 4704 C C . ASP A 1 583 ? 21.101 -17.567 -14.500 1.00 86.44 583 ASP A C 1
ATOM 4706 O O . ASP A 1 583 ? 21.410 -16.821 -15.426 1.00 86.44 583 ASP A O 1
ATOM 4710 N N . SER A 1 584 ? 20.610 -17.076 -13.353 1.00 90.00 584 SER A N 1
ATOM 4711 C CA . SER A 1 584 ? 20.313 -15.652 -13.127 1.00 90.00 584 SER A CA 1
ATOM 4712 C C . SER A 1 584 ? 21.559 -14.752 -13.120 1.00 90.00 584 SER A C 1
ATOM 4714 O O . SER A 1 584 ? 21.432 -13.543 -13.281 1.00 90.00 584 SER A O 1
ATOM 4716 N N . PHE A 1 585 ? 22.769 -15.311 -12.985 1.00 90.44 585 PHE A N 1
ATOM 4717 C CA . PHE A 1 585 ? 24.021 -14.564 -13.202 1.00 90.44 585 PHE A CA 1
ATOM 4718 C C . PHE A 1 585 ? 24.281 -14.252 -14.681 1.00 90.44 585 PHE A C 1
ATOM 4720 O O . PHE A 1 585 ? 25.155 -13.447 -15.000 1.00 90.44 585 PHE A O 1
ATOM 4727 N N . LEU A 1 586 ? 23.585 -14.937 -15.596 1.00 88.25 586 LEU A N 1
ATOM 4728 C CA . LEU A 1 586 ? 23.779 -14.856 -17.043 1.00 88.25 586 LEU A CA 1
ATOM 4729 C C . LEU A 1 586 ? 25.208 -15.185 -17.513 1.00 88.25 586 LEU A C 1
ATOM 4731 O O . LEU A 1 586 ? 25.645 -14.758 -18.579 1.00 88.25 586 LEU A O 1
ATOM 4735 N N . LEU A 1 587 ? 25.953 -15.978 -16.739 1.00 86.44 587 LEU A N 1
ATOM 4736 C CA . LEU A 1 587 ? 27.270 -16.478 -17.153 1.00 86.44 587 LEU A CA 1
ATOM 4737 C C . LEU A 1 587 ? 27.152 -17.535 -18.264 1.00 86.44 587 LEU A C 1
ATOM 4739 O O . LEU A 1 587 ? 28.033 -17.675 -19.108 1.00 86.44 587 LEU A O 1
ATOM 4743 N N . ASN A 1 588 ? 26.034 -18.253 -18.311 1.00 81.06 588 ASN A N 1
ATOM 4744 C CA . ASN A 1 588 ? 25.693 -19.229 -19.341 1.00 81.06 588 ASN A CA 1
ATOM 4745 C C . ASN A 1 588 ? 24.854 -18.619 -20.476 1.00 81.06 588 ASN A C 1
ATOM 4747 O O . ASN A 1 588 ? 23.889 -19.216 -20.952 1.00 81.06 588 ASN A O 1
ATOM 4751 N N . HIS A 1 589 ? 25.231 -17.421 -20.927 1.00 77.94 589 HIS A N 1
ATOM 4752 C CA . HIS A 1 589 ? 24.679 -16.829 -22.141 1.00 77.94 589 HIS A CA 1
ATOM 4753 C C . HIS A 1 589 ? 24.915 -17.701 -23.393 1.00 77.94 589 HIS A C 1
ATOM 4755 O O . HIS A 1 589 ? 25.646 -18.693 -23.383 1.00 77.94 589 HIS A O 1
ATOM 4761 N N . SER A 1 590 ? 24.291 -17.310 -24.508 1.00 80.50 590 SER A N 1
ATOM 4762 C CA . SER A 1 590 ? 24.439 -18.007 -25.785 1.00 80.50 590 SER A CA 1
ATOM 4763 C C . SER A 1 590 ? 25.886 -17.987 -26.292 1.00 80.50 590 SER A C 1
ATOM 4765 O O . SER A 1 590 ? 26.656 -17.066 -26.016 1.00 80.50 590 SER A O 1
ATOM 4767 N N . VAL A 1 591 ? 26.248 -18.981 -27.110 1.00 80.62 591 VAL A N 1
ATOM 4768 C CA . VAL A 1 591 ? 27.560 -19.020 -27.784 1.00 80.62 591 VAL A CA 1
ATOM 4769 C C . VAL A 1 591 ? 27.804 -17.728 -28.569 1.00 80.62 591 VAL A C 1
ATOM 4771 O O . VAL A 1 591 ? 28.891 -17.168 -28.497 1.00 80.62 591 VAL A O 1
ATOM 4774 N N . ALA A 1 592 ? 26.770 -17.205 -29.237 1.00 81.38 592 ALA A N 1
ATOM 4775 C CA . ALA A 1 592 ? 26.843 -15.958 -29.995 1.00 81.38 592 ALA A CA 1
ATOM 4776 C C . ALA A 1 592 ? 27.259 -14.753 -29.132 1.00 81.38 592 ALA A C 1
ATOM 4778 O O . ALA A 1 592 ? 28.074 -13.946 -29.573 1.00 81.38 592 ALA A O 1
ATOM 4779 N N . TYR A 1 593 ? 26.744 -14.649 -27.902 1.00 85.25 593 TYR A N 1
ATOM 4780 C CA . TYR A 1 593 ? 27.133 -13.592 -26.967 1.00 85.25 593 TYR A CA 1
ATOM 4781 C C . TYR A 1 593 ? 28.627 -13.663 -26.635 1.00 85.25 593 TYR A C 1
ATOM 4783 O O . TYR A 1 593 ? 29.343 -12.675 -26.789 1.00 85.25 593 TYR A O 1
ATOM 4791 N N . TRP A 1 594 ? 29.119 -14.842 -26.246 1.00 87.44 594 TRP A N 1
ATOM 4792 C CA . TRP A 1 594 ? 30.530 -15.017 -25.899 1.00 87.44 594 TRP A CA 1
ATOM 4793 C C . TRP A 1 594 ? 31.446 -14.802 -27.102 1.00 87.44 594 TRP A C 1
ATOM 4795 O O . TRP A 1 594 ? 32.467 -14.132 -26.977 1.00 87.44 594 TRP A O 1
ATOM 4805 N N . THR A 1 595 ? 31.062 -15.285 -28.287 1.00 88.06 595 THR A N 1
ATOM 4806 C CA . THR A 1 595 ? 31.792 -15.007 -29.531 1.00 88.06 595 THR A CA 1
ATOM 4807 C C . THR A 1 595 ? 31.889 -13.505 -29.801 1.00 88.06 595 THR A C 1
ATOM 4809 O O . THR A 1 595 ? 32.967 -13.025 -30.141 1.00 88.06 595 THR A O 1
ATOM 4812 N N . ALA A 1 596 ? 30.804 -12.752 -29.605 1.00 89.06 596 ALA A N 1
ATOM 4813 C CA . ALA A 1 596 ? 30.801 -11.303 -29.787 1.00 89.06 596 ALA A CA 1
ATOM 4814 C C . ALA A 1 596 ? 31.697 -10.584 -28.761 1.00 89.06 596 ALA A C 1
ATOM 4816 O O . ALA A 1 596 ? 32.447 -9.682 -29.131 1.00 89.06 596 ALA A O 1
ATOM 4817 N N . MET A 1 597 ? 31.684 -11.014 -27.494 1.00 90.31 597 MET A N 1
ATOM 4818 C CA . MET A 1 597 ? 32.555 -10.448 -26.455 1.00 90.31 597 MET A CA 1
ATOM 4819 C C . MET A 1 597 ? 34.036 -10.727 -26.721 1.00 90.31 597 MET A C 1
ATOM 4821 O O . MET A 1 597 ? 34.850 -9.805 -26.676 1.00 90.31 597 MET A O 1
ATOM 4825 N N . PHE A 1 598 ? 34.391 -11.965 -27.082 1.00 94.19 598 PHE A N 1
ATOM 4826 C CA . PHE A 1 598 ? 35.766 -12.308 -27.451 1.00 94.19 598 PHE A CA 1
ATOM 4827 C C . PHE A 1 598 ? 36.230 -11.577 -28.714 1.00 94.19 598 PHE A C 1
ATOM 4829 O O . PHE A 1 598 ? 37.384 -11.160 -28.773 1.00 94.19 598 PHE A O 1
ATOM 4836 N N . ALA A 1 599 ? 35.348 -11.371 -29.698 1.00 94.44 599 ALA A N 1
ATOM 4837 C CA . ALA A 1 599 ? 35.655 -10.553 -30.869 1.00 94.44 599 ALA A CA 1
ATOM 4838 C C . ALA A 1 599 ? 35.939 -9.092 -30.479 1.00 94.44 599 ALA A C 1
ATOM 4840 O O . ALA A 1 599 ? 36.920 -8.522 -30.952 1.00 94.44 599 ALA A O 1
ATOM 4841 N N . GLY A 1 600 ? 35.151 -8.519 -29.563 1.00 94.69 600 GLY A N 1
ATOM 4842 C CA . GLY A 1 600 ? 35.374 -7.176 -29.024 1.00 94.69 600 GLY A CA 1
ATOM 4843 C C . GLY A 1 600 ? 36.701 -7.038 -28.277 1.00 94.69 600 GLY A C 1
ATOM 4844 O O . GLY A 1 600 ? 37.468 -6.106 -28.528 1.00 94.69 600 GLY A O 1
ATOM 4845 N N . TRP A 1 601 ? 37.030 -7.980 -27.391 1.00 95.00 601 TRP A N 1
ATOM 4846 C CA . TRP A 1 601 ? 38.338 -7.990 -26.726 1.00 95.00 601 TRP A CA 1
ATOM 4847 C C . TRP A 1 601 ? 39.486 -8.207 -27.718 1.00 95.00 601 TRP A C 1
ATOM 4849 O O . TRP A 1 601 ? 40.523 -7.560 -27.601 1.00 95.00 601 TRP A O 1
ATOM 4859 N N . GLY A 1 602 ? 39.295 -9.053 -28.733 1.00 94.94 602 GLY A N 1
ATOM 4860 C CA . GLY A 1 602 ? 40.263 -9.258 -29.809 1.00 94.94 602 GLY A CA 1
ATOM 4861 C C . GLY A 1 602 ? 40.524 -7.988 -30.623 1.00 94.94 602 GLY A C 1
ATOM 4862 O O . GLY A 1 602 ? 41.683 -7.630 -30.831 1.00 94.94 602 GLY A O 1
ATOM 4863 N N . GLU A 1 603 ? 39.470 -7.271 -31.029 1.00 95.25 603 GLU A N 1
ATOM 4864 C CA . GLU A 1 603 ? 39.594 -5.976 -31.713 1.00 95.25 603 GLU A CA 1
ATOM 4865 C C . GLU A 1 603 ? 40.344 -4.966 -30.841 1.00 95.25 603 GLU A C 1
ATOM 4867 O O . GLU A 1 603 ? 41.262 -4.308 -31.332 1.00 95.25 603 GLU A O 1
ATOM 4872 N N . TYR A 1 604 ? 40.011 -4.886 -29.548 1.00 94.50 604 TYR A N 1
ATOM 4873 C CA . TYR A 1 604 ? 40.695 -4.003 -28.606 1.00 94.50 604 TYR A CA 1
ATOM 4874 C C . TYR A 1 604 ? 42.193 -4.305 -28.529 1.00 94.50 604 TYR A C 1
ATOM 4876 O O . TYR A 1 604 ? 43.005 -3.397 -28.686 1.00 94.50 604 TYR A O 1
ATOM 4884 N N . LEU A 1 605 ? 42.562 -5.571 -28.308 1.00 93.50 605 LEU A N 1
ATOM 4885 C CA . LEU A 1 605 ? 43.957 -5.983 -28.152 1.00 93.50 605 LEU A CA 1
ATOM 4886 C C . LEU A 1 605 ? 44.760 -5.744 -29.434 1.00 93.50 605 LEU A C 1
ATOM 4888 O O . LEU A 1 605 ? 45.864 -5.206 -29.368 1.00 93.50 605 LEU A O 1
ATOM 4892 N N . LEU A 1 606 ? 44.195 -6.081 -30.598 1.00 93.56 606 LEU A N 1
ATOM 4893 C CA . LEU A 1 606 ? 44.824 -5.818 -31.894 1.00 93.56 606 LEU A CA 1
ATOM 4894 C C . LEU A 1 606 ? 45.005 -4.319 -32.121 1.00 93.56 606 LEU A C 1
ATOM 4896 O O . LEU A 1 606 ? 46.107 -3.870 -32.432 1.00 93.56 606 LEU A O 1
ATOM 4900 N N . ARG A 1 607 ? 43.945 -3.528 -31.931 1.00 92.56 607 ARG A N 1
ATOM 4901 C CA . ARG A 1 607 ? 44.016 -2.080 -32.118 1.00 92.56 607 ARG A CA 1
ATOM 4902 C C . ARG A 1 607 ? 45.017 -1.461 -31.155 1.00 92.56 607 ARG A C 1
ATOM 4904 O O . ARG A 1 607 ? 45.840 -0.685 -31.606 1.00 92.56 607 ARG A O 1
ATOM 4911 N N . ASN A 1 608 ? 44.982 -1.801 -29.872 1.00 89.75 608 ASN A N 1
ATOM 4912 C CA . ASN A 1 608 ? 45.880 -1.228 -28.874 1.00 89.75 608 ASN A CA 1
ATOM 4913 C C . ASN A 1 608 ? 47.349 -1.626 -29.107 1.00 89.75 608 ASN A C 1
ATOM 4915 O O . ASN A 1 608 ? 48.242 -0.835 -28.825 1.00 89.75 608 ASN A O 1
ATOM 4919 N N . HIS A 1 609 ? 47.602 -2.806 -29.684 1.00 90.75 609 HIS A N 1
ATOM 4920 C CA . HIS A 1 609 ? 48.945 -3.214 -30.098 1.00 90.75 609 HIS A CA 1
ATOM 4921 C C . HIS A 1 609 ? 49.504 -2.344 -31.239 1.00 90.75 609 HIS A C 1
ATOM 4923 O O . HIS A 1 609 ? 50.669 -1.956 -31.192 1.00 90.75 609 HIS A O 1
ATOM 4929 N N . PHE A 1 610 ? 48.692 -2.018 -32.254 1.00 92.06 610 PHE A N 1
ATOM 4930 C CA . PHE A 1 610 ? 49.130 -1.206 -33.403 1.00 92.06 610 PHE A CA 1
ATOM 4931 C C . PHE A 1 610 ? 49.001 0.312 -33.183 1.00 92.06 610 PHE A C 1
ATOM 4933 O O . PHE A 1 610 ? 49.806 1.087 -33.696 1.00 92.06 610 PHE A O 1
ATOM 4940 N N . TYR A 1 611 ? 47.990 0.734 -32.429 1.00 87.06 611 TYR A N 1
ATOM 4941 C CA . TYR A 1 611 ? 47.589 2.116 -32.174 1.00 87.06 611 TYR A CA 1
ATOM 4942 C C . TYR A 1 611 ? 47.235 2.274 -30.685 1.00 87.06 611 TYR A C 1
ATOM 4944 O O . TYR A 1 611 ? 46.054 2.251 -30.318 1.00 87.06 611 TYR A O 1
ATOM 4952 N N . PRO A 1 612 ? 48.248 2.395 -29.808 1.00 84.88 612 PRO A N 1
ATOM 4953 C CA . PRO A 1 612 ? 48.026 2.517 -28.376 1.00 84.88 612 PRO A CA 1
ATOM 4954 C C . PRO A 1 612 ? 47.372 3.858 -28.035 1.00 84.88 612 PRO A C 1
ATOM 4956 O O . PRO A 1 612 ? 47.720 4.905 -28.586 1.00 84.88 612 PRO A O 1
ATOM 4959 N N . GLY A 1 613 ? 46.450 3.824 -27.075 1.00 78.31 613 GLY A N 1
ATOM 4960 C CA . GLY A 1 613 ? 45.743 5.006 -26.586 1.00 78.31 613 GLY A CA 1
ATOM 4961 C C . GLY A 1 613 ? 44.257 4.999 -26.935 1.00 78.31 613 GLY A C 1
ATOM 4962 O O . GLY A 1 613 ? 43.840 4.762 -28.064 1.00 78.31 613 GLY A O 1
ATOM 4963 N N . THR A 1 614 ? 43.435 5.266 -25.925 1.00 81.75 614 THR A N 1
ATOM 4964 C CA . THR A 1 614 ? 41.976 5.379 -26.039 1.00 81.75 614 THR A CA 1
ATOM 4965 C C . THR A 1 614 ? 41.596 6.812 -25.690 1.00 81.75 614 THR A C 1
ATOM 4967 O O . THR A 1 614 ? 42.086 7.356 -24.699 1.00 81.75 614 THR A O 1
ATOM 4970 N N . SER A 1 615 ? 40.742 7.448 -26.494 1.00 87.56 615 SER A N 1
ATOM 4971 C CA . SER A 1 615 ? 40.273 8.803 -26.188 1.00 87.56 615 SER A CA 1
ATOM 4972 C C . SER A 1 615 ? 39.484 8.795 -24.880 1.00 87.56 615 SER A C 1
ATOM 4974 O O . SER A 1 615 ? 38.490 8.077 -24.758 1.00 87.56 615 SER A O 1
ATOM 4976 N N . ALA A 1 616 ? 39.894 9.627 -23.921 1.00 89.50 616 ALA A N 1
ATOM 4977 C CA . ALA A 1 616 ? 39.221 9.742 -22.628 1.00 89.50 616 ALA A CA 1
ATOM 4978 C C . ALA A 1 616 ? 37.741 10.134 -22.777 1.00 89.50 616 ALA A C 1
ATOM 4980 O O . ALA A 1 616 ? 36.903 9.658 -22.018 1.00 89.50 616 ALA A O 1
ATOM 4981 N N . ILE A 1 617 ? 37.411 10.943 -23.791 1.00 92.69 617 ILE A N 1
ATOM 4982 C CA . ILE A 1 617 ? 36.030 11.342 -24.098 1.00 92.69 617 ILE A CA 1
ATOM 4983 C C . ILE A 1 617 ? 35.216 10.128 -24.556 1.00 92.69 617 ILE A C 1
ATOM 4985 O O . ILE A 1 617 ? 34.115 9.908 -24.062 1.00 92.69 617 ILE A O 1
ATOM 4989 N N . ILE A 1 618 ? 35.761 9.318 -25.470 1.00 92.31 618 ILE A N 1
ATOM 4990 C CA . ILE A 1 618 ? 35.071 8.123 -25.982 1.00 92.31 618 ILE A CA 1
ATOM 4991 C C . ILE A 1 618 ? 34.877 7.106 -24.854 1.00 92.31 618 ILE A C 1
ATOM 4993 O O . ILE A 1 618 ? 33.782 6.576 -24.679 1.00 92.31 618 ILE A O 1
ATOM 4997 N N . MET A 1 619 ? 35.912 6.897 -24.040 1.00 93.25 619 MET A N 1
ATOM 4998 C CA . MET A 1 619 ? 35.844 6.034 -22.866 1.00 93.25 619 MET A CA 1
ATOM 4999 C C . MET A 1 619 ? 34.764 6.513 -21.886 1.00 93.25 619 MET A C 1
ATOM 5001 O O . MET A 1 619 ? 33.938 5.713 -21.459 1.00 93.25 619 MET A O 1
ATOM 5005 N N . PHE A 1 620 ? 34.713 7.813 -21.576 1.00 94.69 620 PHE A N 1
ATOM 5006 C CA . PHE A 1 620 ? 33.692 8.397 -20.703 1.00 94.69 620 PHE A CA 1
ATOM 5007 C C . PHE A 1 620 ? 32.273 8.192 -21.249 1.00 94.69 620 PHE A C 1
ATOM 5009 O O . PHE A 1 620 ? 31.387 7.780 -20.503 1.00 94.69 620 PHE A O 1
ATOM 5016 N N . ILE A 1 621 ? 32.062 8.404 -22.552 1.00 95.81 621 ILE A N 1
ATOM 5017 C CA . ILE A 1 621 ? 30.777 8.122 -23.211 1.00 95.81 621 ILE A CA 1
ATOM 5018 C C . ILE A 1 621 ? 30.417 6.637 -23.069 1.00 95.81 621 ILE A C 1
ATOM 5020 O O . ILE A 1 621 ? 29.285 6.317 -22.712 1.00 95.81 621 ILE A O 1
ATOM 5024 N N . GLY A 1 622 ? 31.375 5.732 -23.288 1.00 96.44 622 GLY A N 1
ATOM 5025 C CA . GLY A 1 622 ? 31.183 4.293 -23.105 1.00 96.44 622 GLY A CA 1
ATOM 5026 C C . GLY A 1 622 ? 30.776 3.920 -21.677 1.00 96.44 622 GLY A C 1
ATOM 5027 O O . GLY A 1 622 ? 29.813 3.179 -21.495 1.00 96.44 622 GLY A O 1
ATOM 5028 N N . ILE A 1 623 ? 31.439 4.489 -20.663 1.00 96.06 623 ILE A N 1
ATOM 5029 C CA . ILE A 1 623 ? 31.071 4.304 -19.247 1.00 96.06 623 ILE A CA 1
ATOM 5030 C C . ILE A 1 623 ? 29.636 4.780 -19.000 1.00 96.06 623 ILE A C 1
ATOM 5032 O O . ILE A 1 623 ? 28.853 4.057 -18.390 1.00 96.06 623 ILE A O 1
ATOM 5036 N N . MET A 1 624 ? 29.271 5.967 -19.493 1.00 97.31 624 MET A N 1
ATOM 5037 C CA . MET A 1 624 ? 27.925 6.517 -19.305 1.00 97.31 624 MET A CA 1
ATOM 5038 C C . MET A 1 624 ? 26.849 5.660 -19.977 1.00 97.31 624 MET A C 1
ATOM 5040 O O . MET A 1 624 ? 25.792 5.447 -19.386 1.00 97.31 624 MET A O 1
ATOM 5044 N N . LEU A 1 625 ? 27.124 5.108 -21.162 1.00 96.19 625 LEU A N 1
ATOM 5045 C CA . LEU A 1 625 ? 26.232 4.154 -21.828 1.00 96.19 625 LEU A CA 1
ATOM 5046 C C . LEU A 1 625 ? 26.071 2.860 -21.020 1.00 96.19 625 LEU A C 1
ATOM 5048 O O . LEU A 1 625 ? 24.946 2.390 -20.857 1.00 96.19 625 LEU A O 1
ATOM 5052 N N . CYS A 1 626 ? 27.159 2.318 -20.465 1.00 96.94 626 CYS A N 1
ATOM 5053 C CA . CYS A 1 626 ? 27.100 1.146 -19.589 1.00 96.94 626 CYS A CA 1
ATOM 5054 C C . CYS A 1 626 ? 26.267 1.410 -18.328 1.00 96.94 626 CYS A C 1
ATOM 5056 O O . CYS A 1 626 ? 25.413 0.595 -17.987 1.00 96.94 626 CYS A O 1
ATOM 5058 N N . ILE A 1 627 ? 26.479 2.550 -17.659 1.00 95.81 627 ILE A N 1
ATOM 5059 C CA . ILE A 1 627 ? 25.727 2.934 -16.454 1.00 95.81 627 ILE A CA 1
ATOM 5060 C C . ILE A 1 627 ? 24.246 3.122 -16.785 1.00 95.81 627 ILE A C 1
ATOM 5062 O O . ILE A 1 627 ? 23.391 2.584 -16.085 1.00 95.81 627 ILE A O 1
ATOM 5066 N N . ALA A 1 628 ? 23.927 3.841 -17.865 1.00 94.75 628 ALA A N 1
ATOM 5067 C CA . ALA A 1 628 ? 22.547 4.008 -18.309 1.00 94.75 628 ALA A CA 1
ATOM 5068 C C . ALA A 1 628 ? 21.900 2.648 -18.617 1.00 94.75 628 ALA A C 1
ATOM 5070 O O . ALA A 1 628 ? 20.781 2.387 -18.180 1.00 94.75 628 ALA A O 1
ATOM 5071 N N . GLY A 1 629 ? 22.621 1.758 -19.303 1.00 94.00 629 GLY A N 1
ATOM 5072 C CA . GLY A 1 629 ? 22.159 0.407 -19.599 1.00 94.00 629 GLY A CA 1
ATOM 5073 C C . GLY A 1 629 ? 21.832 -0.409 -18.348 1.00 94.00 629 GLY A C 1
ATOM 5074 O O . GLY A 1 629 ? 20.751 -0.994 -18.258 1.00 94.00 629 GLY A O 1
ATOM 5075 N N . GLU A 1 630 ? 22.726 -0.384 -17.358 1.00 94.31 630 GLU A N 1
ATOM 5076 C CA . GLU A 1 630 ? 22.510 -1.010 -16.051 1.00 94.31 630 GLU A CA 1
ATOM 5077 C C . GLU A 1 630 ? 21.270 -0.445 -15.353 1.00 94.31 630 GLU A C 1
ATOM 5079 O O . GLU A 1 630 ? 20.382 -1.203 -14.966 1.00 94.31 630 GLU A O 1
ATOM 5084 N N . VAL A 1 631 ? 21.152 0.879 -15.246 1.00 93.69 631 VAL A N 1
ATOM 5085 C CA . VAL A 1 631 ? 20.020 1.522 -14.563 1.00 93.69 631 VAL A CA 1
ATOM 5086 C C . VAL A 1 631 ? 18.691 1.149 -15.220 1.00 93.69 631 VAL A C 1
ATOM 5088 O O . VAL A 1 631 ? 17.783 0.685 -14.532 1.00 93.69 631 VAL A O 1
ATOM 5091 N N . PHE A 1 632 ? 18.577 1.274 -16.547 1.00 91.19 632 PHE A N 1
ATOM 5092 C CA . PHE A 1 632 ? 17.353 0.908 -17.269 1.00 91.19 632 PHE A CA 1
ATOM 5093 C C . PHE A 1 632 ? 16.991 -0.565 -17.072 1.00 91.19 632 PHE A C 1
ATOM 5095 O O . PHE A 1 632 ? 15.824 -0.895 -16.858 1.00 91.19 632 PHE A O 1
ATOM 5102 N N . ARG A 1 633 ? 17.990 -1.453 -17.107 1.00 91.38 633 ARG A N 1
ATOM 5103 C CA . ARG A 1 633 ? 17.778 -2.888 -16.931 1.00 91.38 633 ARG A CA 1
ATOM 5104 C C . ARG A 1 633 ? 17.315 -3.226 -15.515 1.00 91.38 633 ARG A C 1
ATOM 5106 O O . ARG A 1 633 ? 16.327 -3.936 -15.361 1.00 91.38 633 ARG A O 1
ATOM 5113 N N . LYS A 1 634 ? 17.976 -2.690 -14.490 1.00 92.06 634 LYS A N 1
ATOM 5114 C CA . LYS A 1 634 ? 17.669 -2.993 -13.086 1.00 92.06 634 LYS A CA 1
ATOM 5115 C C . LYS A 1 634 ? 16.344 -2.359 -12.647 1.00 92.06 634 LYS A C 1
ATOM 5117 O O . LYS A 1 634 ? 15.563 -3.020 -11.971 1.00 92.06 634 LYS A O 1
ATOM 5122 N N . LEU A 1 635 ? 16.022 -1.148 -13.114 1.00 88.62 635 LEU A N 1
ATOM 5123 C CA . LEU A 1 635 ? 14.701 -0.540 -12.898 1.00 88.62 635 LEU A CA 1
ATOM 5124 C C . LEU A 1 635 ? 13.579 -1.327 -13.580 1.00 88.62 635 LEU A C 1
ATOM 5126 O O . LEU A 1 635 ? 12.485 -1.420 -13.032 1.00 88.62 635 LEU A O 1
ATOM 5130 N N . ALA A 1 636 ? 13.834 -1.907 -14.755 1.00 87.44 636 ALA A N 1
ATOM 5131 C CA . ALA A 1 636 ? 12.864 -2.780 -15.407 1.00 87.44 636 ALA A CA 1
ATOM 5132 C C . ALA A 1 636 ? 12.590 -4.034 -14.562 1.00 87.44 636 ALA A C 1
ATOM 5134 O O . ALA A 1 636 ? 11.438 -4.376 -14.331 1.00 87.44 636 ALA A O 1
ATOM 5135 N N . MET A 1 637 ? 13.640 -4.679 -14.043 1.00 87.44 637 MET A N 1
ATOM 5136 C CA . MET A 1 637 ? 13.516 -5.849 -13.162 1.00 87.44 637 MET A CA 1
ATOM 5137 C C . MET A 1 637 ? 12.812 -5.522 -11.840 1.00 87.44 637 MET A C 1
ATOM 5139 O O . MET A 1 637 ? 12.087 -6.364 -11.317 1.00 87.44 637 MET A O 1
ATOM 5143 N N . TRP A 1 638 ? 13.032 -4.318 -11.306 1.00 84.75 638 TRP A N 1
ATOM 5144 C CA . TRP A 1 638 ? 12.401 -3.849 -10.076 1.00 84.75 638 TRP A CA 1
ATOM 5145 C C . TRP A 1 638 ? 10.907 -3.592 -10.265 1.00 84.75 638 TRP A C 1
ATOM 5147 O O . TRP A 1 638 ? 10.101 -4.201 -9.571 1.00 84.75 638 TRP A O 1
ATOM 5157 N N . HIS A 1 639 ? 10.536 -2.745 -11.232 1.00 81.81 639 HIS A N 1
ATOM 5158 C CA . HIS A 1 639 ? 9.134 -2.395 -11.476 1.00 81.81 639 HIS A CA 1
ATOM 5159 C C . HIS A 1 639 ? 8.313 -3.587 -11.989 1.00 81.81 639 HIS A C 1
ATOM 5161 O O . HIS A 1 639 ? 7.148 -3.714 -11.642 1.00 81.81 639 HIS A O 1
ATOM 5167 N N . ALA A 1 640 ? 8.903 -4.492 -12.780 1.00 79.50 640 ALA A N 1
ATOM 5168 C CA . ALA A 1 640 ? 8.195 -5.694 -13.222 1.00 79.50 640 ALA A CA 1
ATOM 5169 C C . ALA A 1 640 ? 8.067 -6.772 -12.132 1.00 79.50 640 ALA A C 1
ATOM 5171 O O . ALA A 1 640 ? 7.195 -7.632 -12.251 1.00 79.50 640 ALA A O 1
ATOM 5172 N N . GLY A 1 641 ? 8.926 -6.756 -11.104 1.00 82.81 641 GLY A N 1
ATOM 5173 C CA . GLY A 1 641 ? 8.883 -7.692 -9.978 1.00 82.81 641 GLY A CA 1
ATOM 5174 C C . GLY A 1 641 ? 8.750 -9.156 -10.411 1.00 82.81 641 GLY A C 1
ATOM 5175 O O . GLY A 1 641 ? 9.530 -9.661 -11.224 1.00 82.81 641 GLY A O 1
ATOM 5176 N N . THR A 1 642 ? 7.714 -9.830 -9.906 1.00 74.69 642 THR A N 1
ATOM 5177 C CA . THR A 1 642 ? 7.389 -11.233 -10.219 1.00 74.69 642 THR A CA 1
ATOM 5178 C C . THR A 1 642 ? 7.041 -11.478 -11.692 1.00 74.69 642 THR A C 1
ATOM 5180 O O . THR A 1 642 ? 7.183 -12.603 -12.171 1.00 74.69 642 THR A O 1
ATOM 5183 N N . GLY A 1 643 ? 6.649 -10.438 -12.434 1.00 69.38 643 GLY A N 1
ATOM 5184 C CA . GLY A 1 643 ? 6.374 -10.497 -13.870 1.00 69.38 643 GLY A CA 1
ATOM 5185 C C . GLY A 1 643 ? 7.626 -10.500 -14.756 1.00 69.38 643 GLY A C 1
ATOM 5186 O O . GLY A 1 643 ? 7.515 -10.752 -15.959 1.00 69.38 643 GLY A O 1
ATOM 5187 N N . PHE A 1 644 ? 8.818 -10.239 -14.203 1.00 78.06 644 PHE A N 1
ATOM 5188 C CA . PHE A 1 644 ? 10.067 -10.271 -14.964 1.00 78.06 644 PHE A CA 1
ATOM 5189 C C . PHE A 1 644 ? 10.594 -11.701 -15.144 1.00 78.06 644 PHE A C 1
ATOM 5191 O O . PHE A 1 644 ? 10.822 -12.420 -14.170 1.00 78.06 644 PHE A O 1
ATOM 5198 N N . THR A 1 645 ? 10.882 -12.086 -16.391 1.00 68.06 645 THR A N 1
ATOM 5199 C CA . THR A 1 645 ? 11.544 -13.354 -16.734 1.00 68.06 645 THR A CA 1
ATOM 5200 C C . THR A 1 645 ? 12.730 -13.119 -17.675 1.00 68.06 645 THR A C 1
ATOM 5202 O O . THR A 1 645 ? 12.616 -12.394 -18.660 1.00 68.06 645 THR A O 1
ATOM 5205 N N . HIS A 1 646 ? 13.875 -13.769 -17.421 1.00 63.38 646 HIS A N 1
ATOM 5206 C CA . HIS A 1 646 ? 15.057 -13.679 -18.303 1.00 63.38 646 HIS A CA 1
ATOM 5207 C C . HIS A 1 646 ? 14.846 -14.312 -19.683 1.00 63.38 646 HIS A C 1
ATOM 5209 O O . HIS A 1 646 ? 15.520 -13.948 -20.646 1.00 63.38 646 HIS A O 1
ATOM 5215 N N . LEU A 1 647 ? 13.933 -15.280 -19.768 1.00 58.34 647 LEU A N 1
ATOM 5216 C CA . LEU A 1 647 ? 13.518 -15.902 -21.016 1.00 58.34 647 LEU A CA 1
ATOM 5217 C C . LEU A 1 647 ? 12.246 -15.223 -21.511 1.00 58.34 647 LEU A C 1
ATOM 5219 O O . LEU A 1 647 ? 11.353 -14.913 -20.719 1.00 58.34 647 LEU A O 1
ATOM 5223 N N . VAL A 1 648 ? 12.158 -15.028 -22.826 1.00 52.41 648 VAL A N 1
ATOM 5224 C CA . VAL A 1 648 ? 10.947 -14.517 -23.471 1.00 52.41 648 VAL A CA 1
ATOM 5225 C C . VAL A 1 648 ? 9.813 -15.502 -23.202 1.00 52.41 648 VAL A C 1
ATOM 5227 O O . VAL A 1 648 ? 9.848 -16.648 -23.653 1.00 52.41 648 VAL A O 1
ATOM 5230 N N . ALA A 1 649 ? 8.820 -15.075 -22.427 1.00 48.34 649 ALA A N 1
ATOM 5231 C CA . ALA A 1 649 ? 7.653 -15.888 -22.139 1.00 48.34 649 ALA A CA 1
ATOM 5232 C C . ALA A 1 649 ? 6.735 -15.911 -23.370 1.00 48.34 649 ALA A C 1
ATOM 5234 O O . ALA A 1 649 ? 6.126 -14.908 -23.724 1.00 48.34 649 ALA A O 1
ATOM 5235 N N . PHE A 1 650 ? 6.614 -17.070 -24.020 1.00 40.84 650 PHE A N 1
ATOM 5236 C CA . PHE A 1 650 ? 5.750 -17.252 -25.198 1.00 40.84 650 PHE A CA 1
ATOM 5237 C C . PHE A 1 650 ? 4.277 -17.522 -24.847 1.00 40.84 650 PHE A C 1
ATOM 5239 O O . PHE A 1 650 ? 3.449 -17.717 -25.735 1.00 40.84 650 PHE A O 1
ATOM 5246 N N . ARG A 1 651 ? 3.932 -17.597 -23.555 1.00 36.75 651 ARG A N 1
ATOM 5247 C CA . ARG A 1 651 ? 2.557 -17.799 -23.081 1.00 36.75 651 ARG A CA 1
ATOM 5248 C C . ARG A 1 651 ? 2.259 -16.848 -21.933 1.00 36.75 651 ARG A C 1
ATOM 5250 O O . ARG A 1 651 ? 3.019 -16.785 -20.971 1.00 36.75 651 ARG A O 1
ATOM 5257 N N . LYS A 1 652 ? 1.125 -16.152 -22.030 1.00 44.78 652 LYS A N 1
ATOM 5258 C CA . LYS A 1 652 ? 0.608 -15.283 -20.971 1.00 44.78 652 LYS A CA 1
ATOM 5259 C C . LYS A 1 652 ? 0.255 -16.130 -19.747 1.00 44.78 652 LYS A C 1
ATOM 5261 O O . LYS A 1 652 ? -0.598 -17.014 -19.835 1.00 44.78 652 LYS A O 1
ATOM 5266 N N . ASN A 1 653 ? 0.924 -15.874 -18.627 1.00 51.50 653 ASN A N 1
ATOM 5267 C CA . ASN A 1 653 ? 0.573 -16.471 -17.345 1.00 51.50 653 ASN A CA 1
ATOM 5268 C C . ASN A 1 653 ? -0.585 -15.674 -16.722 1.00 51.50 653 ASN A C 1
ATOM 5270 O O . ASN A 1 653 ? -0.618 -14.451 -16.844 1.00 51.50 653 ASN A O 1
ATOM 5274 N N . LYS A 1 654 ? -1.544 -16.348 -16.077 1.00 43.72 654 LYS A N 1
ATOM 5275 C CA . LYS A 1 654 ? -2.735 -15.686 -15.507 1.00 43.72 654 LYS A CA 1
ATOM 5276 C C . LYS A 1 654 ? -2.397 -14.741 -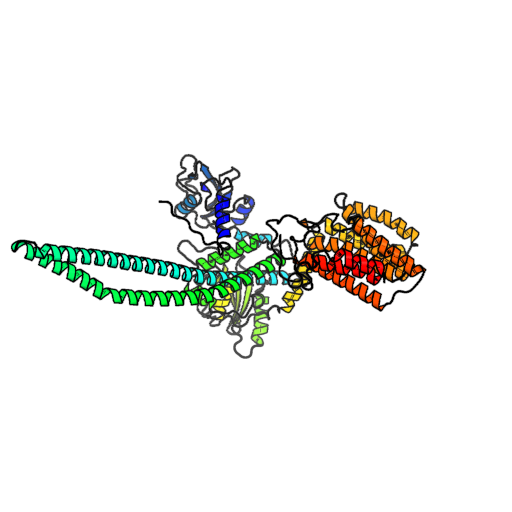14.345 1.00 43.72 654 LYS A C 1
ATOM 5278 O O . LYS A 1 654 ? -3.179 -13.845 -14.070 1.00 43.72 654 LYS A O 1
ATOM 5283 N N . SER A 1 655 ? -1.236 -14.924 -13.715 1.00 47.00 655 SER A N 1
ATOM 5284 C CA . SER A 1 655 ? -0.714 -14.085 -12.631 1.00 47.00 655 SER A CA 1
ATOM 5285 C C . SER A 1 655 ? 0.068 -12.849 -13.097 1.00 47.00 655 SER A C 1
ATOM 5287 O O . SER A 1 655 ? 0.489 -12.062 -12.259 1.00 47.00 655 SER A O 1
ATOM 5289 N N . HIS A 1 656 ? 0.316 -12.671 -14.402 1.00 56.91 656 HIS A N 1
ATOM 5290 C CA . HIS A 1 656 ? 1.073 -11.519 -14.904 1.00 56.91 656 HIS A CA 1
ATOM 5291 C C . HIS A 1 656 ? 0.124 -10.359 -15.228 1.00 56.91 656 HIS A C 1
ATOM 5293 O O . HIS A 1 656 ? -0.625 -10.414 -16.209 1.00 56.91 656 HIS A O 1
ATOM 5299 N N . THR A 1 657 ? 0.185 -9.298 -14.428 1.00 60.84 657 THR A N 1
ATOM 5300 C CA . THR A 1 657 ? -0.450 -8.007 -14.711 1.00 60.84 657 THR A CA 1
ATOM 5301 C C . THR A 1 657 ? 0.475 -7.142 -15.573 1.00 60.84 657 THR A C 1
ATOM 5303 O O . THR A 1 657 ? 1.697 -7.300 -15.567 1.00 60.84 657 THR A O 1
ATOM 5306 N N . LEU A 1 658 ? -0.106 -6.269 -16.401 1.00 67.88 658 LEU A N 1
ATOM 5307 C CA . LEU A 1 658 ? 0.677 -5.348 -17.223 1.00 67.88 658 LEU A CA 1
ATOM 5308 C C . LEU A 1 658 ? 1.158 -4.190 -16.342 1.00 67.88 658 LEU A C 1
ATOM 5310 O O . LEU A 1 658 ? 0.333 -3.446 -15.826 1.00 67.88 658 LEU A O 1
ATOM 5314 N N . VAL A 1 659 ? 2.474 -4.027 -16.217 1.00 71.31 659 VAL A N 1
ATOM 5315 C CA . VAL A 1 659 ? 3.086 -2.894 -15.508 1.00 71.31 659 VAL A CA 1
ATOM 5316 C C . VAL A 1 659 ? 3.185 -1.703 -16.460 1.00 71.31 659 VAL A C 1
ATOM 5318 O O . VAL A 1 659 ? 3.782 -1.817 -17.535 1.00 71.31 659 VAL A O 1
ATOM 5321 N N . THR A 1 660 ? 2.580 -0.574 -16.090 1.00 73.62 660 THR A N 1
ATOM 5322 C CA . THR A 1 660 ? 2.524 0.652 -16.916 1.00 73.62 660 THR A CA 1
ATOM 5323 C C . THR A 1 660 ? 3.139 1.876 -16.238 1.00 73.62 660 THR A C 1
ATOM 5325 O O . THR A 1 660 ? 3.313 2.917 -16.868 1.00 73.62 660 THR A O 1
ATOM 5328 N N . ASP A 1 661 ? 3.488 1.751 -14.968 1.00 68.31 661 ASP A N 1
ATOM 5329 C CA . ASP A 1 661 ? 4.075 2.770 -14.111 1.00 68.31 661 ASP A CA 1
ATOM 5330 C C . ASP A 1 661 ? 5.620 2.751 -14.143 1.00 68.31 661 ASP A C 1
ATOM 5332 O O . ASP A 1 661 ? 6.272 1.918 -14.787 1.00 68.31 661 ASP A O 1
ATOM 5336 N N . GLY A 1 662 ? 6.236 3.749 -13.505 1.00 82.12 662 GLY A N 1
ATOM 5337 C CA . GLY A 1 662 ? 7.692 3.858 -13.401 1.00 82.12 662 GLY A CA 1
ATOM 5338 C C . GLY A 1 662 ? 8.402 3.907 -14.761 1.00 82.12 662 GLY A C 1
ATOM 5339 O O . GLY A 1 662 ? 8.034 4.669 -15.656 1.00 82.12 662 GLY A O 1
ATOM 5340 N N . ILE A 1 663 ? 9.440 3.082 -14.935 1.00 81.81 663 ILE A N 1
ATOM 5341 C CA . ILE A 1 663 ? 10.258 3.040 -16.165 1.00 81.81 663 ILE A CA 1
ATOM 5342 C C . ILE A 1 663 ? 9.465 2.562 -17.394 1.00 81.81 663 ILE A C 1
ATOM 5344 O O . ILE A 1 663 ? 9.813 2.907 -18.527 1.00 81.81 663 ILE A O 1
ATOM 5348 N N . TYR A 1 664 ? 8.385 1.805 -17.174 1.00 78.38 664 TYR A N 1
ATOM 5349 C CA . TYR A 1 664 ? 7.520 1.293 -18.235 1.00 78.38 664 TYR A CA 1
ATOM 5350 C C . TYR A 1 664 ? 6.615 2.379 -18.837 1.00 78.38 664 TYR A C 1
ATOM 5352 O O . TYR A 1 664 ? 6.180 2.231 -19.979 1.00 78.38 664 TYR A O 1
ATOM 5360 N N . SER A 1 665 ? 6.435 3.514 -18.145 1.00 79.00 665 SER A N 1
ATOM 5361 C CA . SER A 1 665 ? 5.782 4.710 -18.705 1.00 79.00 665 SER A CA 1
ATOM 5362 C C . SER A 1 665 ? 6.643 5.429 -19.759 1.00 79.00 665 SER A C 1
ATOM 5364 O O . SER A 1 665 ? 6.117 6.083 -20.658 1.00 79.00 665 SER A O 1
ATOM 5366 N N . ILE A 1 666 ? 7.973 5.284 -19.679 1.00 78.44 666 ILE A N 1
ATOM 5367 C CA . ILE A 1 666 ? 8.942 5.953 -20.564 1.00 78.44 666 ILE A CA 1
ATOM 5368 C C . ILE A 1 666 ? 9.259 5.083 -21.787 1.00 78.44 666 ILE A C 1
ATOM 5370 O O . ILE A 1 666 ? 9.383 5.587 -22.903 1.00 78.44 666 ILE A O 1
ATOM 5374 N N . CYS A 1 667 ? 9.421 3.772 -21.592 1.00 78.38 667 CYS A N 1
ATOM 5375 C CA . CYS A 1 667 ? 9.741 2.827 -22.659 1.00 78.38 667 CYS A CA 1
ATOM 5376 C C . CYS A 1 667 ? 9.009 1.503 -22.439 1.00 78.38 667 CYS A C 1
ATOM 5378 O O . CYS A 1 667 ? 9.059 0.936 -21.354 1.00 78.38 667 CYS A O 1
ATOM 5380 N N . ARG A 1 668 ? 8.415 0.950 -23.505 1.00 74.75 668 ARG A N 1
ATOM 5381 C CA . ARG A 1 668 ? 7.676 -0.326 -23.459 1.00 74.75 668 ARG A CA 1
ATOM 5382 C C . ARG A 1 668 ? 8.560 -1.537 -23.138 1.00 74.75 668 ARG A C 1
ATOM 5384 O O . ARG A 1 668 ? 8.086 -2.539 -22.612 1.00 74.75 668 ARG A O 1
ATOM 5391 N N . HIS A 1 669 ? 9.847 -1.450 -23.469 1.00 79.25 669 HIS A N 1
ATOM 5392 C CA . HIS A 1 669 ? 10.811 -2.544 -23.352 1.00 79.25 669 HIS A CA 1
ATOM 5393 C C . HIS A 1 669 ? 12.128 -2.073 -22.700 1.00 79.25 669 HIS A C 1
ATOM 5395 O O . HIS A 1 669 ? 13.196 -2.149 -23.315 1.00 79.25 669 HIS A O 1
ATOM 5401 N N . PRO A 1 670 ? 12.079 -1.599 -21.440 1.00 88.00 670 PRO A N 1
ATOM 5402 C CA . PRO A 1 670 ? 13.205 -0.927 -20.796 1.00 88.00 670 PRO A CA 1
ATOM 5403 C C . PRO A 1 670 ? 14.367 -1.882 -20.486 1.00 88.00 670 PRO A C 1
ATOM 5405 O O . PRO A 1 670 ? 15.524 -1.488 -20.594 1.00 88.00 670 PRO A O 1
ATOM 5408 N N . ALA A 1 671 ? 14.094 -3.164 -20.213 1.00 86.75 671 ALA A N 1
ATOM 5409 C CA . ALA A 1 671 ? 15.137 -4.176 -20.012 1.00 86.75 671 ALA A CA 1
ATOM 5410 C C . ALA A 1 671 ? 15.963 -4.465 -21.281 1.00 86.75 671 ALA A C 1
ATOM 5412 O O . ALA A 1 671 ? 17.178 -4.671 -21.198 1.00 86.75 671 ALA A O 1
ATOM 5413 N N . TYR A 1 672 ? 15.315 -4.463 -22.453 1.00 85.31 672 TYR A N 1
ATOM 5414 C CA . TYR A 1 672 ? 15.981 -4.645 -23.747 1.00 85.31 672 TYR A CA 1
ATOM 5415 C C . TYR A 1 672 ? 16.774 -3.403 -24.140 1.00 85.31 672 TYR A C 1
ATOM 5417 O O . TYR A 1 672 ? 17.922 -3.525 -24.561 1.00 85.31 672 TYR A O 1
ATOM 5425 N N . LEU A 1 673 ? 16.201 -2.213 -23.926 1.00 87.44 673 LEU A N 1
ATOM 5426 C CA . LEU A 1 673 ? 16.921 -0.952 -24.090 1.00 87.44 673 LEU A CA 1
ATOM 5427 C C . LEU A 1 673 ? 18.160 -0.900 -23.184 1.00 87.44 673 LEU A C 1
ATOM 5429 O O . LEU A 1 673 ? 19.246 -0.555 -23.645 1.00 87.44 673 LEU A O 1
ATOM 5433 N N . GLY A 1 674 ? 18.021 -1.309 -21.921 1.00 90.94 674 GLY A N 1
ATOM 5434 C CA . GLY A 1 674 ? 19.132 -1.386 -20.978 1.00 90.94 674 GLY A CA 1
ATOM 5435 C C . GLY A 1 674 ? 20.241 -2.328 -21.454 1.00 90.94 674 GLY A C 1
ATOM 5436 O O . GLY A 1 674 ? 21.411 -1.952 -21.481 1.00 90.94 674 GLY A O 1
ATOM 5437 N N . PHE A 1 675 ? 19.876 -3.527 -21.925 1.00 88.88 675 PHE A N 1
ATOM 5438 C CA . PHE A 1 675 ? 20.836 -4.474 -22.503 1.00 88.88 675 PHE A CA 1
ATOM 5439 C C . PHE A 1 675 ? 21.552 -3.920 -23.737 1.00 88.88 675 PHE A C 1
ATOM 5441 O O . PHE A 1 675 ? 22.754 -4.132 -23.887 1.00 88.88 675 PHE A O 1
ATOM 5448 N N . PHE A 1 676 ? 20.830 -3.210 -24.605 1.00 90.88 676 PHE A N 1
ATOM 5449 C CA . PHE A 1 676 ? 21.384 -2.588 -25.803 1.00 90.88 676 PHE A CA 1
ATOM 5450 C C . PHE A 1 676 ? 22.421 -1.518 -25.459 1.00 90.88 676 PHE A C 1
ATOM 5452 O O . PHE A 1 676 ? 23.565 -1.590 -25.915 1.00 90.88 676 PHE A O 1
ATOM 5459 N N . LEU A 1 677 ? 22.045 -0.562 -24.602 1.00 93.25 677 LEU A N 1
ATOM 5460 C CA . LEU A 1 677 ? 22.934 0.512 -24.154 1.00 93.25 677 LEU A CA 1
ATOM 5461 C C . LEU A 1 677 ? 24.180 -0.051 -23.468 1.00 93.25 677 LEU A C 1
ATOM 5463 O O . LEU A 1 677 ? 25.290 0.387 -23.766 1.00 93.25 677 LEU A O 1
ATOM 5467 N N . PHE A 1 678 ? 24.005 -1.067 -22.619 1.00 94.44 678 PHE A N 1
ATOM 5468 C CA . PHE A 1 678 ? 25.111 -1.762 -21.975 1.00 94.44 678 PHE A CA 1
ATOM 5469 C C . PHE A 1 678 ? 26.032 -2.436 -23.000 1.00 94.44 678 PHE A C 1
ATOM 5471 O O . PHE A 1 678 ? 27.235 -2.182 -23.024 1.00 94.44 678 PHE A O 1
ATOM 5478 N N . SER A 1 679 ? 25.473 -3.250 -23.897 1.00 92.00 679 SER A N 1
ATOM 5479 C CA . SER A 1 679 ? 26.247 -4.033 -24.864 1.00 92.00 679 SER A CA 1
ATOM 5480 C C . SER A 1 679 ? 27.045 -3.132 -25.810 1.00 92.00 679 SER A C 1
ATOM 5482 O O . SER A 1 679 ? 28.237 -3.356 -26.005 1.00 92.00 679 SER A O 1
ATOM 5484 N N . VAL A 1 680 ? 26.439 -2.069 -26.347 1.00 93.94 680 VAL A N 1
ATOM 5485 C CA . VAL A 1 680 ? 27.142 -1.086 -27.191 1.00 93.94 680 VAL A CA 1
ATOM 5486 C C . VAL A 1 680 ? 28.149 -0.274 -26.369 1.00 93.94 680 VAL A C 1
ATOM 5488 O O . VAL A 1 680 ? 29.286 -0.083 -26.803 1.00 93.94 680 VAL A O 1
ATOM 5491 N N . GLY A 1 681 ? 27.774 0.148 -25.159 1.00 95.94 681 GLY A N 1
ATOM 5492 C CA . GLY A 1 681 ? 28.636 0.885 -24.235 1.00 95.94 681 GLY A CA 1
ATOM 5493 C C . GLY A 1 681 ? 29.947 0.157 -23.936 1.00 95.94 681 GLY A C 1
ATOM 5494 O O . GLY A 1 681 ? 31.005 0.786 -23.964 1.00 95.94 681 GLY A O 1
ATOM 5495 N N . THR A 1 682 ? 29.916 -1.173 -23.763 1.00 95.69 682 THR A N 1
ATOM 5496 C CA . THR A 1 682 ? 31.137 -1.976 -23.537 1.00 95.69 682 THR A CA 1
ATOM 5497 C C . THR A 1 682 ? 32.134 -1.881 -24.694 1.00 95.69 682 THR A C 1
ATOM 5499 O O . THR A 1 682 ? 33.341 -1.878 -24.453 1.00 95.69 682 THR A O 1
ATOM 5502 N N . GLN A 1 683 ? 31.653 -1.756 -25.936 1.00 96.06 683 GLN A N 1
ATOM 5503 C CA . GLN A 1 683 ? 32.493 -1.645 -27.132 1.00 96.06 683 GLN A CA 1
ATOM 5504 C C . GLN A 1 683 ? 32.989 -0.211 -27.344 1.00 96.06 683 GLN A C 1
ATOM 5506 O O . GLN A 1 683 ? 34.161 -0.004 -27.670 1.00 96.06 683 GLN A O 1
ATOM 5511 N N . VAL A 1 684 ? 32.136 0.785 -27.081 1.00 95.75 684 VAL A N 1
ATOM 5512 C CA . VAL A 1 684 ? 32.505 2.209 -27.136 1.00 95.75 684 VAL A CA 1
ATOM 5513 C C . VAL A 1 684 ? 33.550 2.538 -26.072 1.00 95.75 684 VAL A C 1
ATOM 5515 O O . VAL A 1 684 ? 34.530 3.211 -26.374 1.00 95.75 684 VAL A O 1
ATOM 5518 N N . LEU A 1 685 ? 33.411 1.999 -24.857 1.00 95.75 685 LEU A N 1
ATOM 5519 C CA . LEU A 1 685 ? 34.396 2.114 -23.777 1.00 95.75 685 LEU A CA 1
ATOM 5520 C C . LEU A 1 685 ? 35.794 1.695 -24.242 1.00 95.75 685 LEU A C 1
ATOM 5522 O O . LEU A 1 685 ? 36.786 2.372 -23.974 1.00 95.75 685 LEU A O 1
ATOM 5526 N N . LEU A 1 686 ? 35.847 0.581 -24.969 1.00 94.38 686 LEU A N 1
ATOM 5527 C CA . LEU A 1 686 ? 37.063 0.030 -25.541 1.00 94.38 686 LEU A CA 1
ATOM 5528 C C . LEU A 1 686 ? 37.485 0.742 -26.832 1.00 94.38 686 LEU A C 1
ATOM 5530 O O . LEU A 1 686 ? 38.506 0.371 -27.385 1.00 94.38 686 LEU A O 1
ATOM 5534 N N . SER A 1 687 ? 36.762 1.753 -27.326 1.00 93.62 687 SER A N 1
ATOM 5535 C CA . SER A 1 687 ? 36.990 2.398 -28.635 1.00 93.62 687 SER A CA 1
ATOM 5536 C C . SER A 1 687 ? 37.046 1.410 -29.809 1.00 93.62 687 SER A C 1
ATOM 5538 O O . SER A 1 687 ? 37.798 1.599 -30.767 1.00 93.62 687 SER A O 1
ATOM 5540 N N . ASN A 1 688 ? 36.269 0.329 -29.732 1.00 94.00 688 ASN A N 1
ATOM 5541 C CA . ASN A 1 688 ? 36.124 -0.630 -30.824 1.00 94.00 688 ASN A CA 1
ATOM 5542 C C . ASN A 1 688 ? 35.193 -0.037 -31.880 1.00 94.00 688 ASN A C 1
ATOM 5544 O O . ASN A 1 688 ? 34.043 0.269 -31.579 1.00 94.00 688 ASN A O 1
ATOM 5548 N N . TYR A 1 689 ? 35.655 0.127 -33.113 1.00 89.94 689 TYR A N 1
ATOM 5549 C CA . TYR A 1 689 ? 34.843 0.722 -34.174 1.00 89.94 689 TYR A CA 1
ATOM 5550 C C . TYR A 1 689 ? 33.972 -0.333 -34.852 1.00 89.94 689 TYR A C 1
ATOM 5552 O O . TYR A 1 689 ? 32.775 -0.115 -35.044 1.00 89.94 689 TYR A O 1
ATOM 5560 N N . ILE A 1 690 ? 34.552 -1.493 -35.173 1.00 92.88 690 ILE A N 1
ATOM 5561 C CA . ILE A 1 690 ? 33.859 -2.555 -35.908 1.00 92.88 690 ILE A CA 1
ATOM 5562 C C . ILE A 1 690 ? 32.835 -3.212 -34.984 1.00 92.88 690 ILE A C 1
ATOM 5564 O O . ILE A 1 690 ? 31.654 -3.285 -35.330 1.00 92.88 690 ILE A O 1
ATOM 5568 N N . CYS A 1 691 ? 33.251 -3.616 -33.782 1.00 92.94 691 CYS A N 1
ATOM 5569 C CA . CYS A 1 691 ? 32.356 -4.251 -32.823 1.00 92.94 691 CYS A CA 1
ATOM 5570 C C . CYS A 1 691 ? 31.260 -3.304 -32.325 1.00 92.94 691 CYS A C 1
ATOM 5572 O O . CYS A 1 691 ? 30.133 -3.759 -32.180 1.00 92.94 691 CYS A O 1
ATOM 5574 N N . SER A 1 692 ? 31.505 -1.999 -32.143 1.00 91.75 692 SER A N 1
ATOM 5575 C CA . SER A 1 692 ? 30.418 -1.074 -31.761 1.00 91.75 692 SER A CA 1
ATOM 5576 C C . SER A 1 692 ? 29.312 -1.024 -32.817 1.00 91.75 692 SER A C 1
ATOM 5578 O O . SER A 1 692 ? 28.131 -1.092 -32.476 1.00 91.75 692 SER A O 1
ATOM 5580 N N . ILE A 1 693 ? 29.680 -0.968 -34.104 1.00 92.19 693 ILE A N 1
ATOM 5581 C CA . ILE A 1 693 ? 28.710 -0.983 -35.208 1.00 92.19 693 ILE A CA 1
ATOM 5582 C C . ILE A 1 693 ? 28.012 -2.343 -35.288 1.00 92.19 693 ILE A C 1
ATOM 5584 O O . ILE A 1 693 ? 26.793 -2.392 -35.435 1.00 92.19 693 ILE A O 1
ATOM 5588 N N . ALA A 1 694 ? 28.754 -3.446 -35.162 1.00 89.94 694 ALA A N 1
ATOM 5589 C CA . ALA A 1 694 ? 28.193 -4.793 -35.228 1.00 89.94 694 ALA A CA 1
ATOM 5590 C C . ALA A 1 694 ? 27.192 -5.062 -34.091 1.00 89.94 694 ALA A C 1
ATOM 5592 O O . ALA A 1 694 ? 26.100 -5.570 -34.344 1.00 89.94 694 ALA A O 1
ATOM 5593 N N . PHE A 1 695 ? 27.530 -4.668 -32.861 1.00 88.25 695 PHE A N 1
ATOM 5594 C CA . PHE A 1 695 ? 26.651 -4.774 -31.697 1.00 88.25 695 PHE A CA 1
ATOM 5595 C C . PHE A 1 695 ? 25.385 -3.932 -31.869 1.00 88.25 695 PHE A C 1
ATOM 5597 O O . PHE A 1 695 ? 24.285 -4.435 -31.640 1.00 88.25 695 PHE A O 1
ATOM 5604 N N . ALA A 1 696 ? 25.527 -2.686 -32.332 1.00 88.12 696 ALA A N 1
ATOM 5605 C CA . ALA A 1 696 ? 24.387 -1.809 -32.575 1.00 88.12 696 ALA A CA 1
ATOM 5606 C C . ALA A 1 696 ? 23.475 -2.343 -33.694 1.00 88.12 696 ALA A C 1
ATOM 5608 O O . ALA A 1 696 ? 22.254 -2.339 -33.562 1.00 88.12 696 ALA A O 1
ATOM 5609 N N . TYR A 1 697 ? 24.061 -2.837 -34.787 1.00 83.94 697 TYR A N 1
ATOM 5610 C CA . TYR A 1 697 ? 23.317 -3.331 -35.943 1.00 83.94 697 TYR A CA 1
ATOM 5611 C C . TYR A 1 697 ? 22.590 -4.646 -35.658 1.00 83.94 697 TYR A C 1
ATOM 5613 O O . TYR A 1 697 ? 21.441 -4.796 -36.053 1.00 83.94 697 TYR A O 1
ATOM 5621 N N . TYR A 1 698 ? 23.229 -5.602 -34.979 1.00 79.06 698 TYR A N 1
ATOM 5622 C CA . TYR A 1 698 ? 22.628 -6.917 -34.735 1.00 79.06 698 TYR A CA 1
ATOM 5623 C C . TYR A 1 698 ? 21.479 -6.862 -33.717 1.00 79.06 698 TYR A C 1
ATOM 5625 O O . TYR A 1 698 ? 20.572 -7.688 -33.751 1.00 79.06 698 TYR A O 1
ATOM 5633 N N . GLN A 1 699 ? 21.495 -5.877 -32.818 1.00 73.88 699 GLN A N 1
ATOM 5634 C CA . GLN A 1 699 ? 20.456 -5.701 -31.803 1.00 73.88 699 GLN A CA 1
ATOM 5635 C C . GLN A 1 699 ? 19.322 -4.757 -32.241 1.00 73.88 699 GLN A C 1
ATOM 5637 O O . GLN A 1 699 ? 18.347 -4.624 -31.509 1.00 73.88 699 GLN A O 1
ATOM 5642 N N . LYS A 1 700 ? 19.398 -4.145 -33.434 1.00 65.00 700 LYS A N 1
ATOM 5643 C CA . LYS A 1 700 ? 18.389 -3.193 -33.942 1.00 65.00 700 LYS A CA 1
ATOM 5644 C C . LYS A 1 700 ? 16.992 -3.808 -34.146 1.00 65.00 700 LYS A C 1
ATOM 5646 O O . LYS A 1 700 ? 16.008 -3.082 -34.114 1.00 65.00 700 LYS A O 1
ATOM 5651 N N . ASP A 1 701 ? 16.928 -5.121 -34.384 1.00 54.06 701 ASP A N 1
ATOM 5652 C CA . ASP A 1 701 ? 15.693 -5.863 -34.686 1.00 54.06 701 ASP A CA 1
ATOM 5653 C C . ASP A 1 701 ? 15.063 -6.491 -33.423 1.00 54.06 701 ASP A C 1
ATOM 5655 O O . ASP A 1 701 ? 14.025 -7.149 -33.484 1.00 54.06 701 ASP A O 1
ATOM 5659 N N . VAL A 1 702 ? 15.683 -6.290 -32.254 1.00 59.16 702 VAL A N 1
ATOM 5660 C CA . VAL A 1 702 ? 15.065 -6.566 -30.951 1.00 59.16 702 VAL A CA 1
ATOM 5661 C C . VAL A 1 702 ? 14.012 -5.475 -30.717 1.00 59.16 702 VAL A C 1
ATOM 5663 O O . VAL A 1 702 ? 14.296 -4.327 -31.053 1.00 59.16 702 VAL A O 1
ATOM 5666 N N . PRO A 1 703 ? 12.817 -5.767 -30.160 1.00 51.38 703 PRO A N 1
ATOM 5667 C CA . PRO A 1 703 ? 11.783 -4.764 -29.893 1.00 51.38 703 PRO A CA 1
ATOM 5668 C C . PRO A 1 703 ? 12.246 -3.782 -28.806 1.00 51.38 703 PRO A C 1
ATOM 5670 O O . PRO A 1 703 ? 11.852 -3.840 -27.646 1.00 51.38 703 PRO A O 1
ATOM 5673 N N . ILE A 1 704 ? 13.136 -2.873 -29.180 1.00 46.66 704 ILE A N 1
ATOM 5674 C CA . ILE A 1 704 ? 13.583 -1.737 -28.399 1.00 46.66 704 ILE A CA 1
ATOM 5675 C C . ILE A 1 704 ? 12.537 -0.678 -28.711 1.00 46.66 704 ILE A C 1
ATOM 5677 O O . ILE A 1 704 ? 12.523 -0.120 -29.803 1.00 46.66 704 ILE A O 1
ATOM 5681 N N . GLY A 1 705 ? 11.589 -0.477 -27.797 1.00 41.69 705 GLY A N 1
ATOM 5682 C CA . GLY A 1 705 ? 10.509 0.502 -27.934 1.00 41.69 705 GLY A CA 1
ATOM 5683 C C . GLY A 1 705 ? 11.024 1.944 -27.915 1.00 41.69 705 GLY A C 1
ATOM 5684 O O . GLY A 1 705 ? 10.722 2.687 -26.987 1.00 41.69 705 GLY A O 1
ATOM 5685 N N . LEU A 1 706 ? 11.815 2.320 -28.919 1.00 34.62 706 LEU A N 1
ATOM 5686 C CA . LEU A 1 706 ? 12.130 3.686 -29.302 1.00 34.62 706 LEU A CA 1
ATOM 5687 C C . LEU A 1 706 ? 11.039 4.121 -30.292 1.00 34.62 706 LEU A C 1
ATOM 5689 O O . LEU A 1 706 ? 10.935 3.538 -31.371 1.00 34.62 706 LEU A O 1
ATOM 5693 N N . PRO A 1 707 ? 10.202 5.119 -29.966 1.00 33.31 707 PRO A N 1
ATOM 5694 C CA . PRO A 1 707 ? 9.092 5.547 -30.813 1.00 33.31 707 PRO A CA 1
ATOM 5695 C C . PRO A 1 707 ? 9.556 6.424 -31.987 1.00 33.31 707 PRO A C 1
ATOM 5697 O O . PRO A 1 707 ? 8.935 7.434 -32.295 1.00 33.31 707 PRO A O 1
ATOM 5700 N N . PHE A 1 708 ? 10.644 6.056 -32.663 1.00 37.62 708 PHE A N 1
ATOM 5701 C CA . PHE A 1 708 ? 11.061 6.697 -33.903 1.00 37.62 708 PHE A CA 1
ATOM 5702 C C . PHE A 1 708 ? 11.571 5.644 -34.886 1.00 37.62 708 PHE A C 1
ATOM 5704 O O . PHE A 1 708 ? 12.579 4.989 -34.650 1.00 37.62 708 PHE A O 1
ATOM 5711 N N . ILE A 1 709 ? 10.885 5.595 -36.030 1.00 32.78 709 ILE A N 1
ATOM 5712 C CA . ILE A 1 709 ? 11.169 4.819 -37.244 1.00 32.78 709 ILE A CA 1
ATOM 5713 C C . ILE A 1 709 ? 10.480 3.443 -37.285 1.00 32.78 709 ILE A C 1
ATOM 5715 O O . ILE A 1 709 ? 11.054 2.394 -37.026 1.00 32.78 709 ILE A O 1
ATOM 5719 N N . ASN A 1 710 ? 9.240 3.529 -37.774 1.00 27.30 710 ASN A N 1
ATOM 5720 C CA . ASN A 1 710 ? 8.406 2.508 -38.409 1.00 27.30 710 ASN A CA 1
ATOM 5721 C C . ASN A 1 710 ? 7.735 1.468 -37.509 1.00 27.30 710 ASN A C 1
ATOM 5723 O O . ASN A 1 710 ? 8.349 0.693 -36.786 1.00 27.30 710 ASN A O 1
ATOM 5727 N N . GLY A 1 711 ? 6.404 1.484 -37.605 1.00 35.03 711 GLY A N 1
ATOM 5728 C CA . GLY A 1 711 ? 5.506 0.719 -36.771 1.00 35.03 711 GLY A CA 1
ATOM 5729 C C . GLY A 1 711 ? 5.645 -0.784 -36.955 1.00 35.03 711 GLY A C 1
ATOM 5730 O O . GLY A 1 711 ? 5.634 -1.300 -38.068 1.00 35.03 711 GLY A O 1
ATOM 5731 N N . PHE A 1 712 ? 5.649 -1.472 -35.822 1.00 28.02 712 PHE A N 1
ATOM 5732 C CA . PHE A 1 712 ? 5.138 -2.827 -35.721 1.00 28.02 712 PHE A CA 1
ATOM 5733 C C . PHE A 1 712 ? 3.803 -2.774 -34.982 1.00 28.02 712 PHE A C 1
ATOM 5735 O O . PHE A 1 712 ? 3.696 -2.902 -33.765 1.00 28.02 712 PHE A O 1
ATOM 5742 N N . THR A 1 713 ? 2.764 -2.520 -35.770 1.00 32.38 713 THR A N 1
ATOM 5743 C CA . THR A 1 713 ? 1.429 -3.060 -35.537 1.00 32.38 713 THR A CA 1
ATOM 5744 C C . THR A 1 713 ? 1.471 -4.582 -35.672 1.00 32.38 713 THR A C 1
ATOM 5746 O O . THR A 1 713 ? 2.090 -5.090 -36.603 1.00 32.38 713 THR A O 1
ATOM 5749 N N . HIS A 1 714 ? 0.704 -5.249 -34.807 1.00 28.11 714 HIS A N 1
ATOM 5750 C CA . HIS A 1 714 ? 0.261 -6.650 -34.833 1.00 28.11 714 HIS A CA 1
ATOM 5751 C C . HIS A 1 714 ? 1.015 -7.700 -33.993 1.00 28.11 714 HIS A C 1
ATOM 5753 O O . HIS A 1 714 ? 2.153 -8.056 -34.261 1.00 28.11 714 HIS A O 1
ATOM 5759 N N . GLN A 1 715 ? 0.213 -8.280 -33.083 1.00 25.81 715 GLN A N 1
ATOM 5760 C CA . GLN A 1 715 ? 0.270 -9.627 -32.495 1.00 25.81 715 GLN A CA 1
ATOM 5761 C C . GLN A 1 715 ? 1.369 -9.921 -31.460 1.00 25.81 715 GLN A C 1
ATOM 5763 O O . GLN A 1 715 ? 2.430 -10.424 -31.809 1.00 25.81 715 GLN A O 1
ATOM 5768 N N . GLN A 1 716 ? 1.051 -9.758 -30.168 1.00 28.81 716 GLN A N 1
ATOM 5769 C CA . GLN A 1 716 ? 0.656 -10.845 -29.244 1.00 28.81 716 GLN A CA 1
ATOM 5770 C C . GLN A 1 716 ? 0.427 -10.320 -27.824 1.00 28.81 716 GLN A C 1
ATOM 5772 O O . GLN A 1 716 ? 1.197 -9.435 -27.390 1.00 28.81 716 GLN A O 1
#

InterPro domains:
  IPR000980 SH2 domain [PF00017] (42-114)
  IPR000980 SH2 domain [PF00017] (361-428)
  IPR000980 SH2 domain [PS50001] (42-132)
  IPR000980 SH2 domain [PS50001] (338-448)
  IPR000980 SH2 domain [SM00252] (40-122)
  IPR000980 SH2 domain [SM00252] (334-434)
  IPR007269 Isoprenylcysteine carboxyl methyltransferase [PF04140] (623-698)
  IPR025770 Protein-S-isoprenylcysteine O-methyltransferase [PS51564] (475-716)
  IPR036860 SH2 domain superfamily [G3DSA:3.30.505.10] (30-139)
  IPR036860 SH2 domain superfamily [G3DSA:3.30.505.10] (339-452)
  IPR036860 SH2 domain superfamily [SSF55550] (37-137)
  IPR036860 SH2 domain superfamily [SSF55550] (359-449)

Sequence (716 aa):
MVPPRCKGDDYITIVIDKKEHIVNLKQGNISSCGYGLAFQRWYWGNATRDMVATAMIGQPDGTFVIRDASTDGDFTLTLKVRGTDRLIKVICVNGKCGFNVESLEYDSVLHLMDAHRECPLTEYNPDLNVPLTFPLGRLICLGKKSSKLLIDDTYKRMYFALRCHMEGLQADYERIASQFDNLFWRKITLEQSIDARINKIYTCEEVTEIVAKNLQVMANKEQKCAAWVKDAYKRTMKRLNKHIKRYTAVKPLFDIDRGIFQAYLDLVDDALEAMENEVLHAYEVAQDWKQIIADHGGMNADEIEDIADDVGYLVSIEPIKMSDTLLEIALKWDPTCWMSIDSNKDHATNRIMSIADKMPDNSDGVFLIRPSASQDGFFVLSISMGGRVHNCLIEYRAQPPPGEYEAGFAFLETANYFPTLVDFVKFYSKFTLKEHNEMLDTTLKYPAFPGLNATDYVMKSWEAEYLRIWNIIRRDPRVRAGVICYISSIIFHCFCSSIFDLSTTIYYSFFCAAIFALLTGWRYYMFSLQSYFLGFVTFFSVYSVTHSLMDFPLCVNMYIMASFHYFEFFAIGISNPESLSQDSFLLNHSVAYWTAMFAGWGEYLLRNHFYPGTSAIIMFIGIMLCIAGEVFRKLAMWHAGTGFTHLVAFRKNKSHTLVTDGIYSICRHPAYLGFFLFSVGTQVLLSNYICSIAFAYYQKDVPIGLPFINGFTHQQ

Organism: NCBI:txid310955

Foldseek 3Di:
DDDDDDDDPDPPDVVVVVVVVVVVVVPDDAQLQAPPLVVDQLEPEADDPVLVVVLLPPDDFLEWHKYPDPDPNKIWIWGQAPNDTDIAIWDGDPQFIDRDPVDRPHNHPVRVLVVQCVPFPCVVPVSRRHGNFHRRGSPPCPVPPPPPDDDDPVLVQVLVLLLLLLLLLLLLLLLLVVVLVVLVVVLVVLVVVLVVLVVVLVVLVVVLVVLVVVLVVLVVVLVVDDPVCNVVSVVVNVVSVVSNVVSVVCVVVNVVVSVVSVVVSVVSVVVSVVSVVVSVVSVVVSVVSLVVCCLQPPDHNVNSVVSSVLLSVLSVLDDSVLSVVLNVQDDPDRLSLAEDADQDPVVQFVLLLVVLVPDDPDSWQAWHKYDHPVDPQWIWIWTDAPSGTDIFIKHAASQDGVPASAGAIDTPPDRDHDSGVVSVLSVQQPDFCCVVPVRGRHGNPGRSHPHDDVVNVVVVVVVSLVVLLVVLCVPPLQNVLLVCLLVCLLVLLVVCVVPDPPVVSVVVLVVVLVVSLVVSHVVNSLSNNLSNVLSNQLNVLVVCVVVVVDDVLVSVLSNLLSCLLSVQLSLCSRQPVVQRDSCSSVPPPDPVVVVLVVVLVVLLVVCCVVPNDDPPVLLVQLVVLQVQLSVLQSQVSNQQRNVDDPDDDPDDDPPGDDRCDDSCVVWVCSNLSSVLSNLLSSSSNSVRDVSSCVSNVVSVPPPGRDVDDDDDDDDD

pLDDT: mean 77.54, std 18.04, range [23.66, 97.31]

Secondary structure (DSSP, 8-state):
-PPPP----SS-SSSHHHHHHHHHTTSS---GGGTTGGG-TTB-TT--HHHHHHHTTTPPTTEEEEEE-SSTT-EEEEEEETTEEEEEEEEEETTEEESSTT---BSSHHHHHHHTTTS-GGGT-TT--S---EE--GGGGGGGT-TTS---HHHHHHHHHHHHHHHHHHHHHHHHHHHHHHHHHHHHHHHHHHHHHHHHHHHHHHHHHHHHHHHHHHHHHHTTS-HHHHHHHHHHHHHHHHHHHHHHHHHHHHHHHHHHHHHHHHHHHHHHHHHHHHHHHHHHHHHHHHHHHHHHSS--HHHHHHHHHHHHHHHHHS-HHHHHHHHT------HHHHB-S---HHHHHHHHHHHHTT-SS--TTEEEEEE-SSSTT-EEEEEEETTEEEEEEEEEESSPPTT----EEEETT-S--BSSHHHHHHHHHHS-GGGT-TT------EESS----HHHHHHHHHHHHHHHHHHHHHH-HHHHHHHHHHHHHHHHHHHHHTTS-HHHHHHHHHHHHHHHHHHT-TTTHHHHHHHHHHHHHHHHHHHHHHTT-S-HHHHHHHHHHHHHHHHHHHHHHHH-GGG--GGGG-TT--HHHHHHHHHHHHHHHHHHHHS----HHHHHHHHHHHHHHHHHHHHHHHHHGGG--SS--SS--TT-PPP-SGGGGT-S-HHHHHHHHHHHHHHHHTT-HHHHHHHHHHTTTS----SSS-------